Protein AF-A0A9W8BB14-F1 (afdb_monomer_lite)

InterPro domains:
  IPR001431 Peptidase M16, zinc-binding site [PS00143] (76-99)
  IPR007863 Peptidase M16, C-terminal [PF05193] (140-224)
  IPR011249 Metalloenzyme, LuxS/M16 peptidase-like [SSF63411] (39-185)
  IPR011249 Metalloenzyme, LuxS/M16 peptidase-like [SSF63411] (193-368)
  IPR011249 Metalloenzyme, LuxS/M16 peptidase-like [SSF63411] (390-463)
  IPR011765 Peptidase M16, N-terminal [PF00675] (59-122)
  IPR032632 Peptidase M16, middle/third domain [PF16187] (280-463)
  IPR050626 Peptidase M16 [PTHR43690] (226-463)

Organism: NCBI:txid2663907

Radius of gyration: 27.65 Å; chains: 1; bounding box: 74×58×70 Å

Foldseek 3Di:
DPLCPVQDFADPPPQWDWDAQDPPRFIKTWRNDAADAFPPDPKDWIWIAEPQRAIEIEIADQVDPDKAKDKDFLDAQLPDDPLQRCLRLVLVVVVQQADPVGNHGNVVVVVQVVVVHDDDGDDDPVVRVVSCVVVVHDSVVVSVVVCVQGQGSNRMYMYIYDNDDSSVSVNCCRVPPNPGHHPVDDNDARPDFVDDLVQFQKEKFWADPDAWKKKKKKFWDPDPQGDTDIDMDIDGDDLVCLVVVLVVLLQVVLLLVQCLVVFDDVVVVVLVQLVLSLCRNQPDDDDNHCQRNVLRVQVSRRSDYPSHSPPPVRGDDDDDRSSVSVRSVSPALRGIYMYIYGNDHPSRPFDDADDPPGITMDMDGHDPCSNDNCSNPDPPPDDSDDDDDDPPRDPDWDQDDDPDPVRQWDPAWDFPDDDPQDTDTDTRDPDRSGSDDDDDDDDDDPQCVVDPVNVVVNVVVVVD

Sequence (464 aa):
MDFFTNCKPADWKTGFEPRLSVESAMPHEEYAGPIEMSGNDKRQYRLIRLPNNLVALCVQDSESEEASVSLSVGVGSNANSAQLQGLAHFLEHMLFLGTEKYPKEGGYNEYISNNSGRTNASGNIQTLRDAANALGLNLRDEMIKFYEKYYSADIMRLVVVGNHSLDVLTEWTVSKFSAVKSKGNTTPNIDCRLLSSAEIGKVVRYKTVGEQYQLELQFSIPEINNGFGHFRIGVTATPKGLEEYQAIVSLIFAYVQMLKEQGPQEWYFQELALVKKAKYDYKAREDVCDYACDITSRSHNKYVPPNHILSHSELLGNYDAELISACLHFINPQNYRLFIGAQEHKSVDCHLKEKHYDILHHIADLPVCLTSDECAGSASGESIHLPARNVFLPDNFTVAKLATAADKPTSEPTLLRKNDKYEVWFKQDDQFFTPHGCISLIISSETTDNSPINQVLSQLFIHV

Structure (mmCIF, N/CA/C/O backbone):
data_AF-A0A9W8BB14-F1
#
_entry.id   AF-A0A9W8BB14-F1
#
loop_
_atom_site.group_PDB
_atom_site.id
_atom_site.type_symbol
_atom_site.label_atom_id
_atom_site.label_alt_id
_atom_site.label_comp_id
_atom_site.label_asym_id
_atom_site.label_entity_id
_atom_site.label_seq_id
_atom_site.pdbx_PDB_ins_code
_atom_site.Cartn_x
_atom_site.Cartn_y
_atom_site.Cartn_z
_atom_site.occupancy
_atom_site.B_iso_or_equiv
_atom_site.auth_seq_id
_atom_site.auth_comp_id
_atom_site.auth_asym_id
_atom_site.auth_atom_id
_atom_site.pdbx_PDB_model_num
ATOM 1 N N . MET A 1 1 ? 18.402 -10.253 20.382 1.00 41.06 1 MET A N 1
ATOM 2 C CA . MET A 1 1 ? 18.545 -11.245 19.297 1.00 41.06 1 MET A CA 1
ATOM 3 C C . MET A 1 1 ? 18.262 -10.520 17.997 1.00 41.06 1 MET A C 1
ATOM 5 O O . MET A 1 1 ? 17.312 -9.750 17.977 1.00 41.06 1 MET A O 1
ATOM 9 N N . ASP A 1 2 ? 19.079 -10.699 16.960 1.00 53.69 2 ASP A N 1
ATOM 10 C CA . ASP A 1 2 ? 18.733 -10.218 15.617 1.00 53.69 2 ASP A CA 1
ATOM 11 C C . ASP A 1 2 ? 17.618 -11.121 15.077 1.00 53.69 2 ASP A C 1
ATOM 13 O O . ASP A 1 2 ? 17.881 -12.185 14.523 1.00 53.69 2 ASP A O 1
ATOM 17 N N . PHE A 1 3 ? 16.363 -10.744 15.323 1.00 56.44 3 PHE A N 1
ATOM 18 C CA . PHE A 1 3 ? 15.180 -11.560 15.015 1.00 56.44 3 PHE A CA 1
ATOM 19 C C . PHE A 1 3 ? 15.023 -11.870 13.518 1.00 56.44 3 PHE A C 1
ATOM 21 O O . PHE A 1 3 ? 14.419 -12.873 13.158 1.00 56.44 3 PHE A O 1
ATOM 28 N N . PHE A 1 4 ? 15.622 -11.051 12.653 1.00 63.12 4 PHE A N 1
ATOM 29 C CA . PHE A 1 4 ? 15.597 -11.205 11.199 1.00 63.12 4 PHE A CA 1
ATOM 30 C C . PHE A 1 4 ? 16.916 -11.730 10.620 1.00 63.12 4 PHE A C 1
ATOM 32 O O . PHE A 1 4 ? 17.187 -11.530 9.440 1.00 63.12 4 PHE A O 1
ATOM 39 N N . THR A 1 5 ? 17.751 -12.412 11.412 1.00 55.22 5 THR A N 1
ATOM 40 C CA . THR A 1 5 ? 19.046 -12.963 10.948 1.00 55.22 5 THR A CA 1
ATOM 41 C C . THR A 1 5 ? 18.924 -13.860 9.710 1.00 55.22 5 THR A C 1
ATOM 43 O O . THR A 1 5 ? 19.870 -13.951 8.924 1.00 55.22 5 THR A O 1
ATOM 46 N N . ASN A 1 6 ? 17.755 -14.472 9.496 1.00 58.94 6 ASN A N 1
ATOM 47 C CA . ASN A 1 6 ? 17.461 -15.308 8.331 1.00 58.94 6 ASN A CA 1
ATOM 48 C C . ASN A 1 6 ? 16.845 -14.542 7.143 1.00 58.94 6 ASN A C 1
ATOM 50 O O . ASN A 1 6 ? 16.845 -15.057 6.024 1.00 58.94 6 ASN A O 1
ATOM 54 N N . CYS A 1 7 ? 16.368 -13.309 7.335 1.00 67.12 7 CYS A N 1
ATOM 55 C CA . CYS A 1 7 ? 15.830 -12.474 6.263 1.00 67.12 7 CYS A CA 1
ATOM 56 C C . CYS A 1 7 ? 16.983 -11.766 5.545 1.00 67.12 7 CYS A C 1
ATOM 58 O O . CYS A 1 7 ? 17.430 -10.690 5.943 1.00 67.12 7 CYS A O 1
ATOM 60 N N . LYS A 1 8 ? 17.494 -12.379 4.477 1.00 76.00 8 LYS A N 1
ATOM 61 C CA . LYS A 1 8 ? 18.517 -11.767 3.618 1.00 76.00 8 LYS A CA 1
ATOM 62 C C . LYS A 1 8 ? 17.849 -10.967 2.498 1.00 76.00 8 LYS A C 1
ATOM 64 O O . LYS A 1 8 ? 16.831 -11.425 1.982 1.00 76.00 8 LYS A O 1
ATOM 69 N N . PRO A 1 9 ? 18.406 -9.806 2.095 1.00 83.50 9 PRO A N 1
ATOM 70 C CA . PRO A 1 9 ? 17.956 -9.122 0.890 1.00 83.50 9 PRO A CA 1
ATOM 71 C C . PRO A 1 9 ? 17.948 -10.087 -0.294 1.00 83.50 9 PRO A C 1
ATOM 73 O O . PRO A 1 9 ? 18.860 -10.907 -0.436 1.00 83.50 9 PRO A O 1
ATOM 76 N N . ALA A 1 10 ? 16.920 -9.987 -1.125 1.00 87.19 10 ALA A N 1
ATOM 77 C CA . ALA A 1 10 ? 16.799 -10.808 -2.307 1.00 87.19 10 ALA A CA 1
ATOM 78 C C . ALA A 1 10 ? 17.914 -10.485 -3.304 1.00 87.19 10 ALA A C 1
ATOM 80 O O . ALA A 1 10 ? 18.380 -9.344 -3.413 1.00 87.19 10 ALA A O 1
ATOM 81 N N . ASP A 1 11 ? 18.335 -11.501 -4.050 1.00 87.56 11 ASP A N 1
ATOM 82 C CA . ASP A 1 11 ? 19.340 -11.322 -5.082 1.00 87.56 11 ASP A CA 1
ATOM 83 C C . ASP A 1 11 ? 18.711 -10.686 -6.321 1.00 87.56 11 ASP A C 1
ATOM 85 O O . ASP A 1 11 ? 18.021 -11.333 -7.106 1.00 87.56 11 ASP A O 1
ATOM 89 N N . TRP A 1 12 ? 18.961 -9.392 -6.484 1.00 88.62 12 TRP A N 1
ATOM 90 C CA . TRP A 1 12 ? 18.639 -8.680 -7.711 1.00 88.62 12 TRP A CA 1
ATOM 91 C C . TRP A 1 12 ? 19.799 -8.706 -8.706 1.00 88.62 12 TRP A C 1
ATOM 93 O O . TRP A 1 12 ? 19.602 -8.311 -9.841 1.00 88.62 12 TRP A O 1
ATOM 103 N N . LYS A 1 13 ? 21.007 -9.141 -8.341 1.00 83.75 13 LYS A N 1
ATOM 104 C CA . LYS A 1 13 ? 22.189 -9.041 -9.210 1.00 83.75 13 LYS A CA 1
ATOM 105 C C . LYS A 1 13 ? 22.264 -10.165 -10.236 1.00 83.75 13 LYS A C 1
ATOM 107 O O . LYS A 1 13 ? 22.787 -9.938 -11.322 1.00 83.75 13 LYS A O 1
ATOM 112 N N . THR A 1 14 ? 21.769 -11.353 -9.904 1.00 86.31 14 THR A N 1
ATOM 113 C CA . THR A 1 14 ? 21.795 -12.519 -10.798 1.00 86.31 14 THR A CA 1
ATOM 114 C C . THR A 1 14 ? 20.467 -12.716 -11.534 1.00 86.31 14 THR A C 1
ATOM 116 O O . THR A 1 14 ? 19.461 -12.078 -11.229 1.00 86.31 14 THR A O 1
ATOM 119 N N . GLY A 1 15 ? 20.469 -13.574 -12.560 1.00 90.56 15 GLY A N 1
ATOM 120 C CA . GLY A 1 15 ? 19.277 -13.885 -13.357 1.00 90.56 15 GLY A CA 1
ATOM 121 C C . GLY A 1 15 ? 18.922 -12.848 -14.425 1.00 90.56 15 GLY A C 1
ATOM 122 O O . GLY A 1 15 ? 17.916 -13.019 -15.102 1.00 90.56 15 GLY A O 1
ATOM 123 N N . PHE A 1 16 ? 19.735 -11.803 -14.590 1.00 95.19 16 PHE A N 1
ATOM 124 C CA . PHE A 1 16 ? 19.625 -10.832 -15.675 1.00 95.19 16 PHE A CA 1
ATOM 125 C C . PHE A 1 16 ? 20.635 -11.163 -16.780 1.00 95.19 16 PHE A C 1
ATOM 127 O O . PHE A 1 16 ? 21.819 -11.363 -16.505 1.00 95.19 16 PHE A O 1
ATOM 134 N N . GLU A 1 17 ? 20.170 -11.232 -18.024 1.00 96.56 17 GLU A N 1
ATOM 135 C CA . GLU A 1 17 ? 20.983 -11.519 -19.204 1.00 96.56 17 GLU A CA 1
ATOM 136 C C . GLU A 1 17 ? 21.147 -10.271 -20.077 1.00 96.56 17 GLU A C 1
ATOM 138 O O . GLU A 1 17 ? 20.168 -9.560 -20.308 1.00 96.56 17 GLU A O 1
ATOM 143 N N . PRO A 1 18 ? 22.344 -10.006 -20.627 1.00 96.69 18 PRO A N 1
ATOM 144 C CA . PRO A 1 18 ? 22.550 -8.871 -21.513 1.00 96.69 18 PRO A CA 1
ATOM 145 C C . PRO A 1 18 ? 21.752 -9.018 -22.818 1.00 96.69 18 PRO A C 1
ATOM 147 O O . PRO A 1 18 ? 21.714 -10.080 -23.452 1.00 96.69 18 PRO A O 1
ATOM 150 N N . ARG A 1 19 ? 21.144 -7.911 -23.238 1.00 96.50 19 ARG A N 1
ATOM 151 C CA . ARG A 1 19 ? 20.339 -7.750 -24.450 1.00 96.50 19 ARG A CA 1
ATOM 152 C C . ARG A 1 19 ? 20.629 -6.394 -25.096 1.00 96.50 19 ARG A C 1
ATOM 154 O O . ARG A 1 19 ? 21.188 -5.488 -24.477 1.00 96.50 19 ARG A O 1
ATOM 161 N N . LEU A 1 20 ? 20.238 -6.260 -26.358 1.00 94.56 20 LEU A N 1
ATOM 162 C CA . LEU A 1 20 ? 20.224 -4.989 -27.079 1.00 94.56 20 LEU A CA 1
ATOM 163 C C . LEU A 1 20 ? 18.781 -4.662 -27.440 1.00 94.56 20 LEU A C 1
ATOM 165 O O . LEU A 1 20 ? 18.019 -5.559 -27.803 1.00 94.56 20 LEU A O 1
ATOM 169 N N . SER A 1 21 ? 18.399 -3.396 -27.316 1.00 89.25 21 SER A N 1
ATOM 170 C CA . SER A 1 21 ? 17.100 -2.943 -27.798 1.00 89.25 21 SER A CA 1
ATOM 171 C C . SER A 1 21 ? 17.031 -3.056 -29.327 1.00 89.25 21 SER A C 1
ATOM 173 O O . SER A 1 21 ? 18.053 -2.974 -30.015 1.00 89.25 21 SER A O 1
ATOM 175 N N . VAL A 1 22 ? 15.834 -3.307 -29.858 1.00 86.06 22 VAL A N 1
ATOM 176 C CA . VAL A 1 22 ? 15.657 -3.731 -31.255 1.00 86.06 22 VAL A CA 1
ATOM 177 C C . VAL A 1 22 ? 16.025 -2.627 -32.248 1.00 86.06 22 VAL A C 1
ATOM 179 O O . VAL A 1 22 ? 16.627 -2.922 -33.278 1.00 86.06 22 VAL A O 1
ATOM 182 N N . GLU A 1 23 ? 15.692 -1.367 -31.953 1.00 86.12 23 GLU A N 1
ATOM 183 C CA . GLU A 1 23 ? 15.881 -0.264 -32.903 1.00 86.12 23 GLU A CA 1
ATOM 184 C C . GLU A 1 23 ? 17.154 0.534 -32.623 1.00 86.12 23 GLU A C 1
ATOM 186 O O . GLU A 1 23 ? 17.951 0.766 -33.533 1.00 86.12 23 GLU A O 1
ATOM 191 N N . SER A 1 24 ? 17.373 0.955 -31.374 1.00 84.69 24 SER A N 1
ATOM 192 C CA . SER A 1 24 ? 18.525 1.803 -31.029 1.00 84.69 24 SER A CA 1
ATOM 193 C C . SER A 1 24 ? 19.800 1.027 -30.699 1.00 84.69 24 SER A C 1
ATOM 195 O O . SER A 1 24 ? 20.843 1.650 -30.485 1.00 84.69 24 SER A O 1
ATOM 197 N N . ALA A 1 25 ? 19.742 -0.312 -30.667 1.00 91.44 25 ALA A N 1
ATOM 198 C CA . ALA A 1 25 ? 20.846 -1.186 -30.268 1.00 91.44 25 ALA A CA 1
ATOM 199 C C . ALA A 1 25 ? 21.466 -0.785 -28.916 1.00 91.44 25 ALA A C 1
ATOM 201 O O . ALA A 1 25 ? 22.666 -0.961 -28.685 1.00 91.44 25 ALA A O 1
ATOM 202 N N . MET A 1 26 ? 20.657 -0.223 -28.014 1.00 92.50 26 MET A N 1
ATOM 203 C CA . MET A 1 26 ? 21.120 0.198 -26.700 1.00 92.50 26 MET A CA 1
ATOM 204 C C . MET A 1 26 ? 21.185 -1.003 -25.748 1.00 92.50 26 MET A C 1
ATOM 206 O O . MET A 1 26 ? 20.250 -1.815 -25.709 1.00 92.50 26 MET A O 1
ATOM 210 N N . PRO A 1 27 ? 22.268 -1.134 -24.961 1.00 96.44 27 PRO A N 1
ATOM 211 C CA . PRO A 1 27 ? 22.412 -2.238 -24.030 1.00 96.44 27 PRO A CA 1
ATOM 212 C C . PRO A 1 27 ? 21.414 -2.124 -22.883 1.00 96.44 27 PRO A C 1
ATOM 214 O O . PRO A 1 27 ? 21.130 -1.035 -22.389 1.00 96.44 27 PRO A O 1
ATOM 217 N N . HIS A 1 28 ? 20.913 -3.268 -22.448 1.00 96.81 28 HIS A N 1
ATOM 218 C CA . HIS A 1 28 ? 20.166 -3.450 -21.210 1.00 96.81 28 HIS A CA 1
ATOM 219 C C . HIS A 1 28 ? 20.323 -4.904 -20.758 1.00 96.81 28 HIS A C 1
ATOM 221 O O . HIS A 1 28 ? 20.862 -5.734 -21.490 1.00 96.81 28 HIS A O 1
ATOM 227 N N . GLU A 1 29 ? 19.863 -5.220 -19.558 1.00 97.75 29 GLU A N 1
ATOM 228 C CA . GLU A 1 29 ? 19.758 -6.598 -19.092 1.00 97.75 29 GLU A CA 1
ATOM 229 C C . GLU A 1 29 ? 18.283 -6.970 -18.932 1.00 97.75 29 GLU A C 1
ATOM 231 O O . GLU A 1 29 ? 17.482 -6.144 -18.500 1.00 97.75 29 GLU A O 1
ATOM 236 N N . GLU A 1 30 ? 17.917 -8.203 -19.259 1.00 97.12 30 GLU A N 1
ATOM 237 C CA . GLU A 1 30 ? 16.558 -8.737 -19.141 1.00 97.12 30 GLU A CA 1
ATOM 238 C C . GLU A 1 30 ? 16.547 -9.886 -18.132 1.00 97.12 30 GLU A C 1
ATOM 240 O O . GLU A 1 30 ? 17.412 -10.760 -18.173 1.00 97.12 30 GLU A O 1
ATOM 245 N N . TYR A 1 31 ? 15.586 -9.892 -17.210 1.00 97.50 31 TYR A N 1
ATOM 246 C CA . TYR A 1 31 ? 15.427 -10.989 -16.262 1.00 97.50 31 TYR A CA 1
ATOM 247 C C . TYR A 1 31 ? 14.967 -12.258 -16.991 1.00 97.50 31 TYR A C 1
ATOM 249 O O . TYR A 1 31 ? 13.900 -12.275 -17.597 1.00 97.50 31 TYR A O 1
ATOM 257 N N . ALA A 1 32 ? 15.764 -13.323 -16.915 1.00 95.50 32 ALA A N 1
ATOM 258 C CA . ALA A 1 32 ? 15.512 -14.589 -17.605 1.00 95.50 32 ALA A CA 1
ATOM 259 C C . ALA A 1 32 ? 14.638 -15.568 -16.798 1.00 95.50 32 ALA A C 1
ATOM 261 O O . ALA A 1 32 ? 14.199 -16.591 -17.326 1.00 95.50 32 ALA A O 1
ATOM 262 N N . GLY A 1 33 ? 14.410 -15.295 -15.509 1.00 93.56 33 GLY A N 1
ATOM 263 C CA . GLY A 1 33 ? 13.569 -16.132 -14.655 1.00 93.56 33 GLY A CA 1
ATOM 264 C C . GLY A 1 33 ? 12.070 -15.917 -14.902 1.00 93.56 33 GLY A C 1
ATOM 265 O O . GLY A 1 33 ? 11.664 -14.873 -15.416 1.00 93.56 33 GLY A O 1
ATOM 266 N N . PRO A 1 34 ? 11.217 -16.880 -14.513 1.00 93.94 34 PRO A N 1
ATOM 267 C CA . PRO A 1 34 ? 9.774 -16.705 -14.603 1.00 93.94 34 PRO A CA 1
ATOM 268 C C . PRO A 1 34 ? 9.300 -15.639 -13.610 1.00 93.94 34 PRO A C 1
ATOM 270 O O . PRO A 1 34 ? 9.778 -15.585 -12.477 1.00 93.94 34 PRO A O 1
ATOM 273 N N . ILE A 1 35 ? 8.329 -14.824 -14.016 1.00 95.06 35 ILE A N 1
ATOM 274 C CA . ILE A 1 35 ? 7.593 -13.928 -13.117 1.00 95.06 35 ILE A CA 1
ATOM 275 C C . ILE A 1 35 ? 6.318 -14.656 -12.677 1.00 95.06 35 ILE A C 1
ATOM 277 O O . ILE A 1 35 ? 5.583 -15.181 -13.514 1.00 95.06 35 ILE A O 1
ATOM 281 N N . GLU A 1 36 ? 6.067 -14.721 -11.370 1.00 94.50 36 GLU A N 1
ATOM 282 C CA . GLU A 1 36 ? 4.858 -15.320 -10.806 1.00 94.50 36 GLU A CA 1
ATOM 283 C C . GLU A 1 36 ? 3.654 -14.411 -11.072 1.00 94.50 36 GLU A C 1
ATOM 285 O O . GLU A 1 36 ? 3.628 -13.249 -10.666 1.00 94.50 36 GLU A O 1
ATOM 290 N N . MET A 1 37 ? 2.665 -14.957 -11.779 1.00 91.94 37 MET A N 1
ATOM 291 C CA . MET A 1 37 ? 1.469 -14.254 -12.240 1.00 91.94 37 MET A CA 1
ATOM 292 C C . MET A 1 37 ? 0.218 -15.042 -11.860 1.00 91.94 37 MET A C 1
ATOM 294 O O . MET A 1 37 ? 0.262 -16.264 -11.698 1.00 91.94 37 MET A O 1
ATOM 298 N N . SER A 1 38 ? -0.916 -14.347 -11.780 1.00 89.75 38 SER A N 1
ATOM 299 C CA . SER A 1 38 ? -2.227 -14.996 -11.738 1.00 89.75 38 SER A CA 1
ATOM 300 C C . SER A 1 38 ? -2.468 -15.769 -13.036 1.00 89.75 38 SER A C 1
ATOM 302 O O . SER A 1 38 ? -2.144 -15.294 -14.124 1.00 89.75 38 SER A O 1
ATOM 304 N N . GLY A 1 39 ? -3.095 -16.944 -12.937 1.00 83.19 39 GLY A N 1
ATOM 305 C CA . GLY A 1 39 ? -3.464 -17.743 -14.111 1.00 83.19 39 GLY A CA 1
ATOM 306 C C . GLY A 1 39 ? -4.492 -17.071 -15.034 1.00 83.19 39 GLY A C 1
ATOM 307 O O . GLY A 1 39 ? -4.638 -17.492 -16.179 1.00 83.19 39 GLY A O 1
ATOM 308 N N . ASN A 1 40 ? -5.185 -16.033 -14.554 1.00 84.50 40 ASN A N 1
ATOM 309 C CA . ASN A 1 40 ? -6.142 -15.250 -15.339 1.00 84.50 40 ASN A CA 1
ATOM 310 C C . ASN A 1 40 ? -5.553 -13.932 -15.863 1.00 84.50 40 ASN A C 1
ATOM 312 O O . ASN A 1 40 ? -6.244 -13.189 -16.562 1.00 84.50 40 ASN A O 1
ATOM 316 N N . ASP A 1 41 ? -4.295 -13.624 -15.538 1.00 89.31 41 ASP A N 1
ATOM 317 C CA . ASP A 1 41 ? -3.632 -12.434 -16.049 1.00 89.31 41 ASP A CA 1
ATOM 318 C C . ASP A 1 41 ? -3.215 -12.640 -17.509 1.00 89.31 41 ASP A C 1
ATOM 320 O O . ASP A 1 41 ? -2.408 -13.510 -17.833 1.00 89.31 41 ASP A O 1
ATOM 324 N N . LYS A 1 42 ? -3.789 -11.836 -18.406 1.00 90.38 42 LYS A N 1
ATOM 325 C CA . LYS A 1 42 ? -3.501 -11.886 -19.846 1.00 90.38 42 LYS A CA 1
ATOM 326 C C . LYS A 1 42 ? -2.352 -10.966 -20.264 1.00 90.38 42 LYS A C 1
ATOM 328 O O . LYS A 1 42 ? -1.959 -10.988 -21.431 1.00 90.38 42 LYS A O 1
ATOM 333 N N . ARG A 1 43 ? -1.859 -10.117 -19.358 1.00 94.44 43 ARG A N 1
ATOM 334 C CA . ARG A 1 43 ? -0.785 -9.164 -19.653 1.00 94.44 43 ARG A CA 1
ATOM 335 C C . ARG A 1 43 ? 0.531 -9.906 -19.844 1.00 94.44 43 ARG A C 1
ATOM 337 O O . ARG A 1 43 ? 0.749 -10.979 -19.286 1.00 94.44 43 ARG A O 1
ATOM 344 N N . GLN A 1 44 ? 1.419 -9.320 -20.635 1.00 96.56 44 GLN A N 1
ATOM 345 C CA . GLN A 1 44 ? 2.784 -9.816 -20.792 1.00 96.56 44 GLN A CA 1
ATOM 346 C C . GLN A 1 44 ? 3.756 -8.879 -20.090 1.00 96.56 44 GLN A C 1
ATOM 348 O O . GLN A 1 44 ? 3.526 -7.673 -20.016 1.00 96.56 44 GLN A O 1
ATOM 353 N N . TYR A 1 45 ? 4.856 -9.436 -19.598 1.00 97.56 45 TYR A N 1
ATOM 354 C CA . TYR A 1 45 ? 5.782 -8.731 -18.724 1.00 97.56 45 TYR A CA 1
ATOM 355 C C . TYR A 1 45 ? 7.213 -8.918 -19.186 1.00 97.56 45 TYR A C 1
ATOM 357 O O . TYR A 1 45 ? 7.613 -10.016 -19.573 1.00 97.56 45 TYR A O 1
ATOM 365 N N . ARG A 1 46 ? 8.001 -7.853 -19.069 1.00 97.69 46 ARG A N 1
ATOM 366 C CA . ARG A 1 46 ? 9.451 -7.905 -19.214 1.00 97.69 46 ARG A CA 1
ATOM 367 C C . ARG A 1 46 ? 10.099 -7.047 -18.143 1.00 97.69 46 ARG A C 1
ATOM 369 O O . ARG A 1 46 ? 9.915 -5.832 -18.116 1.00 97.69 46 ARG A O 1
ATOM 376 N N . LEU A 1 47 ? 10.856 -7.683 -17.258 1.00 98.00 47 LEU A N 1
ATOM 377 C CA . LEU A 1 47 ? 11.629 -6.998 -16.230 1.00 98.00 47 LEU A CA 1
ATOM 378 C C . LEU A 1 47 ? 13.045 -6.756 -16.754 1.00 98.00 47 LEU A C 1
ATOM 380 O O . LEU A 1 47 ? 13.758 -7.704 -17.074 1.00 98.00 47 LEU A O 1
ATOM 384 N N . ILE A 1 48 ? 13.449 -5.492 -16.834 1.00 97.56 48 ILE A N 1
ATOM 385 C CA . ILE A 1 48 ? 14.741 -5.076 -17.380 1.00 97.56 48 ILE A CA 1
ATOM 386 C C . ILE A 1 48 ? 15.545 -4.247 -16.379 1.00 97.56 48 ILE A C 1
ATOM 388 O O . ILE A 1 48 ? 14.995 -3.574 -15.505 1.00 97.56 48 ILE A O 1
ATOM 392 N N . ARG A 1 49 ? 16.866 -4.254 -16.546 1.00 97.31 49 ARG A N 1
ATOM 393 C CA . ARG A 1 49 ? 17.798 -3.313 -15.926 1.00 97.31 49 ARG A CA 1
ATOM 394 C C . ARG A 1 49 ? 18.484 -2.490 -17.007 1.00 97.31 49 ARG A C 1
ATOM 396 O O . ARG A 1 49 ? 19.052 -3.030 -17.952 1.00 97.31 49 ARG A O 1
ATOM 403 N N . LEU A 1 50 ? 18.455 -1.175 -16.846 1.00 97.38 50 LEU A N 1
ATOM 404 C CA . LEU A 1 50 ? 19.146 -0.240 -17.726 1.00 97.38 50 LEU A CA 1
ATOM 405 C C . LEU A 1 50 ? 20.642 -0.125 -17.369 1.00 97.38 50 LEU A C 1
ATOM 407 O O . LEU A 1 50 ? 21.024 -0.412 -16.233 1.00 97.38 50 LEU A O 1
ATOM 411 N N . PRO A 1 51 ? 21.503 0.379 -18.278 1.00 95.62 51 PRO A N 1
ATOM 412 C CA . PRO A 1 51 ? 22.941 0.550 -18.022 1.00 95.62 51 PRO A CA 1
ATOM 413 C C . PRO A 1 51 ? 23.287 1.445 -16.824 1.00 95.62 51 PRO A C 1
ATOM 415 O O . PRO A 1 51 ? 24.401 1.399 -16.313 1.00 95.62 51 PRO A O 1
ATOM 418 N N . ASN A 1 52 ? 22.342 2.279 -16.386 1.00 95.94 52 ASN A N 1
ATOM 419 C CA . ASN A 1 52 ? 22.456 3.150 -15.219 1.00 95.94 52 ASN A CA 1
ATOM 420 C C . ASN A 1 52 ? 21.876 2.521 -13.933 1.00 95.94 52 ASN A C 1
ATOM 422 O O . ASN A 1 52 ? 21.608 3.246 -12.981 1.00 95.94 52 ASN A O 1
ATOM 426 N N . ASN A 1 53 ? 21.671 1.199 -13.905 1.00 94.44 53 ASN A N 1
ATOM 427 C CA . ASN A 1 53 ? 21.097 0.406 -12.808 1.00 94.44 53 ASN A CA 1
ATOM 428 C C . ASN A 1 53 ? 19.601 0.608 -12.522 1.00 94.44 53 ASN A C 1
ATOM 430 O O . ASN A 1 53 ? 19.065 -0.101 -11.668 1.00 94.44 53 ASN A O 1
ATOM 434 N N . LEU A 1 54 ? 18.909 1.500 -13.239 1.00 95.75 54 LEU A N 1
ATOM 435 C CA . LEU A 1 54 ? 17.462 1.655 -13.096 1.00 95.75 54 LEU A CA 1
ATOM 436 C C . LEU A 1 54 ? 16.768 0.352 -13.495 1.00 95.75 54 LEU A C 1
ATOM 438 O O . LEU A 1 54 ? 17.003 -0.181 -14.582 1.00 95.75 54 LEU A O 1
ATOM 442 N N . VAL A 1 55 ? 15.903 -0.154 -12.619 1.00 95.88 55 VAL A N 1
ATOM 443 C CA . VAL A 1 55 ? 15.111 -1.356 -12.891 1.00 95.88 55 VAL A CA 1
ATOM 444 C C . VAL A 1 55 ? 13.715 -0.956 -13.343 1.00 95.88 55 VAL A C 1
ATOM 446 O O . VAL A 1 55 ? 13.044 -0.174 -12.665 1.00 95.88 55 VAL A O 1
ATOM 449 N N . ALA A 1 56 ? 13.284 -1.509 -14.474 1.00 97.69 56 ALA A N 1
ATOM 450 C CA . ALA A 1 56 ? 11.997 -1.213 -15.076 1.00 97.69 56 ALA A CA 1
ATOM 451 C C . ALA A 1 56 ? 11.200 -2.484 -15.383 1.00 97.69 56 ALA A C 1
ATOM 453 O O . ALA A 1 56 ? 11.763 -3.475 -15.839 1.00 97.69 56 ALA A O 1
ATOM 454 N N . LEU A 1 57 ? 9.887 -2.444 -15.173 1.00 98.25 57 LEU A N 1
ATOM 455 C CA . LEU A 1 57 ? 8.955 -3.470 -15.631 1.00 98.25 57 LEU A CA 1
ATOM 456 C C . LEU A 1 57 ? 8.143 -2.918 -16.809 1.00 98.25 57 LEU A C 1
ATOM 458 O O . LEU A 1 57 ? 7.341 -1.999 -16.645 1.00 98.25 57 LEU A O 1
ATOM 462 N N . CYS A 1 58 ? 8.343 -3.487 -17.993 1.00 98.31 58 CYS A N 1
ATOM 463 C CA . CYS A 1 58 ? 7.500 -3.240 -19.155 1.00 98.31 58 CYS A CA 1
ATOM 464 C C . CYS A 1 58 ? 6.308 -4.201 -19.117 1.00 98.31 58 CYS A C 1
ATOM 466 O O . CYS A 1 58 ? 6.493 -5.411 -18.981 1.00 98.31 58 CYS A O 1
ATOM 468 N N . VAL A 1 59 ? 5.099 -3.662 -19.247 1.00 98.00 59 VAL A N 1
ATOM 469 C CA . VAL A 1 59 ? 3.842 -4.407 -19.183 1.00 98.00 59 VAL A CA 1
ATOM 470 C C . VAL A 1 59 ? 3.059 -4.163 -20.464 1.00 98.00 59 VAL A C 1
ATOM 472 O O . VAL A 1 59 ? 2.597 -3.052 -20.723 1.00 98.00 59 VAL A O 1
ATOM 475 N N . GLN A 1 60 ? 2.899 -5.212 -21.260 1.00 97.62 60 GLN A N 1
ATOM 476 C CA . GLN A 1 60 ? 2.025 -5.187 -22.419 1.00 97.62 60 GLN A CA 1
ATOM 477 C C . GLN A 1 60 ? 0.619 -5.611 -21.998 1.00 97.62 60 GLN A C 1
ATOM 479 O O . GLN A 1 60 ? 0.379 -6.768 -21.650 1.00 97.62 60 GLN A O 1
ATOM 484 N N . ASP A 1 61 ? -0.313 -4.673 -22.089 1.00 95.88 61 ASP A N 1
ATOM 485 C CA . ASP A 1 61 ? -1.740 -4.888 -21.894 1.00 95.88 61 ASP A CA 1
ATOM 486 C C . ASP A 1 61 ? -2.481 -4.571 -23.199 1.00 95.88 61 ASP A C 1
ATOM 488 O O . ASP A 1 61 ? -2.853 -3.430 -23.473 1.00 95.88 61 ASP A O 1
ATOM 492 N N . SER A 1 62 ? -2.666 -5.593 -24.040 1.00 93.69 62 SER A N 1
ATOM 493 C CA . SER A 1 62 ? -3.279 -5.448 -25.367 1.00 93.69 62 SER A CA 1
ATOM 494 C C . SER A 1 62 ? -4.756 -5.054 -25.329 1.00 93.69 62 SER A C 1
ATOM 496 O O . SER A 1 62 ? -5.282 -4.604 -26.341 1.00 93.69 62 SER A O 1
ATOM 498 N N . GLU A 1 63 ? -5.431 -5.250 -24.192 1.00 90.62 63 GLU A N 1
ATOM 499 C CA . GLU A 1 63 ? -6.830 -4.863 -23.989 1.00 90.62 63 GLU A CA 1
ATOM 500 C C . GLU A 1 63 ? -6.935 -3.450 -23.381 1.00 90.62 63 GLU A C 1
ATOM 502 O O . GLU A 1 63 ? -8.024 -3.027 -22.999 1.00 90.62 63 GLU A O 1
ATOM 507 N N . SER A 1 64 ? -5.819 -2.733 -23.190 1.00 90.06 64 SER A N 1
ATOM 508 C CA . SER A 1 64 ? -5.807 -1.376 -22.632 1.00 90.06 64 SER A CA 1
ATOM 509 C C . SER A 1 64 ? -6.011 -0.304 -23.695 1.00 90.06 64 SER A C 1
ATOM 511 O O . SER A 1 64 ? -5.336 -0.286 -24.727 1.00 90.06 64 SER A O 1
ATOM 513 N N . GLU A 1 65 ? -6.907 0.633 -23.396 1.00 90.12 65 GLU A N 1
ATOM 514 C CA . GLU A 1 65 ? -7.076 1.880 -24.150 1.00 90.12 65 GLU A CA 1
ATOM 515 C C . GLU A 1 65 ? -6.169 2.999 -23.615 1.00 90.12 65 GLU A C 1
ATOM 517 O O . GLU A 1 65 ? -5.932 3.993 -24.299 1.00 90.12 65 GLU A O 1
ATOM 522 N N . GLU A 1 66 ? -5.608 2.810 -22.419 1.00 89.25 66 GLU A N 1
ATOM 523 C CA . GLU A 1 66 ? -4.735 3.764 -21.743 1.00 89.25 66 GLU A CA 1
ATOM 524 C C . GLU A 1 66 ? -3.307 3.218 -21.605 1.00 89.25 66 GLU A C 1
ATOM 526 O O . GLU A 1 66 ? -3.061 2.008 -21.580 1.00 89.25 66 GLU A O 1
ATOM 531 N N . ALA A 1 67 ? -2.346 4.129 -21.496 1.00 92.06 67 ALA A N 1
ATOM 532 C CA . ALA A 1 67 ? -0.968 3.814 -21.149 1.00 92.06 67 ALA A CA 1
ATOM 533 C C . ALA A 1 67 ? -0.603 4.556 -19.864 1.00 92.06 67 ALA A C 1
ATOM 535 O O . ALA A 1 67 ? -1.027 5.692 -19.656 1.00 92.06 67 ALA A O 1
ATOM 536 N N . SER A 1 68 ? 0.214 3.930 -19.023 1.00 91.31 68 SER A N 1
ATOM 537 C CA . SER A 1 68 ? 0.691 4.538 -17.784 1.00 91.31 68 SER A CA 1
ATOM 538 C C . SER A 1 68 ? 2.189 4.356 -17.634 1.00 91.31 68 SER A C 1
ATOM 540 O O . SER A 1 68 ? 2.759 3.332 -18.011 1.00 91.31 68 SER A O 1
ATOM 542 N N . VAL A 1 69 ? 2.828 5.365 -17.054 1.00 92.44 69 VAL A N 1
ATOM 543 C CA . VAL A 1 69 ? 4.228 5.317 -16.655 1.00 92.44 69 VAL A CA 1
ATOM 544 C C . VAL A 1 69 ? 4.314 5.798 -15.220 1.00 92.44 69 VAL A C 1
ATOM 546 O O . VAL A 1 69 ? 3.879 6.905 -14.911 1.00 92.44 69 VAL A O 1
ATOM 549 N N . SER A 1 70 ? 4.909 4.987 -14.353 1.00 91.38 70 SER A N 1
ATOM 550 C CA . SER A 1 70 ? 5.162 5.361 -12.965 1.00 91.38 70 SER A CA 1
ATOM 551 C C . SER A 1 70 ? 6.640 5.197 -12.644 1.00 91.38 70 SER A C 1
ATOM 553 O O . SER A 1 70 ? 7.223 4.142 -12.879 1.00 91.38 70 SER A O 1
ATOM 555 N N . LEU A 1 71 ? 7.256 6.265 -12.139 1.00 91.06 71 LEU A N 1
ATOM 556 C CA . LEU A 1 71 ? 8.645 6.297 -11.693 1.00 91.06 71 LEU A CA 1
ATOM 557 C C . LEU A 1 71 ? 8.651 6.623 -10.203 1.00 91.06 71 LEU A C 1
ATOM 559 O O . LEU A 1 71 ? 8.140 7.662 -9.793 1.00 91.06 71 LEU A O 1
ATOM 563 N N . SER A 1 72 ? 9.274 5.768 -9.402 1.00 90.06 72 SER A N 1
ATOM 564 C CA . SER A 1 72 ? 9.426 5.980 -7.965 1.00 90.06 72 SER A CA 1
ATOM 565 C C . SER A 1 72 ? 10.900 6.033 -7.593 1.00 90.06 72 SER A C 1
ATOM 567 O O . SER A 1 72 ? 11.696 5.199 -8.031 1.00 90.06 72 SER A O 1
ATOM 569 N N . VAL A 1 73 ? 11.263 6.997 -6.750 1.00 89.69 73 VAL A N 1
ATOM 570 C CA . VAL A 1 73 ? 12.606 7.135 -6.178 1.00 89.69 73 VAL A CA 1
ATOM 571 C C . VAL A 1 73 ? 12.568 6.587 -4.754 1.00 89.69 73 VAL A C 1
ATOM 573 O O . VAL A 1 73 ? 11.682 6.947 -3.987 1.00 89.69 73 VAL A O 1
ATOM 576 N N . GLY A 1 74 ? 13.532 5.748 -4.374 1.00 87.88 74 GLY A N 1
ATOM 577 C CA . GLY A 1 74 ? 13.649 5.123 -3.049 1.00 87.88 74 GLY A CA 1
ATOM 578 C C . GLY A 1 74 ? 14.055 6.096 -1.934 1.00 87.88 74 GLY A C 1
ATOM 579 O O . GLY A 1 74 ? 14.926 5.796 -1.121 1.00 87.88 74 GLY A O 1
ATOM 580 N N . VAL A 1 75 ? 13.482 7.297 -1.922 1.00 86.31 75 VAL A N 1
ATOM 581 C CA . VAL A 1 75 ? 13.710 8.364 -0.948 1.00 86.31 75 VAL A CA 1
ATOM 582 C C . VAL A 1 75 ? 12.410 9.142 -0.752 1.00 86.31 75 VAL A C 1
ATOM 584 O O . VAL A 1 75 ? 11.627 9.298 -1.682 1.00 86.31 75 VAL A O 1
ATOM 587 N N . GLY A 1 76 ? 12.189 9.679 0.446 1.00 83.44 76 GLY A N 1
ATOM 588 C CA . GLY A 1 76 ? 10.998 10.473 0.736 1.00 83.44 76 GLY A CA 1
ATOM 589 C C . GLY A 1 76 ? 11.200 11.430 1.900 1.00 83.44 76 GLY A C 1
ATOM 590 O O . GLY A 1 76 ? 12.329 11.783 2.247 1.00 83.44 76 GLY A O 1
ATOM 591 N N . SER A 1 77 ? 10.096 11.830 2.529 1.00 83.12 77 SER A N 1
ATOM 592 C CA . SER A 1 77 ? 10.079 12.803 3.628 1.00 83.12 77 SER A CA 1
ATOM 593 C C . SER A 1 77 ? 10.945 12.405 4.825 1.00 83.12 77 SER A C 1
ATOM 595 O O . SER A 1 77 ? 11.504 13.277 5.484 1.00 83.12 77 SER A O 1
ATOM 597 N N . ASN A 1 78 ? 11.134 11.108 5.066 1.00 80.25 78 ASN A N 1
ATOM 598 C CA . ASN A 1 78 ? 12.009 10.612 6.127 1.00 80.25 78 ASN A CA 1
ATOM 599 C C . ASN A 1 78 ? 13.495 10.979 5.914 1.00 80.25 78 ASN A C 1
ATOM 601 O O . ASN A 1 78 ? 14.271 10.953 6.864 1.00 80.25 78 ASN A O 1
ATOM 605 N N . ALA A 1 79 ? 13.903 11.331 4.689 1.00 84.38 79 ALA A N 1
ATOM 606 C CA . ALA A 1 79 ? 15.247 11.828 4.386 1.00 84.38 79 ALA A CA 1
ATOM 607 C C . ALA A 1 79 ? 15.370 13.360 4.502 1.00 84.38 79 ALA A C 1
ATOM 609 O O . ALA A 1 79 ? 16.454 13.906 4.276 1.00 84.38 79 ALA A O 1
ATOM 610 N N . ASN A 1 80 ? 14.281 14.068 4.833 1.00 85.19 80 ASN A N 1
ATOM 611 C CA . ASN A 1 80 ? 14.333 15.497 5.129 1.00 85.19 80 ASN A CA 1
ATOM 612 C C . ASN A 1 80 ? 15.226 15.745 6.349 1.00 85.19 80 ASN A C 1
ATOM 614 O O . ASN A 1 80 ? 15.223 14.973 7.309 1.00 85.19 80 ASN A O 1
ATOM 618 N N . SER A 1 81 ? 15.938 16.871 6.368 1.00 83.44 81 SER A N 1
ATOM 619 C CA . SER A 1 81 ? 16.595 17.305 7.599 1.00 83.44 81 SER A CA 1
ATOM 620 C C . SER A 1 81 ? 15.540 17.675 8.649 1.00 83.44 81 SER A C 1
ATOM 622 O O . SER A 1 81 ? 14.458 18.164 8.315 1.00 83.44 81 SER A O 1
ATOM 624 N N . ALA A 1 82 ? 15.856 17.506 9.937 1.00 79.69 82 ALA A N 1
ATOM 625 C CA . ALA A 1 82 ? 14.973 17.915 11.040 1.00 79.69 82 ALA A CA 1
ATOM 626 C C . ALA A 1 82 ? 14.542 19.396 10.950 1.00 79.69 82 ALA A C 1
ATOM 628 O O . ALA A 1 82 ? 13.498 19.786 11.461 1.00 79.69 82 ALA A O 1
ATOM 629 N N . GLN A 1 83 ? 15.352 20.209 10.275 1.00 82.56 83 GLN A N 1
ATOM 630 C CA . GLN A 1 83 ? 15.172 21.643 10.102 1.00 82.56 83 GLN A CA 1
ATOM 631 C C . GLN A 1 83 ? 14.317 22.018 8.877 1.00 82.56 83 GLN A C 1
ATOM 633 O O . GLN A 1 83 ? 13.706 23.081 8.879 1.00 82.56 83 GLN A O 1
ATOM 638 N N . LEU A 1 84 ? 14.246 21.161 7.850 1.00 84.62 84 LEU A N 1
ATOM 639 C CA . LEU A 1 84 ? 13.525 21.410 6.592 1.00 84.62 84 LEU A CA 1
ATOM 640 C C . LEU A 1 84 ? 12.511 20.295 6.309 1.00 84.62 84 LEU A C 1
ATOM 642 O O . LEU A 1 84 ? 12.551 19.613 5.281 1.00 84.62 84 LEU A O 1
ATOM 646 N N . GLN A 1 85 ? 11.592 20.095 7.251 1.00 83.94 85 GLN A N 1
ATOM 647 C CA . GLN A 1 85 ? 10.481 19.164 7.077 1.00 83.94 85 GLN A CA 1
ATOM 648 C C . GLN A 1 85 ? 9.584 19.618 5.917 1.00 83.94 85 GLN A C 1
ATOM 650 O O . GLN A 1 85 ? 9.157 20.769 5.867 1.00 83.94 85 GLN A O 1
ATOM 655 N N . GLY A 1 86 ? 9.320 18.708 4.977 1.00 83.00 86 GLY A N 1
ATOM 656 C CA . GLY A 1 86 ? 8.549 18.975 3.759 1.00 83.00 86 GLY A CA 1
ATOM 657 C C . GLY A 1 86 ? 9.392 19.175 2.494 1.00 83.00 86 GLY A C 1
ATOM 658 O O . GLY A 1 86 ? 8.813 19.267 1.419 1.00 83.00 86 GLY A O 1
ATOM 659 N N . LEU A 1 87 ? 10.731 19.189 2.573 1.00 87.44 87 LEU A N 1
ATOM 660 C CA . LEU A 1 87 ? 11.603 19.453 1.417 1.00 87.44 87 LEU A CA 1
ATOM 661 C C . LEU A 1 87 ? 11.438 18.445 0.269 1.00 87.44 87 LEU A C 1
ATOM 663 O O . LEU A 1 87 ? 11.278 18.859 -0.875 1.00 87.44 87 LEU A O 1
ATOM 667 N N . ALA A 1 88 ? 11.452 17.140 0.559 1.00 85.75 88 ALA A N 1
ATOM 668 C CA . ALA A 1 88 ? 11.282 16.088 -0.450 1.00 85.75 88 ALA A CA 1
ATOM 669 C C . ALA A 1 88 ? 9.952 16.225 -1.205 1.00 85.75 88 ALA A C 1
ATOM 671 O O . ALA A 1 88 ? 9.899 16.095 -2.424 1.00 85.75 88 ALA A O 1
ATOM 672 N N . HIS A 1 89 ? 8.894 16.537 -0.460 1.00 82.12 89 HIS A N 1
ATOM 673 C CA . HIS A 1 89 ? 7.558 16.720 -0.999 1.00 82.12 89 HIS A CA 1
ATOM 674 C C . HIS A 1 89 ? 7.436 18.037 -1.791 1.00 82.12 89 HIS A C 1
ATOM 676 O O . HIS A 1 89 ? 6.843 18.082 -2.864 1.00 82.12 89 HIS A O 1
ATOM 682 N N . PHE A 1 90 ? 8.067 19.115 -1.330 1.00 84.25 90 PHE A N 1
ATOM 683 C CA . PHE A 1 90 ? 8.109 20.361 -2.090 1.00 84.25 90 PHE A CA 1
ATOM 684 C C . PHE A 1 90 ? 8.887 20.211 -3.405 1.00 84.25 90 PHE A C 1
ATOM 686 O O . PHE A 1 90 ? 8.444 20.716 -4.435 1.00 84.25 90 PHE A O 1
ATOM 693 N N . LEU A 1 91 ? 9.998 19.466 -3.396 1.00 87.44 91 LEU A N 1
ATOM 694 C CA . LEU A 1 91 ? 10.741 19.127 -4.609 1.00 87.44 91 LEU A CA 1
ATOM 695 C C . LEU A 1 91 ? 9.863 18.372 -5.618 1.00 87.44 91 LEU A C 1
ATOM 697 O O . LEU A 1 91 ? 9.907 18.711 -6.794 1.00 87.44 91 LEU A O 1
ATOM 701 N N . GLU A 1 92 ? 9.045 17.413 -5.170 1.00 82.81 92 GLU A N 1
ATOM 702 C CA . GLU A 1 92 ? 8.091 16.679 -6.020 1.00 82.81 92 GLU A CA 1
ATOM 703 C C . GLU A 1 92 ? 7.176 17.630 -6.808 1.00 82.81 92 GLU A C 1
ATOM 705 O O . GLU A 1 92 ? 7.057 17.497 -8.023 1.00 82.81 92 GLU A O 1
ATOM 710 N N . HIS A 1 93 ? 6.616 18.657 -6.155 1.00 82.06 93 HIS A N 1
ATOM 711 C CA . HIS A 1 93 ? 5.816 19.687 -6.835 1.00 82.06 93 HIS A CA 1
ATOM 712 C C . HIS A 1 93 ? 6.620 20.469 -7.872 1.00 82.06 93 HIS A C 1
ATOM 714 O O . HIS A 1 93 ? 6.133 20.725 -8.973 1.00 82.06 93 HIS A O 1
ATOM 720 N N . MET A 1 94 ? 7.855 20.851 -7.537 1.00 87.12 94 MET A N 1
ATOM 721 C CA . MET A 1 94 ? 8.690 21.655 -8.434 1.00 87.12 94 MET A CA 1
ATOM 722 C C . MET A 1 94 ? 9.065 20.910 -9.722 1.00 87.12 94 MET A C 1
ATOM 724 O O . MET A 1 94 ? 9.288 21.559 -10.743 1.00 87.12 94 MET A O 1
ATOM 728 N N . LEU A 1 95 ? 9.083 19.570 -9.721 1.00 85.62 95 LEU A N 1
ATOM 729 C CA . LEU A 1 95 ? 9.354 18.770 -10.925 1.00 85.62 95 LEU A CA 1
ATOM 730 C C . LEU A 1 95 ? 8.290 18.951 -12.022 1.00 85.62 95 LEU A C 1
ATOM 732 O O . LEU A 1 95 ? 8.584 18.722 -13.195 1.00 85.62 95 LEU A O 1
ATOM 736 N N . PHE A 1 96 ? 7.084 19.410 -11.671 1.00 82.75 96 PHE A N 1
ATOM 737 C CA . PHE A 1 96 ? 5.995 19.662 -12.621 1.00 82.75 96 PHE A CA 1
ATOM 738 C C . PHE A 1 96 ? 5.976 21.093 -13.184 1.00 82.75 96 PHE A C 1
ATOM 740 O O . PHE A 1 96 ? 5.184 21.393 -14.082 1.00 82.75 96 PHE A O 1
ATOM 747 N N . LEU A 1 97 ? 6.846 21.983 -12.694 1.00 85.12 97 LEU A N 1
ATOM 748 C CA . LEU A 1 97 ? 6.864 23.404 -13.069 1.00 85.12 97 LEU A CA 1
ATOM 749 C C . LEU A 1 97 ? 7.832 23.738 -14.215 1.00 85.12 97 LEU A C 1
ATOM 751 O O . LEU A 1 97 ? 8.050 24.906 -14.521 1.00 85.12 97 LEU A O 1
ATOM 755 N N . GLY A 1 98 ? 8.364 22.720 -14.891 1.00 85.94 98 GLY A N 1
ATOM 756 C CA . GLY A 1 98 ? 9.175 22.871 -16.096 1.00 85.94 98 GLY A CA 1
ATOM 757 C C . GLY A 1 98 ? 10.568 22.263 -15.967 1.00 85.94 98 GLY A C 1
ATOM 758 O O . GLY A 1 98 ? 11.133 22.119 -14.887 1.00 85.94 98 GLY A O 1
ATOM 759 N N . THR A 1 99 ? 11.132 21.896 -17.112 1.00 91.12 99 THR A N 1
ATOM 760 C CA . THR A 1 99 ? 12.479 21.325 -17.244 1.00 91.12 99 THR A CA 1
ATOM 761 C C . THR A 1 99 ? 13.264 22.088 -18.305 1.00 91.12 99 THR A C 1
ATOM 763 O O . THR A 1 99 ? 12.685 22.838 -19.083 1.00 91.12 99 THR A O 1
ATOM 766 N N . GLU A 1 100 ? 14.575 21.866 -18.404 1.00 91.44 100 GLU A N 1
ATOM 767 C CA . GLU A 1 100 ? 15.397 22.485 -19.456 1.00 91.44 100 GLU A CA 1
ATOM 768 C C . GLU A 1 100 ? 14.861 22.189 -20.870 1.00 91.44 100 GLU A C 1
ATOM 770 O O . GLU A 1 100 ? 14.799 23.078 -21.717 1.00 91.44 100 GLU A O 1
ATOM 775 N N . LYS A 1 101 ? 14.402 20.953 -21.112 1.00 92.12 101 LYS A N 1
ATOM 776 C CA . LYS A 1 101 ? 13.835 20.534 -22.402 1.00 92.12 101 LYS A CA 1
ATOM 777 C C . LYS A 1 101 ? 12.400 21.026 -22.618 1.00 92.12 101 LYS A C 1
ATOM 779 O O . LYS A 1 101 ? 12.013 21.292 -23.754 1.00 92.12 101 LYS A O 1
ATOM 784 N N . TYR A 1 102 ? 11.616 21.134 -21.547 1.00 91.25 102 TYR A N 1
ATOM 785 C CA . TYR A 1 102 ? 10.225 21.590 -21.577 1.00 91.25 102 TYR A CA 1
ATOM 786 C C . TYR A 1 102 ? 10.025 22.706 -20.540 1.00 91.25 102 TYR A C 1
ATOM 788 O O . TYR A 1 102 ? 9.520 22.441 -19.448 1.00 91.25 102 TYR A O 1
ATOM 796 N N . PRO A 1 103 ? 10.439 23.949 -20.849 1.00 90.94 103 PRO A N 1
ATOM 797 C CA . PRO A 1 103 ? 10.526 25.026 -19.859 1.00 90.94 103 PRO A CA 1
ATOM 798 C C . PRO A 1 103 ? 9.185 25.698 -19.539 1.00 90.94 103 PRO A C 1
ATOM 800 O O . PRO A 1 103 ? 9.130 26.552 -18.660 1.00 90.94 103 PRO A O 1
ATOM 803 N N . LYS A 1 104 ? 8.105 25.357 -20.255 1.00 89.44 104 LYS A N 1
ATOM 804 C CA . LYS A 1 104 ? 6.776 25.930 -20.014 1.00 89.44 104 LYS A CA 1
ATOM 805 C C . LYS A 1 104 ? 6.236 25.434 -18.671 1.00 89.44 104 LYS A C 1
ATOM 807 O O . LYS A 1 104 ? 5.908 24.254 -18.540 1.00 89.44 104 LYS A O 1
ATOM 812 N N . GLU A 1 105 ? 6.098 26.344 -17.713 1.00 86.62 105 GLU A N 1
ATOM 813 C CA . GLU A 1 105 ? 5.449 26.072 -16.430 1.00 86.62 105 GLU A CA 1
ATOM 814 C C . GLU A 1 105 ? 4.027 25.536 -16.646 1.00 86.62 105 GLU A C 1
ATOM 816 O O . GLU A 1 105 ? 3.277 26.047 -17.480 1.00 86.62 105 GLU A O 1
ATOM 821 N N . GLY A 1 106 ? 3.681 24.447 -15.954 1.00 79.06 106 GLY A N 1
ATOM 822 C CA . GLY A 1 106 ? 2.396 23.764 -16.120 1.00 79.06 106 GLY A CA 1
ATOM 823 C C . GLY A 1 106 ? 2.205 23.063 -17.472 1.00 79.06 106 GLY A C 1
ATOM 824 O O . GLY A 1 106 ? 1.201 22.378 -17.648 1.00 79.06 106 GLY A O 1
ATOM 825 N N . GLY A 1 107 ? 3.161 23.157 -18.407 1.00 83.44 107 GLY A N 1
ATOM 826 C CA . GLY A 1 107 ? 3.058 22.556 -19.740 1.00 83.44 107 GLY A CA 1
ATOM 827 C C . GLY A 1 107 ? 2.933 21.032 -19.706 1.00 83.44 107 GLY A C 1
ATOM 828 O O . GLY A 1 107 ? 2.252 20.455 -20.548 1.00 83.44 107 GLY A O 1
ATOM 829 N N . TYR A 1 108 ? 3.527 20.382 -18.701 1.00 82.62 108 TYR A N 1
ATOM 830 C CA . TYR A 1 108 ? 3.327 18.955 -18.457 1.00 82.62 108 TYR A CA 1
ATOM 831 C C . TYR A 1 108 ? 1.878 18.641 -18.057 1.00 82.62 108 TYR A C 1
ATOM 833 O O . TYR A 1 108 ? 1.242 17.800 -18.684 1.00 82.62 108 TYR A O 1
ATOM 841 N N . ASN A 1 109 ? 1.325 19.353 -17.070 1.00 80.06 109 ASN A N 1
ATOM 842 C CA . ASN A 1 109 ? -0.053 19.139 -16.614 1.00 80.06 109 ASN A CA 1
ATOM 843 C C . ASN A 1 109 ? -1.077 19.458 -17.712 1.00 80.06 109 ASN A C 1
ATOM 845 O O . ASN A 1 109 ? -2.067 18.743 -17.849 1.00 80.06 109 ASN A O 1
ATOM 849 N N . GLU A 1 110 ? -0.824 20.489 -18.521 1.00 81.62 110 GLU A N 1
ATOM 850 C CA . GLU A 1 110 ? -1.631 20.816 -19.699 1.00 81.62 110 GLU A CA 1
ATOM 851 C C . GLU A 1 110 ? -1.585 19.686 -20.734 1.00 81.62 110 GLU A C 1
ATOM 853 O O . GLU A 1 110 ? -2.632 19.244 -21.201 1.00 81.62 110 GLU A O 1
ATOM 858 N N . TYR A 1 111 ? -0.392 19.171 -21.056 1.00 82.12 111 TYR A N 1
ATOM 859 C CA . TYR A 1 111 ? -0.243 18.044 -21.977 1.00 82.12 111 TYR A CA 1
ATOM 860 C C . TYR A 1 111 ? -0.986 16.804 -21.471 1.00 82.12 111 TYR A C 1
ATOM 862 O O . TYR A 1 111 ? -1.736 16.195 -22.226 1.00 82.12 111 TYR A O 1
ATOM 870 N N . ILE A 1 112 ? -0.820 16.449 -20.196 1.00 80.94 112 ILE A N 1
ATOM 871 C CA . ILE A 1 112 ? -1.480 15.289 -19.590 1.00 80.94 112 ILE A CA 1
ATOM 872 C C . ILE A 1 112 ? -3.007 15.455 -19.597 1.00 80.94 112 ILE A C 1
ATOM 874 O O . ILE A 1 112 ? -3.709 14.558 -20.056 1.00 80.94 112 ILE A O 1
ATOM 878 N N . SER A 1 113 ? -3.518 16.619 -19.184 1.00 75.12 113 SER A N 1
ATOM 879 C CA . SER A 1 113 ? -4.964 16.895 -19.155 1.00 75.12 113 SER A CA 1
ATOM 880 C C . SER A 1 113 ? -5.586 16.862 -20.555 1.00 75.12 113 SER A C 1
ATOM 882 O O . SER A 1 113 ? -6.673 16.323 -20.736 1.00 75.12 113 SER A O 1
ATOM 884 N N . ASN A 1 114 ? -4.876 17.376 -21.565 1.00 81.75 114 ASN A N 1
ATOM 885 C CA . ASN A 1 114 ? -5.318 17.343 -22.962 1.00 81.75 114 ASN A CA 1
ATOM 886 C C . ASN A 1 114 ? -5.287 15.935 -23.583 1.00 81.75 114 ASN A C 1
ATOM 888 O O . ASN A 1 114 ? -5.850 15.739 -24.656 1.00 81.75 114 ASN A O 1
ATOM 892 N N . ASN A 1 115 ? -4.640 14.969 -22.924 1.00 78.38 115 ASN A N 1
ATOM 893 C CA . ASN A 1 115 ? -4.567 13.566 -23.336 1.00 78.38 115 ASN A CA 1
ATOM 894 C C . ASN A 1 115 ? -5.228 12.631 -22.303 1.00 78.38 115 ASN A C 1
ATOM 896 O O . ASN A 1 115 ? -4.864 11.463 -22.210 1.00 78.38 115 ASN A O 1
ATOM 900 N N . SER A 1 116 ? -6.185 13.149 -21.521 1.00 67.56 116 SER A N 1
ATOM 901 C CA . SER A 1 116 ? -6.999 12.393 -20.552 1.00 67.56 116 SER A CA 1
ATOM 902 C C . SER A 1 116 ? -6.231 11.719 -19.402 1.00 67.56 116 SER A C 1
ATOM 904 O O . SER A 1 116 ? -6.788 10.861 -18.724 1.00 67.56 116 SER A O 1
ATOM 906 N N . GLY A 1 117 ? -4.981 12.106 -19.132 1.00 61.19 117 GLY A N 1
ATOM 907 C CA . GLY A 1 117 ? -4.205 11.575 -18.006 1.00 61.19 117 GLY A CA 1
ATOM 908 C C . GLY A 1 117 ? -4.372 12.383 -16.708 1.00 61.19 117 GLY A C 1
ATOM 909 O O . GLY A 1 117 ? -5.029 13.426 -16.676 1.00 61.19 117 GLY A O 1
ATOM 910 N N . ARG A 1 118 ? -3.753 11.916 -15.613 1.00 56.97 118 ARG A N 1
ATOM 911 C CA . ARG A 1 118 ? -3.811 12.544 -14.276 1.00 56.97 118 ARG A CA 1
ATOM 912 C C . ARG A 1 118 ? -2.441 12.557 -13.588 1.00 56.97 118 ARG A C 1
ATOM 914 O O . ARG A 1 118 ? -1.610 11.695 -13.850 1.00 56.97 118 ARG A O 1
ATOM 921 N N . THR A 1 119 ? -2.217 13.527 -12.699 1.00 60.28 119 THR A N 1
ATOM 922 C CA . THR A 1 119 ? -1.012 13.672 -11.854 1.00 60.28 119 THR A CA 1
ATOM 923 C C . THR A 1 119 ? -1.430 14.084 -10.437 1.00 60.28 119 THR A C 1
ATOM 925 O O . THR A 1 119 ? -2.492 14.685 -10.265 1.00 60.28 119 THR A O 1
ATOM 928 N N . ASN A 1 120 ? -0.641 13.755 -9.407 1.00 50.69 120 ASN A N 1
ATOM 929 C CA . ASN A 1 120 ? -0.924 14.141 -8.018 1.00 50.69 120 ASN A CA 1
ATOM 930 C C . ASN A 1 120 ? 0.370 14.494 -7.263 1.00 50.69 120 ASN A C 1
ATOM 932 O O . ASN A 1 120 ? 1.403 13.894 -7.538 1.00 50.69 120 ASN A O 1
ATOM 936 N N . ALA A 1 121 ? 0.284 15.448 -6.329 1.00 46.72 121 ALA A N 1
ATOM 937 C CA . ALA A 1 121 ? 1.280 15.782 -5.303 1.00 46.72 121 ALA A CA 1
ATOM 938 C C . ALA A 1 121 ? 0.601 16.643 -4.203 1.00 46.72 121 ALA A C 1
ATOM 940 O O . ALA A 1 121 ? -0.212 17.511 -4.520 1.00 46.72 121 ALA A O 1
ATOM 941 N N . SER A 1 122 ? 0.927 16.489 -2.905 1.00 36.00 122 SER A N 1
ATOM 942 C CA . SER A 1 122 ? 0.184 17.171 -1.804 1.00 36.00 122 SER A CA 1
ATOM 943 C C . SER A 1 122 ? 1.019 17.617 -0.585 1.00 36.00 122 SER A C 1
ATOM 945 O O . SER A 1 122 ? 1.642 16.770 0.048 1.00 36.00 122 SER A O 1
ATOM 947 N N . GLY A 1 123 ? 1.008 18.912 -0.206 1.00 47.69 123 GLY A N 1
ATOM 948 C CA . GLY A 1 123 ? 1.674 19.435 1.016 1.00 47.69 123 GLY A CA 1
ATOM 949 C C . GLY A 1 123 ? 1.765 20.972 1.110 1.00 47.69 123 GLY A C 1
ATOM 950 O O . GLY A 1 123 ? 1.166 21.669 0.294 1.00 47.69 123 GLY A O 1
ATOM 951 N N . ASN A 1 124 ? 2.453 21.514 2.133 1.00 49.59 124 ASN A N 1
ATOM 952 C CA . ASN A 1 124 ? 2.351 22.930 2.549 1.00 49.59 124 ASN A CA 1
ATOM 953 C C . ASN A 1 124 ? 3.659 23.738 2.369 1.00 49.59 124 ASN A C 1
ATOM 955 O O . ASN A 1 124 ? 4.640 23.545 3.089 1.00 49.59 124 ASN A O 1
ATOM 959 N N . ILE A 1 125 ? 3.647 24.701 1.438 1.00 61.47 125 ILE A N 1
ATOM 960 C CA . ILE A 1 125 ? 4.789 25.580 1.118 1.00 61.47 125 ILE A CA 1
ATOM 961 C C . ILE A 1 125 ? 5.103 26.616 2.211 1.00 61.47 125 ILE A C 1
ATOM 963 O O . ILE A 1 125 ? 6.259 27.013 2.364 1.00 61.47 125 ILE A O 1
ATOM 967 N N . GLN A 1 126 ? 4.100 27.068 2.972 1.00 56.91 126 GLN A N 1
ATOM 968 C CA . GLN A 1 126 ? 4.261 28.177 3.920 1.00 56.91 126 GLN A CA 1
ATOM 969 C C . GLN A 1 126 ? 5.195 27.773 5.065 1.00 56.91 126 GLN A C 1
ATOM 971 O O . GLN A 1 126 ? 6.188 28.447 5.328 1.00 56.91 126 GLN A O 1
ATOM 976 N N . THR A 1 127 ? 4.955 26.600 5.655 1.00 58.69 127 THR A N 1
ATOM 977 C CA . THR A 1 127 ? 5.753 26.076 6.772 1.00 58.69 127 THR A CA 1
ATOM 978 C C . THR A 1 127 ? 7.204 25.787 6.390 1.00 58.69 127 THR A C 1
ATOM 980 O O . THR A 1 127 ? 8.109 26.027 7.187 1.00 58.69 127 THR A O 1
ATOM 983 N N . LEU A 1 128 ? 7.447 25.300 5.168 1.00 67.88 128 LEU A N 1
ATOM 984 C CA . LEU A 1 128 ? 8.797 24.982 4.692 1.00 67.88 128 LEU A CA 1
ATOM 985 C C . LEU A 1 128 ? 9.603 26.251 4.389 1.00 67.88 128 LEU A C 1
ATOM 987 O O . LEU A 1 128 ? 10.778 26.346 4.746 1.00 67.88 128 LEU A O 1
ATOM 991 N N . ARG A 1 129 ? 8.969 27.238 3.744 1.00 68.19 129 ARG A N 1
ATOM 992 C CA . ARG A 1 129 ? 9.615 28.508 3.404 1.00 68.19 129 ARG A CA 1
ATOM 993 C C . ARG A 1 129 ? 10.020 29.275 4.657 1.00 68.19 129 ARG A C 1
ATOM 995 O O . ARG A 1 129 ? 11.136 29.784 4.721 1.00 68.19 129 ARG A O 1
ATOM 1002 N N . ASP A 1 130 ? 9.140 29.337 5.649 1.00 72.75 130 ASP A N 1
ATOM 1003 C CA . ASP A 1 130 ? 9.410 30.076 6.881 1.00 72.75 130 ASP A CA 1
ATOM 1004 C C . ASP A 1 130 ? 10.540 29.416 7.691 1.00 72.75 130 ASP A C 1
ATOM 1006 O O . ASP A 1 130 ? 11.404 30.118 8.219 1.00 72.75 130 ASP A O 1
ATOM 1010 N N . ALA A 1 131 ? 10.619 28.078 7.695 1.00 69.31 131 ALA A N 1
ATOM 1011 C CA . ALA A 1 131 ? 11.736 27.340 8.288 1.00 69.31 131 ALA A CA 1
ATOM 1012 C C . ALA A 1 131 ? 13.074 27.614 7.575 1.00 69.31 131 ALA A C 1
ATOM 1014 O O . ALA A 1 131 ? 14.074 27.897 8.234 1.00 69.31 131 ALA A O 1
ATOM 1015 N N . ALA A 1 132 ? 13.098 27.590 6.237 1.00 64.38 132 ALA A N 1
ATOM 1016 C CA . ALA A 1 132 ? 14.301 27.907 5.463 1.00 64.38 132 ALA A CA 1
ATOM 1017 C C . ALA A 1 132 ? 14.771 29.354 5.695 1.00 64.38 132 ALA A C 1
ATOM 1019 O O . ALA A 1 132 ? 15.955 29.590 5.943 1.00 64.38 132 ALA A O 1
ATOM 1020 N N . ASN A 1 133 ? 13.835 30.308 5.703 1.00 76.81 133 ASN A N 1
ATOM 1021 C CA . ASN A 1 133 ? 14.118 31.720 5.957 1.00 76.81 133 ASN A CA 1
ATOM 1022 C C . ASN A 1 133 ? 14.678 31.953 7.366 1.00 76.81 133 ASN A C 1
ATOM 1024 O O . ASN A 1 133 ? 15.647 32.695 7.518 1.00 76.81 133 ASN A O 1
ATOM 1028 N N . ALA A 1 134 ? 14.116 31.299 8.388 1.00 77.81 134 ALA A N 1
ATOM 1029 C CA . ALA A 1 134 ? 14.598 31.399 9.768 1.00 77.81 134 ALA A CA 1
ATOM 1030 C C . ALA A 1 134 ? 16.044 30.894 9.941 1.00 77.81 134 ALA A C 1
ATOM 1032 O O . ALA A 1 134 ? 16.746 31.330 10.851 1.00 77.81 134 ALA A O 1
ATOM 1033 N N . LEU A 1 135 ? 16.499 30.003 9.057 1.00 80.81 135 LEU A N 1
ATOM 1034 C CA . LEU A 1 135 ? 17.857 29.454 9.043 1.00 80.81 135 LEU A CA 1
ATOM 1035 C C . LEU A 1 135 ? 18.810 30.222 8.112 1.00 80.81 135 LEU A C 1
ATOM 1037 O O . LEU A 1 135 ? 19.980 29.862 8.010 1.00 80.81 135 LEU A O 1
ATOM 1041 N N . GLY A 1 136 ? 18.324 31.255 7.413 1.00 83.62 136 GLY A N 1
ATOM 1042 C CA . GLY A 1 136 ? 19.097 31.977 6.400 1.00 83.62 136 GLY A CA 1
ATOM 1043 C C . GLY A 1 136 ? 19.453 31.126 5.174 1.00 83.62 136 GLY A C 1
ATOM 1044 O O . GLY A 1 136 ? 20.436 31.416 4.494 1.00 83.62 136 GLY A O 1
ATOM 1045 N N . LEU A 1 137 ? 18.689 30.063 4.902 1.00 85.81 137 LEU A N 1
ATOM 1046 C CA . LEU A 1 137 ? 18.933 29.134 3.799 1.00 85.81 137 LEU A CA 1
ATOM 1047 C C . LEU A 1 137 ? 18.143 29.532 2.551 1.00 85.81 137 LEU A C 1
ATOM 1049 O O . LEU A 1 137 ? 16.983 29.936 2.623 1.00 85.81 137 LEU A O 1
ATOM 1053 N N . ASN A 1 138 ? 18.753 29.344 1.380 1.00 87.81 138 ASN A N 1
ATOM 1054 C CA . ASN A 1 138 ? 18.050 29.453 0.110 1.00 87.81 138 ASN A CA 1
ATOM 1055 C C . ASN A 1 138 ? 17.352 28.123 -0.211 1.00 87.81 138 ASN A C 1
ATOM 1057 O O . ASN A 1 138 ? 18.006 27.115 -0.478 1.00 87.81 138 ASN A O 1
ATOM 1061 N N . LEU A 1 139 ? 16.017 28.128 -0.224 1.00 86.06 139 LEU A N 1
ATOM 1062 C CA . LEU A 1 139 ? 15.220 26.919 -0.447 1.00 86.06 139 LEU A CA 1
ATOM 1063 C C . LEU A 1 139 ? 15.499 26.252 -1.805 1.00 86.06 139 LEU A C 1
ATOM 1065 O O . LEU A 1 139 ? 15.491 25.027 -1.895 1.00 86.06 139 LEU A O 1
ATOM 1069 N N . ARG A 1 140 ? 15.790 27.032 -2.854 1.00 89.00 140 ARG A N 1
ATOM 1070 C CA . ARG A 1 140 ? 16.136 26.494 -4.179 1.00 89.00 140 ARG A CA 1
ATOM 1071 C C . ARG A 1 140 ? 17.430 25.695 -4.131 1.00 89.00 140 ARG A C 1
ATOM 1073 O O . ARG A 1 140 ? 17.495 24.610 -4.703 1.00 89.00 140 ARG A O 1
ATOM 1080 N N . ASP A 1 141 ? 18.437 26.214 -3.443 1.00 92.19 141 ASP A N 1
ATOM 1081 C CA . ASP A 1 141 ? 19.728 25.540 -3.339 1.00 92.19 141 ASP A CA 1
ATOM 1082 C C . ASP A 1 141 ? 19.607 24.254 -2.516 1.00 92.19 141 ASP A C 1
ATOM 1084 O O . ASP A 1 141 ? 20.184 23.236 -2.889 1.00 92.19 141 ASP A O 1
ATOM 1088 N N . GLU A 1 142 ? 18.799 24.253 -1.451 1.00 91.44 142 GLU A N 1
ATOM 1089 C CA . GLU A 1 142 ? 18.514 23.041 -0.669 1.00 91.44 142 GLU A CA 1
ATOM 1090 C C . GLU A 1 142 ? 17.740 21.989 -1.477 1.00 91.44 142 GLU A C 1
ATOM 1092 O O . GLU A 1 142 ? 18.057 20.801 -1.399 1.00 91.44 142 GLU A O 1
ATOM 1097 N N . MET A 1 143 ? 16.790 22.403 -2.323 1.00 90.31 143 MET A N 1
ATOM 1098 C CA . MET A 1 143 ? 16.116 21.492 -3.256 1.00 90.31 143 MET A CA 1
ATOM 1099 C C . MET A 1 143 ? 17.088 20.880 -4.264 1.00 90.31 143 MET A C 1
ATOM 1101 O O . MET A 1 143 ? 17.062 19.670 -4.481 1.00 90.31 143 MET A O 1
ATOM 1105 N N . ILE A 1 144 ? 17.974 21.689 -4.852 1.00 92.88 144 ILE A N 1
ATOM 1106 C CA . ILE A 1 144 ? 18.993 21.201 -5.789 1.00 92.88 144 ILE A CA 1
ATOM 1107 C C . ILE A 1 144 ? 19.946 20.243 -5.079 1.00 92.88 144 ILE A C 1
ATOM 1109 O O . ILE A 1 144 ? 20.241 19.184 -5.620 1.00 92.88 144 ILE A O 1
ATOM 1113 N N . LYS A 1 145 ? 20.383 20.550 -3.853 1.00 93.50 145 LYS A N 1
ATOM 1114 C CA . LYS A 1 145 ? 21.202 19.630 -3.050 1.00 93.50 145 LYS A CA 1
ATOM 1115 C C . LYS A 1 145 ? 20.476 18.313 -2.790 1.00 93.50 145 LYS A C 1
ATOM 1117 O O . LYS A 1 145 ? 21.093 17.258 -2.912 1.00 93.50 145 LYS A O 1
ATOM 1122 N N . PHE A 1 146 ? 19.185 18.349 -2.455 1.00 92.19 146 PHE A N 1
ATOM 1123 C CA . PHE A 1 146 ? 18.387 17.141 -2.237 1.00 92.19 146 PHE A CA 1
ATOM 1124 C C . PHE A 1 146 ? 18.256 16.310 -3.521 1.00 92.19 146 PHE A C 1
ATOM 1126 O O . PHE A 1 146 ? 18.496 15.103 -3.498 1.00 92.19 146 PHE A O 1
ATOM 1133 N N . TYR A 1 147 ? 17.945 16.952 -4.650 1.00 93.19 147 TYR A N 1
ATOM 1134 C CA . TYR A 1 147 ? 17.887 16.314 -5.966 1.00 93.19 147 TYR A CA 1
ATOM 1135 C C . TYR A 1 147 ? 19.242 15.708 -6.356 1.00 93.19 147 TYR A C 1
ATOM 1137 O O . TYR A 1 147 ? 19.343 14.523 -6.680 1.00 93.19 147 TYR A O 1
ATOM 1145 N N . GLU A 1 148 ? 20.321 16.485 -6.257 1.00 93.75 148 GLU A N 1
ATOM 1146 C CA . GLU A 1 148 ? 21.664 16.023 -6.595 1.00 93.75 148 GLU A CA 1
ATOM 1147 C C . GLU A 1 148 ? 22.127 14.885 -5.688 1.00 93.75 148 GLU A C 1
ATOM 1149 O O . GLU A 1 148 ? 22.769 13.951 -6.164 1.00 93.75 148 GLU A O 1
ATOM 1154 N N . LYS A 1 149 ? 21.720 14.886 -4.420 1.00 92.50 149 LYS A N 1
ATOM 1155 C CA . LYS A 1 149 ? 22.041 13.809 -3.491 1.00 92.50 149 LYS A CA 1
ATOM 1156 C C . LYS A 1 149 ? 21.239 12.540 -3.752 1.00 92.50 149 LYS A C 1
ATOM 1158 O O . LYS A 1 149 ? 21.833 11.469 -3.753 1.00 92.50 149 LYS A O 1
ATOM 1163 N N . TYR A 1 150 ? 19.923 12.625 -3.943 1.00 91.38 150 TYR A N 1
ATOM 1164 C CA . TYR A 1 150 ? 19.058 11.441 -3.884 1.00 91.38 150 TYR A CA 1
ATOM 1165 C C . TYR A 1 150 ? 18.449 11.009 -5.221 1.00 91.38 150 TYR A C 1
ATOM 1167 O O . TYR A 1 150 ? 18.245 9.814 -5.410 1.00 91.38 150 TYR A O 1
ATOM 1175 N N . TYR A 1 151 ? 18.198 11.915 -6.170 1.00 93.00 151 TYR A N 1
ATOM 1176 C CA . TYR A 1 151 ? 17.597 11.548 -7.458 1.00 93.00 151 TYR A CA 1
ATOM 1177 C C . TYR A 1 151 ? 18.651 10.888 -8.347 1.00 93.00 151 TYR A C 1
ATOM 1179 O O . TYR A 1 151 ? 19.408 11.553 -9.058 1.00 93.00 151 TYR A O 1
ATOM 1187 N N . SER A 1 152 ? 18.727 9.565 -8.241 1.00 95.62 152 SER A N 1
ATOM 1188 C CA . SER A 1 152 ? 19.691 8.712 -8.918 1.00 95.62 152 SER A CA 1
ATOM 1189 C C . SER A 1 152 ? 19.015 7.457 -9.447 1.00 95.62 152 SER A C 1
ATOM 1191 O O . SER A 1 152 ? 18.184 6.871 -8.754 1.00 95.62 152 SER A O 1
ATOM 1193 N N . ALA A 1 153 ? 19.427 7.024 -10.638 1.00 95.81 153 ALA A N 1
ATOM 1194 C CA . ALA A 1 153 ? 18.942 5.804 -11.274 1.00 95.81 153 ALA A CA 1
ATOM 1195 C C . ALA A 1 153 ? 19.099 4.549 -10.387 1.00 95.81 153 ALA A C 1
ATOM 1197 O O . ALA A 1 153 ? 18.238 3.677 -10.424 1.00 95.81 153 ALA A O 1
ATOM 1198 N N . ASP A 1 154 ? 20.129 4.497 -9.529 1.00 93.69 154 ASP A N 1
ATOM 1199 C CA . ASP A 1 154 ? 20.433 3.338 -8.670 1.00 93.69 154 ASP A CA 1
ATOM 1200 C C . ASP A 1 154 ? 19.336 3.016 -7.644 1.00 93.69 154 ASP A C 1
ATOM 1202 O O . ASP A 1 154 ? 19.228 1.883 -7.176 1.00 93.69 154 ASP A O 1
ATOM 1206 N N . ILE A 1 155 ? 18.532 4.018 -7.276 1.00 91.12 155 ILE A N 1
ATOM 1207 C CA . ILE A 1 155 ? 17.425 3.877 -6.324 1.00 91.12 155 ILE A CA 1
ATOM 1208 C C . ILE A 1 155 ? 16.074 4.171 -6.979 1.00 91.12 155 ILE A C 1
ATOM 1210 O O . ILE A 1 155 ? 15.113 4.491 -6.285 1.00 91.12 155 ILE A O 1
ATOM 1214 N N . MET A 1 156 ? 15.995 4.112 -8.310 1.00 93.31 156 MET A N 1
ATOM 1215 C CA . MET A 1 156 ? 14.754 4.307 -9.052 1.00 93.31 156 MET A CA 1
ATOM 1216 C C . MET A 1 156 ? 14.155 2.978 -9.498 1.00 93.31 156 MET A C 1
ATOM 1218 O O . MET A 1 156 ? 14.857 2.046 -9.897 1.00 93.31 156 MET A O 1
ATOM 1222 N N . ARG A 1 157 ? 12.827 2.927 -9.469 1.00 93.81 157 ARG A N 1
ATOM 1223 C CA . ARG A 1 157 ? 12.016 1.856 -10.041 1.00 93.81 157 ARG A CA 1
ATOM 1224 C C . ARG A 1 157 ? 11.022 2.459 -11.016 1.00 93.81 157 ARG A C 1
ATOM 1226 O O . ARG A 1 157 ? 10.506 3.545 -10.756 1.00 93.81 157 ARG A O 1
ATOM 1233 N N . LEU A 1 158 ? 10.778 1.766 -12.120 1.00 96.69 158 LEU A N 1
ATOM 1234 C CA . LEU A 1 158 ? 9.925 2.236 -13.206 1.00 96.69 158 LEU A CA 1
ATOM 1235 C C . LEU A 1 158 ? 8.957 1.134 -13.641 1.00 96.69 158 LEU A C 1
ATOM 1237 O O . LEU A 1 158 ? 9.356 -0.017 -13.795 1.00 96.69 158 LEU A O 1
ATOM 1241 N N . VAL A 1 159 ? 7.705 1.485 -13.899 1.00 97.75 159 VAL A N 1
ATOM 1242 C CA . VAL A 1 159 ? 6.749 0.616 -14.592 1.00 97.75 159 VAL A CA 1
ATOM 1243 C C . VAL A 1 159 ? 6.216 1.365 -15.805 1.00 97.75 159 VAL A C 1
ATOM 1245 O O . VAL A 1 159 ? 5.824 2.527 -15.695 1.00 97.75 159 VAL A O 1
ATOM 1248 N N . VAL A 1 160 ? 6.218 0.703 -16.961 1.00 98.00 160 VAL A N 1
ATOM 1249 C CA . VAL A 1 160 ? 5.677 1.222 -18.223 1.00 98.00 160 VAL A CA 1
ATOM 1250 C C . VAL A 1 160 ? 4.617 0.249 -18.712 1.00 98.00 160 VAL A C 1
ATOM 1252 O O . VAL A 1 160 ? 4.944 -0.879 -19.073 1.00 98.00 160 VAL A O 1
ATOM 1255 N N . VAL A 1 161 ? 3.361 0.686 -18.731 1.00 97.50 161 VAL A N 1
ATOM 1256 C CA . VAL A 1 161 ? 2.207 -0.104 -19.170 1.00 97.50 161 VAL A CA 1
ATOM 1257 C C . VAL A 1 161 ? 1.640 0.483 -20.452 1.00 97.50 161 VAL A C 1
ATOM 1259 O O . VAL A 1 161 ? 1.427 1.692 -20.543 1.00 97.50 161 VAL A O 1
ATOM 1262 N N . GLY A 1 162 ? 1.353 -0.364 -21.434 1.00 96.62 162 GLY A N 1
ATOM 1263 C CA . GLY A 1 162 ? 0.638 0.048 -22.637 1.00 96.62 162 GLY A CA 1
ATOM 1264 C C . GLY A 1 162 ? 0.247 -1.130 -23.517 1.00 96.62 162 GLY A C 1
ATOM 1265 O O . GLY A 1 162 ? 0.636 -2.267 -23.275 1.00 96.62 162 GLY A O 1
ATOM 1266 N N . ASN A 1 163 ? -0.495 -0.851 -24.582 1.00 96.56 163 ASN A N 1
ATOM 1267 C CA . ASN A 1 163 ? -0.961 -1.860 -25.540 1.00 96.56 163 ASN A CA 1
ATOM 1268 C C . ASN A 1 163 ? 0.053 -2.210 -26.647 1.00 96.56 163 ASN A C 1
ATOM 1270 O O . ASN A 1 163 ? -0.249 -3.001 -27.540 1.00 96.56 163 ASN A O 1
ATOM 1274 N N . HIS A 1 164 ? 1.253 -1.630 -26.598 1.00 96.81 164 HIS A N 1
ATOM 1275 C CA . HIS A 1 164 ? 2.327 -1.903 -27.551 1.00 96.81 164 HIS A CA 1
ATOM 1276 C C . HIS A 1 164 ? 3.094 -3.173 -27.166 1.00 96.81 164 HIS A C 1
ATOM 1278 O O . HIS A 1 164 ? 3.065 -3.605 -26.015 1.00 96.81 164 HIS A O 1
ATOM 1284 N N . SER A 1 165 ? 3.803 -3.764 -28.132 1.00 97.25 165 SER A N 1
ATOM 1285 C CA . SER A 1 165 ? 4.633 -4.946 -27.875 1.00 97.25 165 SER A CA 1
ATOM 1286 C C . SER A 1 165 ? 5.699 -4.672 -26.811 1.00 97.25 165 SER A C 1
ATOM 1288 O O . SER A 1 165 ? 6.211 -3.552 -26.703 1.00 97.25 165 SER A O 1
ATOM 1290 N N . LEU A 1 166 ? 6.088 -5.710 -26.065 1.00 97.50 166 LEU A N 1
ATOM 1291 C CA . LEU A 1 166 ? 7.176 -5.606 -25.089 1.00 97.50 166 LEU A CA 1
ATOM 1292 C C . LEU A 1 166 ? 8.468 -5.042 -25.698 1.00 97.50 166 LEU A C 1
ATOM 1294 O O . LEU A 1 166 ? 9.164 -4.291 -25.020 1.00 97.50 166 LEU A O 1
ATOM 1298 N N . ASP A 1 167 ? 8.770 -5.330 -26.966 1.00 97.19 167 ASP A N 1
ATOM 1299 C CA . ASP A 1 167 ? 9.955 -4.804 -27.658 1.00 97.19 167 ASP A CA 1
ATOM 1300 C C . ASP A 1 167 ? 9.895 -3.284 -27.832 1.00 97.19 167 ASP A C 1
ATOM 1302 O O . ASP A 1 167 ? 10.864 -2.593 -27.517 1.00 97.19 167 ASP A O 1
ATOM 1306 N N . VAL A 1 168 ? 8.739 -2.752 -28.238 1.00 97.19 168 VAL A N 1
ATOM 1307 C CA . VAL A 1 168 ? 8.521 -1.304 -28.369 1.00 97.19 168 VAL A CA 1
ATOM 1308 C C . VAL A 1 168 ? 8.572 -0.617 -27.003 1.00 97.19 168 VAL A C 1
ATOM 1310 O O . VAL A 1 168 ? 9.249 0.400 -26.846 1.00 97.19 168 VAL A O 1
ATOM 1313 N N . LEU A 1 169 ? 7.911 -1.187 -25.988 1.00 98.00 169 LEU A N 1
ATOM 1314 C CA . LEU A 1 169 ? 7.942 -0.636 -24.629 1.00 98.00 169 LEU A CA 1
ATOM 1315 C C . LEU A 1 169 ? 9.363 -0.646 -24.049 1.00 98.00 169 LEU A C 1
ATOM 1317 O O . LEU A 1 169 ? 9.777 0.321 -23.406 1.00 98.00 169 LEU A O 1
ATOM 1321 N N . THR A 1 170 ? 10.131 -1.706 -24.314 1.00 98.06 170 THR A N 1
ATOM 1322 C CA . THR A 1 170 ? 11.540 -1.822 -23.910 1.00 98.06 170 THR A CA 1
ATOM 1323 C C . THR A 1 170 ? 12.387 -0.759 -24.602 1.00 98.06 170 THR A C 1
ATOM 1325 O O . THR A 1 170 ? 13.131 -0.046 -23.935 1.00 98.06 170 THR A O 1
ATOM 1328 N N . GLU A 1 171 ? 12.240 -0.589 -25.917 1.00 97.31 171 GLU A N 1
ATOM 1329 C CA . GLU A 1 171 ? 12.959 0.418 -26.707 1.00 97.31 171 GLU A CA 1
ATOM 1330 C C . GLU A 1 171 ? 12.708 1.843 -26.183 1.00 97.31 171 GLU A C 1
ATOM 1332 O O . GLU A 1 171 ? 13.646 2.610 -25.935 1.00 97.31 171 GLU A O 1
ATOM 1337 N N . TRP A 1 172 ? 11.450 2.202 -25.916 1.00 97.62 172 TRP A N 1
ATOM 1338 C CA . TRP A 1 172 ? 11.122 3.495 -25.309 1.00 97.62 172 TRP A CA 1
ATOM 1339 C C . TRP A 1 172 ? 11.697 3.635 -23.902 1.00 97.62 172 TRP A C 1
ATOM 1341 O O . TRP A 1 172 ? 12.235 4.687 -23.558 1.00 97.62 172 TRP A O 1
ATOM 1351 N N . THR A 1 173 ? 11.638 2.578 -23.097 1.00 97.88 173 THR A N 1
ATOM 1352 C CA . THR A 1 173 ? 12.168 2.604 -21.732 1.00 97.88 173 THR A CA 1
ATOM 1353 C C . THR A 1 173 ? 13.680 2.834 -21.735 1.00 97.88 173 THR A C 1
ATOM 1355 O O . THR A 1 173 ? 14.175 3.755 -21.081 1.00 97.88 173 THR A O 1
ATOM 1358 N N . VAL A 1 174 ? 14.421 2.064 -22.533 1.00 97.50 174 VAL A N 1
ATOM 1359 C CA . VAL A 1 174 ? 15.879 2.175 -22.645 1.00 97.50 174 VAL A CA 1
ATOM 1360 C C . VAL A 1 174 ? 16.274 3.547 -23.198 1.00 97.50 174 VAL A C 1
ATOM 1362 O O . VAL A 1 174 ? 17.093 4.237 -22.584 1.00 97.50 174 VAL A O 1
ATOM 1365 N N . SER A 1 175 ? 15.662 3.996 -24.295 1.00 96.38 175 SER A N 1
ATOM 1366 C CA . SER A 1 175 ? 16.024 5.263 -24.946 1.00 96.38 175 SER A CA 1
ATOM 1367 C C . SER A 1 175 ? 15.709 6.505 -24.103 1.00 96.38 175 SER A C 1
ATOM 1369 O O . SER A 1 175 ? 16.455 7.486 -24.151 1.00 96.38 175 SER A O 1
ATOM 1371 N N . LYS A 1 176 ? 14.622 6.498 -23.318 1.00 95.56 176 LYS A N 1
ATOM 1372 C CA . LYS A 1 176 ? 14.204 7.666 -22.523 1.00 95.56 176 LYS A CA 1
ATOM 1373 C C . LYS A 1 176 ? 14.861 7.735 -21.148 1.00 95.56 176 LYS A C 1
ATOM 1375 O O . LYS A 1 176 ? 15.121 8.842 -20.680 1.00 95.56 176 LYS A O 1
ATOM 1380 N N . PHE A 1 177 ? 15.144 6.596 -20.511 1.00 97.06 177 PHE A N 1
ATOM 1381 C CA . PHE A 1 177 ? 15.555 6.566 -19.101 1.00 97.06 177 PHE A CA 1
ATOM 1382 C C . PHE A 1 177 ? 17.028 6.203 -18.869 1.00 97.06 177 PHE A C 1
ATOM 1384 O O . PHE A 1 177 ? 17.538 6.464 -17.779 1.00 97.06 177 PHE A O 1
ATOM 1391 N N . SER A 1 178 ? 17.765 5.711 -19.874 1.00 96.69 178 SER A N 1
ATOM 1392 C CA . SER A 1 178 ? 19.204 5.409 -19.711 1.00 96.69 178 SER A CA 1
ATOM 1393 C C . SER A 1 178 ? 20.068 6.654 -19.463 1.00 96.69 178 SER A C 1
ATOM 1395 O O . SER A 1 178 ? 21.166 6.546 -18.925 1.00 96.69 178 SER A O 1
ATOM 1397 N N . ALA A 1 179 ? 19.579 7.846 -19.825 1.00 95.75 179 ALA A N 1
ATOM 1398 C CA . ALA A 1 179 ? 20.276 9.113 -19.591 1.00 95.75 179 ALA A CA 1
ATOM 1399 C C . ALA A 1 179 ? 20.196 9.604 -18.130 1.00 95.75 179 ALA A C 1
ATOM 1401 O O . ALA A 1 179 ? 20.907 10.540 -17.757 1.00 95.75 179 ALA A O 1
ATOM 1402 N N . VAL A 1 180 ? 19.341 9.001 -17.292 1.00 95.81 180 VAL A N 1
ATOM 1403 C CA . VAL A 1 180 ? 19.268 9.345 -15.867 1.00 95.81 180 VAL A CA 1
ATOM 1404 C C . VAL A 1 180 ? 20.592 8.972 -15.200 1.00 95.81 180 VAL A C 1
ATOM 1406 O O . VAL A 1 180 ? 21.101 7.866 -15.373 1.00 95.81 180 VAL A O 1
ATOM 1409 N N . LYS A 1 181 ? 21.175 9.896 -14.434 1.00 96.12 181 LYS A N 1
ATOM 1410 C CA . LYS A 1 181 ? 22.486 9.680 -13.814 1.00 96.12 181 LYS A CA 1
ATOM 1411 C C . LYS A 1 181 ? 22.407 8.608 -12.719 1.00 96.12 181 LYS A C 1
ATOM 1413 O O . LYS A 1 181 ? 21.690 8.773 -11.729 1.00 96.12 181 LYS A O 1
ATOM 1418 N N . SER A 1 182 ? 23.209 7.556 -12.860 1.00 95.75 182 SER A N 1
ATOM 1419 C CA . SER A 1 182 ? 23.642 6.727 -11.730 1.00 95.75 182 SER A CA 1
ATOM 1420 C C . SER A 1 182 ? 24.669 7.517 -10.917 1.00 95.75 182 SER A C 1
ATOM 1422 O O . SER A 1 182 ? 25.544 8.177 -11.481 1.00 95.75 182 SER A O 1
ATOM 1424 N N . LYS A 1 183 ? 24.514 7.519 -9.594 1.00 94.19 183 LYS A N 1
ATOM 1425 C CA . LYS A 1 183 ? 25.366 8.253 -8.642 1.00 94.19 183 LYS A CA 1
ATOM 1426 C C . LYS A 1 183 ? 26.071 7.301 -7.670 1.00 94.19 183 LYS A C 1
ATOM 1428 O O . LYS A 1 183 ? 26.788 7.759 -6.786 1.00 94.19 183 LYS A O 1
ATOM 1433 N N . GLY A 1 184 ? 25.879 5.989 -7.832 1.00 90.69 184 GLY A N 1
ATOM 1434 C CA . GLY A 1 184 ? 26.321 4.971 -6.882 1.00 90.69 184 GLY A CA 1
ATOM 1435 C C . GLY A 1 184 ? 25.518 5.007 -5.582 1.00 90.69 184 GLY A C 1
ATOM 1436 O O . GLY A 1 184 ? 26.036 4.642 -4.526 1.00 90.69 184 GLY A O 1
ATOM 1437 N N . ASN A 1 185 ? 24.277 5.496 -5.639 1.00 86.94 185 ASN A N 1
ATOM 1438 C CA . ASN A 1 185 ? 23.448 5.660 -4.453 1.00 86.94 185 ASN A CA 1
ATOM 1439 C C . ASN A 1 185 ? 22.964 4.308 -3.924 1.00 86.94 185 ASN A C 1
ATOM 1441 O O . ASN A 1 185 ? 22.679 3.381 -4.676 1.00 86.94 185 ASN A O 1
ATOM 1445 N N . THR A 1 186 ? 22.790 4.234 -2.609 1.00 84.94 186 THR A N 1
ATOM 1446 C CA . THR A 1 186 ? 22.003 3.182 -1.961 1.00 84.94 186 THR A CA 1
ATOM 1447 C C . THR A 1 186 ? 20.827 3.825 -1.244 1.00 84.94 186 THR A C 1
ATOM 1449 O O . THR A 1 186 ? 20.905 4.985 -0.828 1.00 84.94 186 THR A O 1
ATOM 1452 N N . THR A 1 187 ? 19.719 3.091 -1.131 1.00 79.06 187 THR A N 1
ATOM 1453 C CA . THR A 1 187 ? 18.531 3.550 -0.404 1.00 79.06 187 THR A CA 1
ATOM 1454 C C . THR A 1 187 ? 18.941 3.980 1.009 1.00 79.06 187 THR A C 1
ATOM 1456 O O . THR A 1 187 ? 19.569 3.180 1.710 1.00 79.06 187 THR A O 1
ATOM 1459 N N . PRO A 1 188 ? 18.631 5.218 1.444 1.00 77.69 188 PRO A N 1
ATOM 1460 C CA . PRO A 1 188 ? 19.080 5.720 2.739 1.00 77.69 188 PRO A CA 1
ATOM 1461 C C . PRO A 1 188 ? 18.565 4.828 3.863 1.00 77.69 188 PRO A C 1
ATOM 1463 O O . PRO A 1 188 ? 17.358 4.627 3.949 1.00 77.69 188 PRO A O 1
ATOM 1466 N N . ASN A 1 189 ? 19.445 4.307 4.722 1.00 72.69 189 ASN A N 1
ATOM 1467 C CA . ASN A 1 189 ? 19.004 3.596 5.920 1.00 72.69 189 ASN A CA 1
ATOM 1468 C C . ASN A 1 189 ? 18.476 4.615 6.933 1.00 72.69 189 ASN A C 1
ATOM 1470 O O . ASN A 1 189 ? 19.225 5.498 7.354 1.00 72.69 189 ASN A O 1
ATOM 1474 N N . ILE A 1 190 ? 17.198 4.520 7.283 1.00 67.62 190 ILE A N 1
ATOM 1475 C CA . ILE A 1 190 ? 16.568 5.455 8.213 1.00 67.62 190 ILE A CA 1
ATOM 1476 C C . ILE A 1 190 ? 16.350 4.701 9.516 1.00 67.62 190 ILE A C 1
ATOM 1478 O O . ILE A 1 190 ? 15.339 4.031 9.697 1.00 67.62 190 ILE A O 1
ATOM 1482 N N . ASP A 1 191 ? 17.327 4.799 10.418 1.00 61.25 191 ASP A N 1
ATOM 1483 C CA . ASP A 1 191 ? 17.196 4.314 11.793 1.00 61.25 191 ASP A CA 1
ATOM 1484 C C . ASP A 1 191 ? 16.333 5.299 12.586 1.00 61.25 191 ASP A C 1
ATOM 1486 O O . ASP A 1 191 ? 16.811 6.137 13.352 1.00 61.25 191 ASP A O 1
ATOM 1490 N N . CYS A 1 192 ? 15.033 5.267 12.325 1.00 59.25 192 CYS A N 1
ATOM 1491 C CA . CYS A 1 192 ? 14.050 5.925 13.158 1.00 59.25 192 CYS A CA 1
ATOM 1492 C C . CYS A 1 192 ? 13.285 4.830 13.887 1.00 59.25 192 CYS A C 1
ATOM 1494 O O . CYS A 1 192 ? 12.528 4.094 13.275 1.00 59.25 192 CYS A O 1
ATOM 1496 N N . ARG A 1 193 ? 13.467 4.703 15.204 1.00 64.81 193 ARG A N 1
ATOM 1497 C CA . ARG A 1 193 ? 12.498 3.979 16.035 1.00 64.81 193 ARG A CA 1
ATOM 1498 C C . ARG A 1 193 ? 11.256 4.853 16.137 1.00 64.81 193 ARG A C 1
ATOM 1500 O O . ARG A 1 193 ? 11.381 6.008 16.532 1.00 64.81 193 ARG A O 1
ATOM 1507 N N . LEU A 1 194 ? 10.081 4.316 15.798 1.00 71.88 194 LEU A N 1
ATOM 1508 C CA . LEU A 1 194 ? 8.831 5.083 15.883 1.00 71.88 194 LEU A CA 1
ATOM 1509 C C . LEU A 1 194 ? 8.563 5.570 17.306 1.00 71.88 194 LEU A C 1
ATOM 1511 O O . LEU A 1 194 ? 8.075 6.677 17.495 1.00 71.88 194 LEU A O 1
ATOM 1515 N N . LEU A 1 195 ? 8.859 4.711 18.284 1.00 80.06 195 LEU A N 1
ATOM 1516 C CA . LEU A 1 195 ? 8.708 5.000 19.701 1.00 80.06 195 LEU A CA 1
ATOM 1517 C C . LEU A 1 195 ? 10.077 4.934 20.372 1.00 80.06 195 LEU A C 1
ATOM 1519 O O . LEU A 1 195 ? 10.745 3.894 20.375 1.00 80.06 195 LEU A O 1
ATOM 1523 N N . SER A 1 196 ? 10.484 6.049 20.962 1.00 82.25 196 SER A N 1
ATOM 1524 C CA . SER A 1 196 ? 11.587 6.090 21.915 1.00 82.25 196 SER A CA 1
ATOM 1525 C C . SER A 1 196 ? 11.190 5.424 23.240 1.00 82.25 196 SER A C 1
ATOM 1527 O O . SER A 1 196 ? 10.010 5.256 23.551 1.00 82.25 196 SER A O 1
ATOM 1529 N N . SER A 1 197 ? 12.176 5.094 24.080 1.00 80.75 197 SER A N 1
ATOM 1530 C CA . SER A 1 197 ? 11.914 4.596 25.440 1.00 80.75 197 SER A CA 1
ATOM 1531 C C . SER A 1 197 ? 11.130 5.590 26.305 1.00 80.75 197 SER A C 1
ATOM 1533 O O . SER A 1 197 ? 10.499 5.179 27.270 1.00 80.75 197 SER A O 1
ATOM 1535 N N . ALA A 1 198 ? 11.149 6.881 25.960 1.00 87.00 198 ALA A N 1
ATOM 1536 C CA . ALA A 1 198 ? 10.368 7.913 26.632 1.00 87.00 198 ALA A CA 1
ATOM 1537 C C . ALA A 1 198 ? 8.890 7.940 26.196 1.00 87.00 198 ALA A C 1
ATOM 1539 O O . ALA A 1 198 ? 8.067 8.528 26.894 1.00 87.00 198 ALA A O 1
ATOM 1540 N N . GLU A 1 199 ? 8.551 7.337 25.054 1.00 90.25 199 GLU A N 1
ATOM 1541 C CA . GLU A 1 199 ? 7.188 7.307 24.504 1.00 90.25 199 GLU A CA 1
ATOM 1542 C C . GLU A 1 199 ? 6.457 5.992 24.775 1.00 90.25 199 GLU A C 1
ATOM 1544 O O . GLU A 1 199 ? 5.225 5.969 24.809 1.00 90.25 199 GLU A O 1
ATOM 1549 N N . ILE A 1 200 ? 7.203 4.905 24.972 1.00 92.62 200 ILE A N 1
ATOM 1550 C CA . ILE A 1 200 ? 6.661 3.636 25.459 1.00 92.62 200 ILE A CA 1
ATOM 1551 C C . ILE A 1 200 ? 6.151 3.830 26.891 1.00 92.62 200 ILE A C 1
ATOM 1553 O O . ILE A 1 200 ? 6.741 4.564 27.683 1.00 92.62 200 ILE A O 1
ATOM 1557 N N . GLY A 1 201 ? 5.035 3.185 27.231 1.00 94.88 201 GLY A N 1
ATOM 1558 C CA . GLY A 1 201 ? 4.444 3.309 28.561 1.00 94.88 201 GLY A CA 1
ATOM 1559 C C . GLY A 1 201 ? 3.610 4.581 28.743 1.00 94.88 201 GLY A C 1
ATOM 1560 O O . GLY A 1 201 ? 3.251 4.912 29.870 1.00 94.88 201 GLY A O 1
ATOM 1561 N N . LYS A 1 202 ? 3.309 5.318 27.664 1.00 95.69 202 LYS A N 1
ATOM 1562 C CA . LYS A 1 202 ? 2.519 6.557 27.709 1.00 95.69 202 LYS A CA 1
ATOM 1563 C C . LYS A 1 202 ? 1.088 6.349 27.227 1.00 95.69 202 LYS A C 1
ATOM 1565 O O . LYS A 1 202 ? 0.809 5.498 26.384 1.00 95.69 202 LYS A O 1
ATOM 1570 N N . VAL A 1 203 ? 0.190 7.192 27.724 1.00 96.25 203 VAL A N 1
ATOM 1571 C CA . VAL A 1 203 ? -1.162 7.382 27.198 1.00 96.25 203 VAL A CA 1
ATOM 1572 C C . VAL A 1 203 ? -1.303 8.798 26.645 1.00 96.25 203 VAL A C 1
ATOM 1574 O O . VAL A 1 203 ? -1.053 9.782 27.342 1.00 96.25 203 VAL A O 1
ATOM 1577 N N . VAL A 1 204 ? -1.705 8.892 25.382 1.00 95.62 204 VAL A N 1
ATOM 1578 C CA . VAL A 1 204 ? -1.953 10.129 24.644 1.00 95.62 204 VAL A CA 1
ATOM 1579 C C . VAL A 1 204 ? -3.458 10.310 24.513 1.00 95.62 204 VAL A C 1
ATOM 1581 O O . VAL A 1 204 ? -4.138 9.548 23.828 1.00 95.62 204 VAL A O 1
ATOM 1584 N N . ARG A 1 205 ? -3.987 11.329 25.180 1.00 96.50 205 ARG A N 1
ATOM 1585 C CA . ARG A 1 205 ? -5.383 11.756 25.053 1.00 96.50 205 ARG A CA 1
ATOM 1586 C C . ARG A 1 205 ? -5.462 12.887 24.046 1.00 96.50 205 ARG A C 1
ATOM 1588 O O . ARG A 1 205 ? -4.592 13.754 24.081 1.00 96.50 205 ARG A O 1
ATOM 1595 N N . TYR A 1 206 ? -6.468 12.893 23.178 1.00 96.12 206 TYR A N 1
ATOM 1596 C CA . TYR A 1 206 ? -6.655 13.965 22.200 1.00 96.12 206 TYR A CA 1
ATOM 1597 C C . TYR A 1 206 ? -8.128 14.233 21.888 1.00 96.12 206 TYR A C 1
ATOM 1599 O O . TYR A 1 206 ? -8.968 13.331 21.950 1.00 96.12 206 TYR A O 1
ATOM 1607 N N . LYS A 1 207 ? -8.434 15.485 21.528 1.00 95.38 207 LYS A N 1
ATOM 1608 C CA . LYS A 1 207 ? -9.761 15.870 21.044 1.00 95.38 207 LYS A CA 1
ATOM 1609 C C . LYS A 1 207 ? -9.920 15.571 19.556 1.00 95.38 207 LYS A C 1
ATOM 1611 O O . LYS A 1 207 ? -9.101 16.002 18.744 1.00 95.38 207 LYS A O 1
ATOM 1616 N N . THR A 1 208 ? -10.976 14.847 19.192 1.00 93.75 208 THR A N 1
ATOM 1617 C CA . THR A 1 208 ? -11.334 14.578 17.790 1.00 93.75 208 THR A CA 1
ATOM 1618 C C . THR A 1 208 ? -12.205 15.694 17.218 1.00 93.75 208 THR A C 1
ATOM 1620 O O . THR A 1 208 ? -12.908 16.387 17.948 1.00 93.75 208 THR A O 1
ATOM 1623 N N . VAL A 1 209 ? -12.189 15.856 15.891 1.00 91.69 209 VAL A N 1
ATOM 1624 C CA . VAL A 1 209 ? -13.086 16.802 15.200 1.00 91.69 209 VAL A CA 1
ATOM 1625 C C . VAL A 1 209 ? -14.512 16.251 15.111 1.00 91.69 209 VAL A C 1
ATOM 1627 O O . VAL A 1 209 ? -15.463 16.979 15.375 1.00 91.69 209 VAL A O 1
ATOM 1630 N N . GLY A 1 210 ? -14.658 14.972 14.747 1.00 90.06 210 GLY A N 1
ATOM 1631 C CA . GLY A 1 210 ? -15.948 14.277 14.692 1.00 90.06 210 GLY A CA 1
ATOM 1632 C C . GLY A 1 210 ? -16.308 13.579 16.004 1.00 90.06 210 GLY A C 1
ATOM 1633 O O . GLY A 1 210 ? -15.424 13.279 16.812 1.00 90.06 210 GLY A O 1
ATOM 1634 N N . GLU A 1 211 ? -17.597 13.290 16.182 1.00 90.94 211 GLU A N 1
ATOM 1635 C CA . GLU A 1 211 ? -18.146 12.572 17.336 1.00 90.94 211 GLU A CA 1
ATOM 1636 C C . GLU A 1 211 ? -17.851 11.067 17.225 1.00 90.94 211 GLU A C 1
ATOM 1638 O O . GLU A 1 211 ? -18.559 10.304 16.575 1.00 90.94 211 GLU A O 1
ATOM 1643 N N . GLN A 1 212 ? -16.742 10.646 17.826 1.00 92.06 212 GLN A N 1
ATOM 1644 C CA . GLN A 1 212 ? -16.299 9.254 17.869 1.00 92.06 212 GLN A CA 1
ATOM 1645 C C . GLN A 1 212 ? -15.513 9.006 19.151 1.00 92.06 212 GLN A C 1
ATOM 1647 O O . GLN A 1 212 ? -14.889 9.927 19.670 1.00 92.06 212 GLN A O 1
ATOM 1652 N N . TYR A 1 213 ? -15.501 7.765 19.633 1.00 95.56 213 TYR A N 1
ATOM 1653 C CA . TYR A 1 213 ? -14.699 7.355 20.785 1.00 95.56 213 TYR A CA 1
ATOM 1654 C C . TYR A 1 213 ? -13.702 6.301 20.315 1.00 95.56 213 TYR A C 1
ATOM 1656 O O . TYR A 1 213 ? -14.089 5.224 19.864 1.00 95.56 213 TYR A O 1
ATOM 1664 N N . GLN A 1 214 ? -12.417 6.627 20.366 1.00 95.62 214 GLN A N 1
ATOM 1665 C CA . GLN A 1 214 ? -11.344 5.800 19.824 1.00 95.62 214 GLN A CA 1
ATOM 1666 C C . GLN A 1 214 ? -10.371 5.395 20.926 1.00 95.62 214 GLN A C 1
ATOM 1668 O O . GLN A 1 214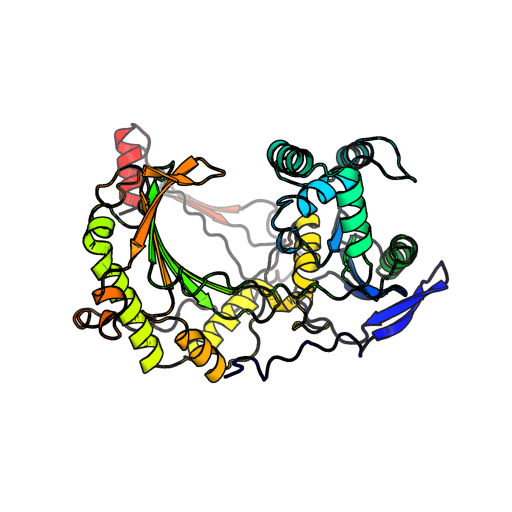 ? -9.947 6.224 21.733 1.00 95.62 214 GLN A O 1
ATOM 1673 N N . LEU A 1 215 ? -9.993 4.123 20.916 1.00 96.69 215 LEU A N 1
ATOM 1674 C CA . LEU A 1 215 ? -8.906 3.561 21.703 1.00 96.69 215 LEU A CA 1
ATOM 1675 C C . LEU A 1 215 ? -7.937 2.880 20.734 1.00 96.69 215 LEU A C 1
ATOM 1677 O O . LEU A 1 215 ? -8.356 2.016 19.972 1.00 96.69 215 LEU A O 1
ATOM 1681 N N . GLU A 1 216 ? -6.658 3.238 20.739 1.00 97.50 216 GLU A N 1
ATOM 1682 C CA . GLU A 1 216 ? -5.665 2.605 19.861 1.00 97.50 216 GLU A CA 1
ATOM 1683 C C . GLU A 1 216 ? -4.394 2.262 20.642 1.00 97.50 216 GLU A C 1
ATOM 1685 O O . GLU A 1 216 ? -3.766 3.127 21.248 1.00 97.50 216 GLU A O 1
ATOM 1690 N N . LEU A 1 217 ? -4.003 0.989 20.636 1.00 96.75 217 LEU A N 1
ATOM 1691 C CA . LEU A 1 217 ? -2.713 0.541 21.156 1.00 96.75 217 LEU A CA 1
ATOM 1692 C C . LEU A 1 217 ? -1.724 0.511 19.997 1.00 96.75 217 LEU A C 1
ATOM 1694 O O . LEU A 1 217 ? -1.974 -0.160 18.997 1.00 96.75 217 LEU A O 1
ATOM 1698 N N . GLN A 1 218 ? -0.596 1.196 20.145 1.00 95.69 218 GLN A N 1
ATOM 1699 C CA . GLN A 1 218 ? 0.484 1.225 19.166 1.00 95.69 218 GLN A CA 1
ATOM 1700 C C . GLN A 1 218 ? 1.732 0.561 19.754 1.00 95.69 218 GLN A C 1
ATOM 1702 O O . GLN A 1 218 ? 2.324 1.074 20.703 1.00 95.69 218 GLN A O 1
ATOM 1707 N N . PHE A 1 219 ? 2.140 -0.563 19.170 1.00 93.12 219 PHE A N 1
ATOM 1708 C CA . PHE A 1 219 ? 3.322 -1.334 19.551 1.00 93.12 219 PHE A CA 1
ATOM 1709 C C . PHE A 1 219 ? 4.478 -1.030 18.601 1.00 93.12 219 PHE A C 1
ATOM 1711 O O . PHE A 1 219 ? 4.281 -0.962 17.386 1.00 93.12 219 PHE A O 1
ATOM 1718 N N . SER A 1 220 ? 5.689 -0.892 19.140 1.00 88.94 220 SER A N 1
ATOM 1719 C CA . SER A 1 220 ? 6.905 -0.768 18.330 1.00 88.94 220 SER A CA 1
ATOM 1720 C C . SER A 1 220 ? 7.378 -2.159 17.914 1.00 88.94 220 SER A C 1
ATOM 1722 O O . SER A 1 220 ? 7.631 -3.001 18.778 1.00 88.94 220 SER A O 1
ATOM 1724 N N . ILE A 1 221 ? 7.496 -2.413 16.611 1.00 86.12 221 ILE A N 1
ATOM 1725 C CA . ILE A 1 221 ? 8.014 -3.683 16.083 1.00 86.12 221 ILE A CA 1
ATOM 1726 C C . ILE A 1 221 ? 9.178 -3.391 15.132 1.00 86.12 221 ILE A C 1
ATOM 1728 O O . ILE A 1 221 ? 9.200 -2.338 14.491 1.00 86.12 221 ILE A O 1
ATOM 1732 N N . PRO A 1 222 ? 10.179 -4.274 15.034 1.00 79.25 222 PRO A N 1
ATOM 1733 C CA . PRO A 1 222 ? 11.260 -4.046 14.092 1.00 79.25 222 PRO A CA 1
ATOM 1734 C C . PRO A 1 222 ? 10.750 -4.200 12.647 1.00 79.25 222 PRO A C 1
ATOM 1736 O O . PRO A 1 222 ? 9.938 -5.076 12.358 1.00 79.25 222 PRO A O 1
ATOM 1739 N N . GLU A 1 223 ? 11.217 -3.326 11.752 1.00 74.00 223 GLU A N 1
ATOM 1740 C CA . GLU A 1 223 ? 10.876 -3.337 10.324 1.00 74.00 223 GLU A CA 1
ATOM 1741 C C . GLU A 1 223 ? 11.993 -3.996 9.526 1.00 74.00 223 GLU A C 1
ATOM 1743 O O . GLU A 1 223 ? 13.173 -3.671 9.677 1.00 74.00 223 GLU A O 1
ATOM 1748 N N . ILE A 1 224 ? 11.610 -4.920 8.651 1.00 65.56 224 ILE A N 1
ATOM 1749 C CA . ILE A 1 224 ? 12.553 -5.652 7.813 1.00 65.56 224 ILE A CA 1
ATOM 1750 C C . ILE A 1 224 ? 13.016 -4.723 6.684 1.00 65.56 224 ILE A C 1
ATOM 1752 O O . ILE A 1 224 ? 14.216 -4.629 6.397 1.00 65.56 224 ILE A O 1
ATOM 1756 N N . ASN A 1 225 ? 12.090 -3.969 6.082 1.00 65.31 225 ASN A N 1
ATOM 1757 C CA . ASN A 1 225 ? 12.315 -3.156 4.889 1.00 65.31 225 ASN A CA 1
ATOM 1758 C C . ASN A 1 225 ? 12.611 -1.674 5.162 1.00 65.31 225 ASN A C 1
ATOM 1760 O O . ASN A 1 225 ? 12.045 -0.817 4.494 1.00 65.31 225 ASN A O 1
ATOM 1764 N N . ASN A 1 226 ? 13.585 -1.404 6.045 1.00 63.47 226 ASN A N 1
ATOM 1765 C CA . ASN A 1 226 ? 14.163 -0.076 6.312 1.00 63.47 226 ASN A CA 1
ATOM 1766 C C . ASN A 1 226 ? 13.167 0.946 6.918 1.00 63.47 226 ASN A C 1
ATOM 1768 O O . ASN A 1 226 ? 12.113 1.209 6.353 1.00 63.47 226 ASN A O 1
ATOM 1772 N N . GLY A 1 227 ? 13.509 1.571 8.049 1.00 69.62 227 GLY A N 1
ATOM 1773 C CA . GLY A 1 227 ? 12.599 2.456 8.795 1.00 69.62 227 GLY A CA 1
ATOM 1774 C C . GLY A 1 227 ? 12.113 1.850 10.116 1.00 69.62 227 GLY A C 1
ATOM 1775 O O . GLY A 1 227 ? 12.816 1.052 10.736 1.00 69.62 227 GLY A O 1
ATOM 1776 N N . PHE A 1 228 ? 10.901 2.225 10.540 1.00 74.06 228 PHE A N 1
ATOM 1777 C CA . PHE A 1 228 ? 10.216 1.660 11.708 1.00 74.06 228 PHE A CA 1
ATOM 1778 C C . PHE A 1 228 ? 9.015 0.815 11.316 1.00 74.06 228 PHE A C 1
ATOM 1780 O O . PHE A 1 228 ? 8.262 1.160 10.407 1.00 74.06 228 PHE A O 1
ATOM 1787 N N . GLY A 1 229 ? 8.771 -0.217 12.116 1.00 79.56 229 GLY A N 1
ATOM 1788 C CA . GLY A 1 229 ? 7.558 -1.007 12.071 1.00 79.56 229 GLY A CA 1
ATOM 1789 C C . GLY A 1 229 ? 6.691 -0.645 13.265 1.00 79.56 229 GLY A C 1
ATOM 1790 O O . GLY A 1 229 ? 7.177 -0.285 14.342 1.00 79.56 229 GLY A O 1
ATOM 1791 N N . HIS A 1 230 ? 5.381 -0.733 13.093 1.00 86.94 230 HIS A N 1
ATOM 1792 C CA . HIS A 1 230 ? 4.470 -0.657 14.222 1.00 86.94 230 HIS A CA 1
ATOM 1793 C C . HIS A 1 230 ? 3.271 -1.561 14.000 1.00 86.94 230 HIS A C 1
ATOM 1795 O O . HIS A 1 230 ? 2.816 -1.751 12.874 1.00 86.94 230 HIS A O 1
ATOM 1801 N N . PHE A 1 231 ? 2.761 -2.110 15.094 1.00 92.12 231 PHE A N 1
ATOM 1802 C CA . PHE A 1 231 ? 1.525 -2.876 15.103 1.00 92.12 231 PHE A CA 1
ATOM 1803 C C . PHE A 1 231 ? 0.466 -2.075 15.850 1.00 92.12 231 PHE A C 1
ATOM 1805 O O . PHE A 1 231 ? 0.771 -1.467 16.878 1.00 92.12 231 PHE A O 1
ATOM 1812 N N . ARG A 1 232 ? -0.766 -2.038 15.336 1.00 95.00 232 ARG A N 1
ATOM 1813 C CA . ARG A 1 232 ? -1.854 -1.271 15.950 1.00 95.00 232 ARG A CA 1
ATOM 1814 C C . ARG A 1 232 ? -3.074 -2.127 16.206 1.00 95.00 232 ARG A C 1
ATOM 1816 O O . ARG A 1 232 ? -3.479 -2.898 15.343 1.00 95.00 232 ARG A O 1
ATOM 1823 N N . ILE A 1 233 ? -3.670 -1.935 17.376 1.00 97.00 233 ILE A N 1
ATOM 1824 C CA . ILE A 1 233 ? -4.971 -2.496 17.736 1.00 97.00 233 ILE A CA 1
ATOM 1825 C C . ILE A 1 233 ? -5.893 -1.317 18.019 1.00 97.00 233 ILE A C 1
ATOM 1827 O O . ILE A 1 233 ? -5.756 -0.661 19.050 1.00 97.00 233 ILE A O 1
ATOM 1831 N N . GLY A 1 234 ? -6.787 -1.028 17.074 1.00 97.06 234 GLY A N 1
ATOM 1832 C CA . GLY A 1 234 ? -7.791 0.026 17.187 1.00 97.06 234 GLY A CA 1
ATOM 1833 C C . GLY A 1 234 ? -9.142 -0.538 17.621 1.00 97.06 234 GLY A C 1
ATOM 1834 O O . GLY A 1 234 ? -9.586 -1.561 17.104 1.00 97.06 234 GLY A O 1
ATOM 1835 N N . VAL A 1 235 ? -9.800 0.145 18.552 1.00 96.50 235 VAL A N 1
ATOM 1836 C CA . VAL A 1 235 ? -11.144 -0.160 19.042 1.00 96.50 235 VAL A CA 1
ATOM 1837 C C . VAL A 1 235 ? -11.979 1.114 18.970 1.00 96.50 235 VAL A C 1
ATOM 1839 O O . VAL A 1 235 ? -11.664 2.121 19.609 1.00 96.50 235 VAL A O 1
ATOM 1842 N N . THR A 1 236 ? -13.070 1.063 18.211 1.00 95.94 236 THR A N 1
ATOM 1843 C CA . THR A 1 236 ? -14.134 2.065 18.303 1.00 95.94 236 THR A CA 1
ATOM 1844 C C . THR A 1 236 ? -14.968 1.743 19.535 1.00 95.94 236 THR A C 1
ATOM 1846 O O . THR A 1 236 ? -15.622 0.704 19.601 1.00 95.94 236 THR A O 1
ATOM 1849 N N . ALA A 1 237 ? -14.896 2.609 20.538 1.00 94.44 237 ALA A N 1
ATOM 1850 C CA . ALA A 1 237 ? -15.548 2.414 21.820 1.00 94.44 237 ALA A CA 1
ATOM 1851 C C . ALA A 1 237 ? -16.936 3.070 21.855 1.00 94.44 237 ALA A C 1
ATOM 1853 O O . ALA A 1 237 ? -17.271 3.953 21.067 1.00 94.44 237 ALA A O 1
ATOM 1854 N N . THR A 1 238 ? -17.743 2.658 22.826 1.00 94.75 238 THR A N 1
ATOM 1855 C CA . THR A 1 238 ? -18.889 3.446 23.294 1.00 94.75 238 THR A CA 1
ATOM 1856 C C . THR A 1 238 ? -18.407 4.485 24.318 1.00 94.75 238 THR A C 1
ATOM 1858 O O . THR A 1 238 ? -17.291 4.344 24.833 1.00 94.75 238 THR A O 1
ATOM 1861 N N . PRO A 1 239 ? -19.231 5.483 24.701 1.00 94.38 239 PRO A N 1
ATOM 1862 C CA . PRO A 1 239 ? -18.890 6.382 25.806 1.00 94.38 239 PRO A CA 1
ATOM 1863 C C . PRO A 1 239 ? -18.488 5.607 27.070 1.00 94.38 239 PRO A C 1
ATOM 1865 O O . PRO A 1 239 ? -17.417 5.835 27.624 1.00 94.38 239 PRO A O 1
ATOM 1868 N N . LYS A 1 240 ? -19.282 4.592 27.448 1.00 94.12 240 LYS A N 1
ATOM 1869 C CA . LYS A 1 240 ? -18.983 3.696 28.577 1.00 94.12 240 LYS A CA 1
ATOM 1870 C C . LYS A 1 240 ? -17.660 2.948 28.385 1.00 94.12 240 LYS A C 1
ATOM 1872 O O . LYS A 1 240 ? -16.865 2.872 29.316 1.00 94.12 240 LYS A O 1
ATOM 1877 N N . GLY A 1 241 ? -17.397 2.435 27.182 1.00 93.62 241 GLY A N 1
ATOM 1878 C CA . GLY A 1 241 ? -16.136 1.758 26.872 1.00 93.62 241 GLY A CA 1
ATOM 1879 C C . GLY A 1 241 ? -14.911 2.652 27.089 1.00 93.62 241 GLY A C 1
ATOM 1880 O O . GLY A 1 241 ? -13.870 2.170 27.524 1.00 93.62 241 GLY A O 1
ATOM 1881 N N . LEU A 1 242 ? -15.039 3.964 26.869 1.00 93.75 242 LEU A N 1
ATOM 1882 C CA . LEU A 1 242 ? -13.968 4.925 27.137 1.00 93.75 242 LEU A CA 1
ATOM 1883 C C . LEU A 1 242 ? -13.778 5.226 28.634 1.00 93.75 242 LEU A C 1
ATOM 1885 O O . LEU A 1 242 ? -12.693 5.641 29.048 1.00 93.75 242 LEU A O 1
ATOM 1889 N N . GLU A 1 243 ? -14.812 5.036 29.456 1.00 92.69 243 GLU A N 1
ATOM 1890 C CA . GLU A 1 243 ? -14.702 5.081 30.920 1.00 92.69 243 GLU A CA 1
ATOM 1891 C C . GLU A 1 243 ? -14.007 3.827 31.467 1.00 92.69 243 GLU A C 1
ATOM 1893 O O . GLU A 1 243 ? -13.186 3.919 32.377 1.00 92.69 243 GLU A O 1
ATOM 1898 N N . GLU A 1 244 ? -14.283 2.672 30.859 1.00 93.12 244 GLU A N 1
ATOM 1899 C CA . GLU A 1 244 ? -13.775 1.352 31.253 1.00 93.12 244 GLU A CA 1
ATOM 1900 C C . GLU A 1 244 ? -12.587 0.883 30.388 1.00 93.12 244 GLU A C 1
ATOM 1902 O O . GLU A 1 244 ? -12.292 -0.310 30.311 1.00 93.12 244 GLU A O 1
ATOM 1907 N N . TYR A 1 245 ? -11.857 1.809 29.751 1.00 93.69 245 TYR A N 1
ATOM 1908 C CA . TYR A 1 245 ? -10.800 1.477 28.781 1.00 93.69 245 TYR A CA 1
ATOM 1909 C C . TYR A 1 245 ? -9.720 0.538 29.343 1.00 93.69 245 TYR A C 1
ATOM 1911 O O . TYR A 1 245 ? -9.144 -0.245 28.594 1.00 93.69 245 TYR A O 1
ATOM 1919 N N . GLN A 1 246 ? -9.447 0.592 30.652 1.00 93.75 246 GLN A N 1
ATOM 1920 C CA . GLN A 1 246 ? -8.475 -0.294 31.301 1.00 93.75 246 GLN A CA 1
ATOM 1921 C C . GLN A 1 246 ? -8.897 -1.763 31.187 1.00 93.75 246 GLN A C 1
ATOM 1923 O O . GLN A 1 246 ? -8.064 -2.605 30.870 1.00 93.75 246 GLN A O 1
ATOM 1928 N N . ALA A 1 247 ? -10.190 -2.060 31.351 1.00 91.94 247 ALA A N 1
ATOM 1929 C CA . ALA A 1 247 ? -10.721 -3.411 31.191 1.00 91.94 247 ALA A CA 1
ATOM 1930 C C . ALA A 1 247 ? -10.618 -3.890 29.734 1.00 91.94 247 ALA A C 1
ATOM 1932 O O . ALA A 1 247 ? -10.272 -5.043 29.491 1.00 91.94 247 ALA A O 1
ATOM 1933 N N . ILE A 1 248 ? -10.841 -2.994 28.762 1.00 93.31 248 ILE A N 1
ATOM 1934 C CA . ILE A 1 248 ? -10.668 -3.297 27.331 1.00 93.31 248 ILE A CA 1
ATOM 1935 C C . ILE A 1 248 ? -9.201 -3.632 27.026 1.00 93.31 248 ILE A C 1
ATOM 1937 O O . ILE A 1 248 ? -8.922 -4.627 26.361 1.00 93.31 248 ILE A O 1
ATOM 1941 N N . VAL A 1 249 ? -8.256 -2.836 27.536 1.00 94.56 249 VAL A N 1
ATOM 1942 C CA . VAL A 1 249 ? -6.814 -3.086 27.365 1.00 94.56 249 VAL A CA 1
ATOM 1943 C C . VAL A 1 249 ? -6.411 -4.423 27.996 1.00 94.56 249 VAL A C 1
ATOM 1945 O O . VAL A 1 249 ? -5.737 -5.221 27.344 1.00 94.56 249 VAL A O 1
ATOM 1948 N N . SER A 1 250 ? -6.866 -4.710 29.218 1.00 92.62 250 SER A N 1
ATOM 1949 C CA . SER A 1 250 ? -6.630 -5.997 29.883 1.00 92.62 250 SER A CA 1
ATOM 1950 C C . SER A 1 250 ? -7.198 -7.178 29.094 1.00 92.62 250 SER A C 1
ATOM 1952 O O . SER A 1 250 ? -6.527 -8.200 28.959 1.00 92.62 250 SER A O 1
ATOM 1954 N N . LEU A 1 251 ? -8.390 -7.035 28.506 1.00 92.12 251 LEU A N 1
ATOM 1955 C CA . LEU A 1 251 ? -8.996 -8.060 27.654 1.00 92.12 251 LEU A CA 1
ATOM 1956 C C . LEU A 1 251 ? -8.172 -8.315 26.381 1.00 92.12 251 LEU A C 1
ATOM 1958 O O . LEU A 1 251 ? -7.967 -9.467 26.001 1.00 92.12 251 LEU A O 1
ATOM 1962 N N . ILE A 1 252 ? -7.648 -7.260 25.745 1.00 94.12 252 ILE A N 1
ATOM 1963 C CA . ILE A 1 252 ? -6.751 -7.385 24.585 1.00 94.12 252 ILE A CA 1
ATOM 1964 C C . ILE A 1 252 ? -5.494 -8.173 24.968 1.00 94.12 252 ILE A C 1
ATOM 1966 O O . ILE A 1 252 ? -5.100 -9.091 24.247 1.00 94.12 252 ILE A O 1
ATOM 1970 N N . PHE A 1 253 ? -4.873 -7.865 26.111 1.00 93.88 253 PHE A N 1
ATOM 1971 C CA . PHE A 1 253 ? -3.694 -8.605 26.562 1.00 93.88 253 PHE A CA 1
ATOM 1972 C C . PHE A 1 253 ? -4.010 -10.040 26.991 1.00 93.88 253 PHE A C 1
ATOM 1974 O O . PHE A 1 253 ? -3.191 -10.922 26.740 1.00 93.88 253 PHE A O 1
ATOM 1981 N N . ALA A 1 254 ? -5.197 -10.310 27.539 1.00 91.88 254 ALA A N 1
ATOM 1982 C CA . ALA A 1 254 ? -5.662 -11.674 27.782 1.00 91.88 254 ALA A CA 1
ATOM 1983 C C . ALA A 1 254 ? -5.813 -12.468 26.470 1.00 91.88 254 ALA A C 1
ATOM 1985 O O . ALA A 1 254 ? -5.393 -13.622 26.395 1.00 91.88 254 ALA A O 1
ATOM 1986 N N . TYR A 1 255 ? -6.315 -11.838 25.402 1.00 93.19 255 TYR A N 1
ATOM 1987 C CA . TYR A 1 255 ? -6.368 -12.456 24.073 1.00 93.19 255 TYR A CA 1
ATOM 1988 C C . TYR A 1 255 ? -4.970 -12.738 23.508 1.00 93.19 255 TYR A C 1
ATOM 1990 O O . TYR A 1 255 ? -4.703 -13.833 23.018 1.00 93.19 255 TYR A O 1
ATOM 1998 N N . VAL A 1 256 ? -4.043 -11.781 23.619 1.00 93.25 256 VAL A N 1
ATOM 1999 C CA . VAL A 1 256 ? -2.643 -11.964 23.196 1.00 93.25 256 VAL A CA 1
ATOM 2000 C C . VAL A 1 256 ? -1.962 -13.082 23.988 1.00 93.25 256 VAL A C 1
ATOM 2002 O O . VAL A 1 256 ? -1.204 -13.860 23.410 1.00 93.25 256 VAL A O 1
ATOM 2005 N N . GLN A 1 257 ? -2.237 -13.190 25.288 1.00 91.75 257 GLN A N 1
ATOM 2006 C CA . GLN A 1 257 ? -1.721 -14.267 26.129 1.00 91.75 257 GLN A CA 1
ATOM 2007 C C . GLN A 1 257 ? -2.246 -15.633 25.668 1.00 91.75 257 GLN A C 1
ATOM 2009 O O . GLN A 1 257 ? -1.450 -16.551 25.480 1.00 91.75 257 GLN A O 1
ATOM 2014 N N . MET A 1 258 ? -3.544 -15.743 25.368 1.00 92.50 258 MET A N 1
ATOM 2015 C CA . MET A 1 258 ? -4.123 -16.954 24.776 1.00 92.50 258 MET A CA 1
ATOM 2016 C C . MET A 1 258 ? -3.433 -17.329 23.453 1.00 92.50 258 MET A C 1
ATOM 2018 O O . MET A 1 258 ? -3.083 -18.492 23.256 1.00 92.50 258 MET A O 1
ATOM 2022 N N . LEU A 1 259 ? -3.158 -16.359 22.570 1.00 94.31 259 LEU A N 1
ATOM 2023 C CA . LEU A 1 259 ? -2.427 -16.620 21.322 1.00 94.31 259 LEU A CA 1
ATOM 2024 C C . LEU A 1 259 ? -1.003 -17.146 21.570 1.00 94.31 259 LEU A C 1
ATOM 2026 O O . LEU A 1 259 ? -0.541 -18.022 20.840 1.00 94.31 259 LEU A O 1
ATOM 2030 N N . LYS A 1 260 ? -0.306 -16.626 22.590 1.00 92.75 260 LYS A N 1
ATOM 2031 C CA . LYS A 1 260 ? 1.040 -17.091 22.969 1.00 92.75 260 LYS A CA 1
ATOM 2032 C C . LYS A 1 260 ? 1.014 -18.518 23.516 1.00 92.75 260 LYS A C 1
ATOM 2034 O O . LYS A 1 260 ? 1.907 -19.295 23.199 1.00 92.75 260 LYS A O 1
ATOM 2039 N N . GLU A 1 261 ? -0.004 -18.862 24.302 1.00 92.44 261 GLU A N 1
ATOM 2040 C CA . GLU A 1 261 ? -0.173 -20.195 24.895 1.00 92.44 261 GLU A CA 1
ATOM 2041 C C . GLU A 1 261 ? -0.542 -21.261 23.861 1.00 92.44 261 GLU A C 1
ATOM 2043 O O . GLU A 1 261 ? -0.011 -22.369 23.903 1.00 92.44 261 GLU A O 1
ATOM 2048 N N . GLN A 1 262 ? -1.432 -20.937 22.920 1.00 93.12 262 GLN A N 1
ATOM 2049 C CA . GLN A 1 262 ? -1.850 -21.879 21.876 1.00 93.12 262 GLN A CA 1
ATOM 2050 C C . GLN A 1 262 ? -0.835 -21.992 20.734 1.00 93.12 262 GLN A C 1
ATOM 2052 O O . GLN A 1 262 ? -0.790 -23.010 20.042 1.00 93.12 262 GLN A O 1
ATOM 2057 N N . GLY A 1 263 ? -0.015 -20.957 20.545 1.00 95.00 263 GLY A N 1
ATOM 2058 C CA . GLY A 1 263 ? 0.993 -20.884 19.500 1.00 95.00 263 GLY A CA 1
ATOM 2059 C C . GLY A 1 263 ? 0.412 -20.689 18.090 1.00 95.00 263 GLY A C 1
ATOM 2060 O O . GLY A 1 263 ? -0.807 -20.748 17.878 1.00 95.00 263 GLY A O 1
ATOM 2061 N N . PRO A 1 264 ? 1.280 -20.437 17.094 1.00 96.38 264 PRO A N 1
ATOM 2062 C CA . PRO A 1 264 ? 0.861 -20.239 15.712 1.00 96.38 264 PRO A CA 1
ATOM 2063 C C . PRO A 1 264 ? 0.153 -21.465 15.130 1.00 96.38 264 PRO A C 1
ATOM 2065 O O . PRO A 1 264 ? 0.564 -22.607 15.330 1.00 96.38 264 PRO A O 1
ATOM 2068 N N . GLN A 1 265 ? -0.920 -21.208 14.386 1.00 96.44 265 GLN A N 1
ATOM 2069 C CA . GLN A 1 265 ? -1.779 -22.236 13.814 1.00 96.44 265 GLN A CA 1
ATOM 2070 C C . GLN A 1 265 ? -1.555 -22.335 12.305 1.00 96.44 265 GLN A C 1
ATOM 2072 O O . GLN A 1 265 ? -2.049 -21.499 11.544 1.00 96.44 265 GLN A O 1
ATOM 2077 N N . GLU A 1 266 ? -0.852 -23.377 11.858 1.00 96.31 266 GLU A N 1
ATOM 2078 C CA . GLU A 1 266 ? -0.570 -23.596 10.430 1.00 96.31 266 GLU A CA 1
ATOM 2079 C C . GLU A 1 266 ? -1.854 -23.658 9.606 1.00 96.31 266 GLU A C 1
ATOM 2081 O O . GLU A 1 266 ? -1.952 -23.126 8.503 1.00 96.31 266 GLU A O 1
ATOM 2086 N N . TRP A 1 267 ? -2.886 -24.263 10.174 1.00 94.81 267 TRP A N 1
ATOM 2087 C CA . TRP A 1 267 ? -4.145 -24.388 9.486 1.00 94.81 267 TRP A CA 1
ATOM 2088 C C . TRP A 1 267 ? -4.831 -23.051 9.196 1.00 94.81 267 TRP A C 1
ATOM 2090 O O . TRP A 1 267 ? -5.453 -22.898 8.149 1.00 94.81 267 TRP A O 1
ATOM 2100 N N . TYR A 1 268 ? -4.703 -22.084 10.105 1.00 95.00 268 TYR A N 1
ATOM 2101 C CA . TYR A 1 268 ? -5.265 -20.750 9.929 1.00 95.00 268 TYR A CA 1
ATOM 2102 C C . TYR A 1 268 ? -4.473 -19.987 8.864 1.00 95.00 268 TYR A C 1
ATOM 2104 O O . TYR A 1 268 ? -5.042 -19.284 8.032 1.00 95.00 268 TYR A O 1
ATOM 2112 N N . PHE A 1 269 ? -3.153 -20.194 8.826 1.00 95.75 269 PHE A N 1
ATOM 2113 C CA . PHE A 1 269 ? -2.302 -19.693 7.752 1.00 95.75 269 PHE A CA 1
ATOM 2114 C C . PHE A 1 269 ? -2.716 -20.251 6.382 1.00 95.75 269 PHE A C 1
ATOM 2116 O O . PHE A 1 269 ? -2.843 -19.484 5.431 1.00 95.75 269 PHE A O 1
ATOM 2123 N N . GLN A 1 270 ? -2.980 -21.557 6.280 1.00 93.75 270 GLN A N 1
ATOM 2124 C CA . GLN A 1 270 ? -3.435 -22.192 5.038 1.00 93.75 270 GLN A CA 1
ATOM 2125 C C . GLN A 1 270 ? -4.785 -21.627 4.565 1.00 93.75 270 GLN A C 1
ATOM 2127 O O . GLN A 1 270 ? -4.956 -21.371 3.374 1.00 93.75 270 GLN A O 1
ATOM 2132 N N . GLU A 1 271 ? -5.720 -21.365 5.484 1.00 93.94 271 GLU A N 1
ATOM 2133 C CA . GLU A 1 271 ? -6.996 -20.710 5.164 1.00 93.94 271 GLU A CA 1
ATOM 2134 C C . GLU A 1 271 ? -6.789 -19.289 4.620 1.00 93.94 271 GLU A C 1
ATOM 2136 O O . GLU A 1 271 ? -7.346 -18.933 3.579 1.00 93.94 271 GLU A O 1
ATOM 2141 N N . LEU A 1 272 ? -5.936 -18.486 5.263 1.00 93.62 272 LEU A N 1
ATOM 2142 C CA . LEU A 1 272 ? -5.591 -17.150 4.770 1.00 93.62 272 LEU A CA 1
ATOM 2143 C C . LEU A 1 272 ? -4.890 -17.198 3.407 1.00 93.62 272 LEU A C 1
ATOM 2145 O O . LEU A 1 272 ? -5.194 -16.378 2.539 1.00 93.62 272 LEU A O 1
ATOM 2149 N N . ALA A 1 273 ? -3.982 -18.156 3.206 1.00 93.25 273 ALA A N 1
ATOM 2150 C CA . ALA A 1 273 ? -3.269 -18.350 1.948 1.00 93.25 273 ALA A CA 1
ATOM 2151 C C . ALA A 1 273 ? -4.233 -18.720 0.815 1.00 93.25 273 ALA A C 1
ATOM 2153 O O . ALA A 1 273 ? -4.133 -18.154 -0.272 1.00 93.25 273 ALA A O 1
ATOM 2154 N N . LEU A 1 274 ? -5.217 -19.587 1.082 1.00 90.62 274 LEU A N 1
ATOM 2155 C CA . LEU A 1 274 ? -6.275 -19.933 0.132 1.00 90.62 274 LEU A CA 1
ATOM 2156 C C . LEU A 1 274 ? -7.104 -18.700 -0.254 1.00 90.62 274 LEU A C 1
ATOM 2158 O O . LEU A 1 274 ? -7.304 -18.443 -1.439 1.00 90.62 274 LEU A O 1
ATOM 2162 N N . VAL A 1 275 ? -7.545 -17.904 0.729 1.00 90.81 275 VAL A N 1
ATOM 2163 C CA . VAL A 1 275 ? -8.328 -16.678 0.479 1.00 90.81 275 VAL A CA 1
ATOM 2164 C C . VAL A 1 275 ? -7.526 -15.668 -0.339 1.00 90.81 275 VAL A C 1
ATOM 2166 O O . VAL A 1 275 ? -8.052 -15.079 -1.283 1.00 90.81 275 VAL A O 1
ATOM 2169 N N . LYS A 1 276 ? -6.254 -15.455 0.010 1.00 92.31 276 LYS A N 1
ATOM 2170 C CA . LYS A 1 276 ? -5.350 -14.552 -0.710 1.00 92.31 276 LYS A CA 1
ATOM 2171 C C . LYS A 1 276 ? -5.106 -15.023 -2.141 1.00 92.31 276 LYS A C 1
ATOM 2173 O O . LYS A 1 276 ? -5.266 -14.233 -3.067 1.00 92.31 276 LYS A O 1
ATOM 2178 N N . LYS A 1 277 ? -4.832 -16.316 -2.329 1.00 90.31 277 LYS A N 1
ATOM 2179 C CA . LYS A 1 277 ? -4.657 -16.921 -3.650 1.00 90.31 277 LYS A CA 1
ATOM 2180 C C . LYS A 1 277 ? -5.908 -16.791 -4.512 1.00 90.31 277 LYS A C 1
ATOM 2182 O O . LYS A 1 277 ? -5.800 -16.346 -5.645 1.00 90.31 277 LYS A O 1
ATOM 2187 N N . ALA A 1 278 ? -7.088 -17.095 -3.974 1.00 87.62 278 ALA A N 1
ATOM 2188 C CA . ALA A 1 278 ? -8.344 -16.925 -4.700 1.00 87.62 278 ALA A CA 1
ATOM 2189 C C . ALA A 1 278 ? -8.571 -15.460 -5.110 1.00 87.62 278 ALA A C 1
ATOM 2191 O O . ALA A 1 278 ? -8.923 -15.185 -6.255 1.00 87.62 278 ALA A O 1
ATOM 2192 N N . LYS A 1 279 ? -8.315 -14.504 -4.207 1.00 88.94 279 LYS A N 1
ATOM 2193 C CA . LYS A 1 279 ? -8.410 -13.070 -4.525 1.00 88.94 279 LYS A CA 1
ATOM 2194 C C . LYS A 1 279 ? -7.427 -12.640 -5.611 1.00 88.94 279 LYS A C 1
ATOM 2196 O O . LYS A 1 279 ? -7.803 -11.832 -6.448 1.00 88.94 279 LYS A O 1
ATOM 2201 N N . TYR A 1 280 ? -6.204 -13.166 -5.600 1.00 90.56 280 TYR A N 1
ATOM 2202 C CA . TYR A 1 280 ? -5.194 -12.872 -6.615 1.00 90.56 280 TYR A CA 1
ATOM 2203 C C . TYR A 1 280 ? -5.546 -13.490 -7.972 1.00 90.56 280 TYR A C 1
ATOM 2205 O O . TYR A 1 280 ? -5.516 -12.809 -8.996 1.00 90.56 280 TYR A O 1
ATOM 2213 N N . ASP A 1 281 ? -5.943 -14.764 -7.972 1.00 88.06 281 ASP A N 1
ATOM 2214 C CA . ASP A 1 281 ? -6.281 -15.498 -9.186 1.00 88.06 281 ASP A CA 1
ATOM 2215 C C . ASP A 1 281 ? -7.507 -14.873 -9.881 1.00 88.06 281 ASP A C 1
ATOM 2217 O O . ASP A 1 281 ? -7.533 -14.786 -11.104 1.00 88.06 281 ASP A O 1
ATOM 2221 N N . TYR A 1 282 ? -8.486 -14.353 -9.131 1.00 84.62 282 TYR A N 1
ATOM 2222 C CA . TYR A 1 282 ? -9.726 -13.767 -9.668 1.00 84.62 282 TYR A CA 1
ATOM 2223 C C . TYR A 1 282 ? -9.853 -12.253 -9.455 1.00 84.62 282 TYR A C 1
ATOM 2225 O O . TYR A 1 282 ? -10.966 -11.723 -9.396 1.00 84.62 282 TYR A O 1
ATOM 2233 N N . LYS A 1 283 ? -8.722 -11.555 -9.317 1.00 84.56 283 LYS A N 1
ATOM 2234 C CA . LYS A 1 283 ? -8.686 -10.101 -9.146 1.00 84.56 283 LYS A CA 1
ATOM 2235 C C . LYS A 1 283 ? -9.307 -9.416 -10.366 1.00 84.56 283 LYS A C 1
ATOM 2237 O O . LYS A 1 283 ? -8.981 -9.748 -11.505 1.00 84.56 283 LYS A O 1
ATOM 2242 N N . ALA A 1 284 ? -10.190 -8.448 -10.128 1.00 83.56 284 ALA A N 1
ATOM 2243 C CA . ALA A 1 284 ? -10.700 -7.600 -11.199 1.00 83.56 284 ALA A CA 1
ATOM 2244 C C . ALA A 1 284 ? -9.560 -6.774 -11.810 1.00 83.56 284 ALA A C 1
ATOM 2246 O O . ALA A 1 284 ? -8.593 -6.430 -11.126 1.00 83.56 284 ALA A O 1
ATOM 2247 N N . ARG A 1 285 ? -9.689 -6.441 -13.096 1.00 84.25 285 ARG A N 1
ATOM 2248 C CA . ARG A 1 285 ? -8.740 -5.558 -13.772 1.00 84.25 285 ARG A CA 1
ATOM 2249 C C . ARG A 1 285 ? -8.757 -4.184 -13.101 1.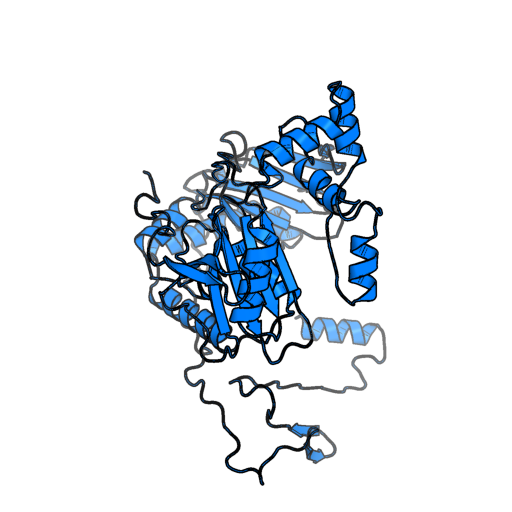00 84.25 285 ARG A C 1
ATOM 2251 O O . ARG A 1 285 ? -9.816 -3.582 -12.947 1.00 84.25 285 ARG A O 1
ATOM 2258 N N . GLU A 1 286 ? -7.584 -3.735 -12.679 1.00 84.38 286 GLU A N 1
ATOM 2259 C CA . GLU A 1 286 ? -7.383 -2.446 -12.019 1.00 84.38 286 GLU A CA 1
ATOM 2260 C C . GLU A 1 286 ? -7.240 -1.321 -13.045 1.00 84.38 286 GLU A C 1
ATOM 2262 O O . GLU A 1 286 ? -6.931 -1.564 -14.215 1.00 84.38 286 GLU A O 1
ATOM 2267 N N . ASP A 1 287 ? -7.431 -0.087 -12.583 1.00 89.12 287 ASP A N 1
ATOM 2268 C CA . ASP A 1 287 ? -7.022 1.103 -13.322 1.00 89.12 287 ASP A CA 1
ATOM 2269 C C . ASP A 1 287 ? -5.517 1.035 -13.645 1.00 89.12 287 ASP A C 1
ATOM 2271 O O . ASP A 1 287 ? -4.698 0.632 -12.814 1.00 89.12 287 ASP A O 1
ATOM 2275 N N . VAL A 1 288 ? -5.147 1.398 -14.874 1.00 90.50 288 VAL A N 1
ATOM 2276 C CA . VAL A 1 288 ? -3.782 1.223 -15.397 1.00 90.50 288 VAL A CA 1
ATOM 2277 C C . VAL A 1 288 ? -2.784 2.135 -14.673 1.00 90.50 288 VAL A C 1
ATOM 2279 O O . VAL A 1 288 ? -1.618 1.767 -14.494 1.00 90.50 288 VAL A O 1
ATOM 2282 N N . CYS A 1 289 ? -3.228 3.315 -14.232 1.00 86.69 289 CYS A N 1
ATOM 2283 C CA . CYS A 1 289 ? -2.413 4.249 -13.468 1.00 86.69 289 CYS A CA 1
ATOM 2284 C C . CYS A 1 289 ? -2.144 3.722 -12.060 1.00 86.69 289 CYS A C 1
ATOM 2286 O O . CYS A 1 289 ? -0.978 3.640 -11.655 1.00 86.69 289 CYS A O 1
ATOM 2288 N N . ASP A 1 290 ? -3.197 3.298 -11.359 1.00 86.19 290 ASP A N 1
ATOM 2289 C CA . ASP A 1 290 ? -3.086 2.733 -10.012 1.00 86.19 290 ASP A CA 1
ATOM 2290 C C . ASP A 1 290 ? -2.225 1.465 -10.024 1.00 86.19 290 ASP A C 1
ATOM 2292 O O . ASP A 1 290 ? -1.313 1.327 -9.208 1.00 86.19 290 ASP A O 1
ATOM 2296 N N . TYR A 1 291 ? -2.429 0.592 -11.014 1.00 90.94 291 TYR A N 1
ATOM 2297 C CA . TYR A 1 291 ? -1.642 -0.622 -11.214 1.00 90.94 291 TYR A CA 1
ATOM 2298 C C . TYR A 1 291 ? -0.141 -0.329 -11.386 1.00 90.94 291 TYR A C 1
ATOM 2300 O O . TYR A 1 291 ? 0.703 -0.935 -10.718 1.00 90.94 291 TYR A O 1
ATOM 2308 N N . ALA A 1 292 ? 0.211 0.631 -12.251 1.00 90.81 292 ALA A N 1
ATOM 2309 C CA . ALA A 1 292 ? 1.603 1.020 -12.459 1.00 90.81 292 ALA A CA 1
ATOM 2310 C C . ALA A 1 292 ? 2.220 1.622 -11.186 1.00 90.81 292 ALA A C 1
ATOM 2312 O O . ALA A 1 292 ? 3.340 1.263 -10.815 1.00 90.81 292 ALA A O 1
ATOM 2313 N N . CYS A 1 293 ? 1.502 2.514 -10.498 1.00 85.75 293 CYS A N 1
ATOM 2314 C CA . CYS A 1 293 ? 1.973 3.158 -9.269 1.00 85.75 293 CYS A CA 1
ATOM 2315 C C . CYS A 1 293 ? 2.186 2.166 -8.126 1.00 85.75 293 CYS A C 1
ATOM 2317 O O . CYS A 1 293 ? 3.190 2.247 -7.408 1.00 85.75 293 CYS A O 1
ATOM 2319 N N . ASP A 1 294 ? 1.270 1.215 -7.981 1.00 86.69 294 ASP A N 1
ATOM 2320 C CA . ASP A 1 294 ? 1.309 0.204 -6.941 1.00 86.69 294 ASP A CA 1
ATOM 2321 C C . ASP A 1 294 ? 2.523 -0.724 -7.098 1.00 86.69 294 ASP A C 1
ATOM 2323 O O . ASP A 1 294 ? 3.338 -0.836 -6.176 1.00 86.69 294 ASP A O 1
ATOM 2327 N N . ILE A 1 295 ? 2.735 -1.295 -8.291 1.00 91.56 295 ILE A N 1
ATOM 2328 C CA . ILE A 1 295 ? 3.903 -2.152 -8.561 1.00 91.56 295 ILE A CA 1
ATOM 2329 C C . ILE A 1 295 ? 5.205 -1.368 -8.426 1.00 91.56 295 ILE A C 1
ATOM 2331 O O . ILE A 1 295 ? 6.153 -1.846 -7.798 1.00 91.56 295 ILE A O 1
ATOM 2335 N N . THR A 1 296 ? 5.261 -0.151 -8.972 1.00 89.81 296 THR A N 1
ATOM 2336 C CA . THR A 1 296 ? 6.469 0.681 -8.894 1.00 89.81 296 THR A CA 1
ATOM 2337 C C . THR A 1 296 ? 6.858 0.923 -7.437 1.00 89.81 296 THR A C 1
ATOM 2339 O O . THR A 1 296 ? 8.018 0.733 -7.069 1.00 89.81 296 THR A O 1
ATOM 2342 N N . SER A 1 297 ? 5.890 1.265 -6.585 1.00 85.50 297 SER A N 1
ATOM 2343 C CA . SER A 1 297 ? 6.117 1.510 -5.158 1.00 85.50 297 SER A CA 1
ATOM 2344 C C . SER A 1 297 ? 6.560 0.245 -4.420 1.00 85.50 297 SER A C 1
ATOM 2346 O O . SER A 1 297 ? 7.529 0.268 -3.659 1.00 85.50 297 SER A O 1
ATOM 2348 N N . ARG A 1 298 ? 5.889 -0.882 -4.678 1.00 85.25 298 ARG A N 1
ATOM 2349 C CA . ARG A 1 298 ? 6.165 -2.173 -4.031 1.00 85.25 298 ARG A CA 1
ATOM 2350 C C . ARG A 1 298 ? 7.511 -2.780 -4.451 1.00 85.25 298 ARG A C 1
ATOM 2352 O O . ARG A 1 298 ? 8.176 -3.414 -3.631 1.00 85.25 298 ARG A O 1
ATOM 2359 N N . SER A 1 299 ? 7.979 -2.498 -5.669 1.00 88.75 299 SER A N 1
ATOM 2360 C CA . SER A 1 299 ? 9.258 -2.995 -6.208 1.00 88.75 299 SER A CA 1
ATOM 2361 C C . SER A 1 299 ? 10.517 -2.464 -5.498 1.00 88.75 299 SER A C 1
ATOM 2363 O O . SER A 1 299 ? 11.622 -2.965 -5.724 1.00 88.75 299 SER A O 1
ATOM 2365 N N . HIS A 1 300 ? 10.376 -1.479 -4.602 1.00 86.50 300 HIS A N 1
ATOM 2366 C CA . HIS A 1 300 ? 11.459 -1.030 -3.717 1.00 86.50 300 HIS A CA 1
ATOM 2367 C C . HIS A 1 300 ? 11.754 -1.995 -2.565 1.00 86.50 300 HIS A C 1
ATOM 2369 O O . HIS A 1 300 ? 12.755 -1.817 -1.869 1.00 86.50 300 HIS A O 1
ATOM 2375 N N . ASN A 1 301 ? 10.922 -3.017 -2.341 1.00 86.19 301 ASN A N 1
ATOM 2376 C CA . ASN A 1 301 ? 11.162 -3.989 -1.282 1.00 86.19 301 ASN A CA 1
ATOM 2377 C C . ASN A 1 301 ? 12.400 -4.848 -1.578 1.00 86.19 301 ASN A C 1
ATOM 2379 O O . ASN A 1 301 ? 12.390 -5.725 -2.441 1.00 86.19 301 ASN A O 1
ATOM 2383 N N . LYS A 1 302 ? 13.474 -4.629 -0.810 1.00 83.19 302 LYS A N 1
ATOM 2384 C CA . LYS A 1 302 ? 14.770 -5.291 -1.029 1.00 83.19 302 LYS A CA 1
ATOM 2385 C C . LYS A 1 302 ? 14.775 -6.790 -0.710 1.00 83.19 302 LYS A C 1
ATOM 2387 O O . LYS A 1 302 ? 15.757 -7.451 -1.025 1.00 83.19 302 LYS A O 1
ATOM 2392 N N . TYR A 1 303 ? 13.731 -7.323 -0.075 1.00 86.62 303 TYR A N 1
ATOM 2393 C CA . TYR A 1 303 ? 13.605 -8.747 0.273 1.00 86.62 303 TYR A CA 1
ATOM 2394 C C . TYR A 1 303 ? 12.716 -9.518 -0.695 1.00 86.62 303 TYR A C 1
ATOM 2396 O O . TYR A 1 303 ? 12.639 -10.740 -0.610 1.00 86.62 303 TYR A O 1
ATOM 2404 N N . VAL A 1 304 ? 12.063 -8.820 -1.622 1.00 89.31 304 VAL A N 1
ATOM 2405 C CA . VAL A 1 304 ? 11.276 -9.448 -2.676 1.00 89.31 304 VAL A CA 1
ATOM 2406 C C . VAL A 1 304 ? 12.210 -9.765 -3.840 1.00 89.31 304 VAL A C 1
ATOM 2408 O O . VAL A 1 304 ? 12.849 -8.848 -4.364 1.00 89.31 304 VAL A O 1
ATOM 2411 N N . PRO A 1 305 ? 12.335 -11.035 -4.251 1.00 92.19 305 PRO A N 1
ATOM 2412 C CA . PRO A 1 305 ? 13.109 -11.392 -5.431 1.00 92.19 305 PRO A CA 1
ATOM 2413 C C . PRO A 1 305 ? 12.382 -11.001 -6.729 1.00 92.19 305 PRO A C 1
ATOM 2415 O O . PRO A 1 305 ? 11.154 -10.882 -6.735 1.00 92.19 305 PRO A O 1
ATOM 2418 N N . PRO A 1 306 ? 13.119 -10.832 -7.843 1.00 94.25 306 PRO A N 1
ATOM 2419 C CA . PRO A 1 306 ? 12.555 -10.384 -9.119 1.00 94.25 306 PRO A CA 1
ATOM 2420 C C . PRO A 1 306 ? 11.345 -11.197 -9.612 1.00 94.25 306 PRO A C 1
ATOM 2422 O O . PRO A 1 306 ? 10.404 -10.626 -10.157 1.00 94.25 306 PRO A O 1
ATOM 2425 N N . ASN A 1 307 ? 11.332 -12.514 -9.380 1.00 94.56 307 ASN A N 1
ATOM 2426 C CA . ASN A 1 307 ? 10.245 -13.405 -9.793 1.00 94.56 307 ASN A CA 1
ATOM 2427 C C . ASN A 1 307 ? 8.919 -13.145 -9.062 1.00 94.56 307 ASN A C 1
ATOM 2429 O O . ASN A 1 307 ? 7.868 -13.460 -9.607 1.00 94.56 307 ASN A O 1
ATOM 2433 N N . HIS A 1 308 ? 8.943 -12.562 -7.861 1.00 94.81 308 HIS A N 1
ATOM 2434 C CA . HIS A 1 308 ? 7.737 -12.273 -7.078 1.00 94.81 308 HIS A CA 1
ATOM 2435 C C . HIS A 1 308 ? 7.314 -10.800 -7.155 1.00 94.81 308 HIS A C 1
ATOM 2437 O O . HIS A 1 308 ? 6.463 -10.381 -6.376 1.00 94.81 308 HIS A O 1
ATOM 2443 N N . ILE A 1 309 ? 7.866 -10.007 -8.088 1.00 94.00 309 ILE A N 1
ATOM 2444 C CA . ILE A 1 309 ? 7.583 -8.563 -8.216 1.00 94.00 309 ILE A CA 1
ATOM 2445 C C . ILE A 1 309 ? 6.082 -8.235 -8.333 1.00 94.00 309 ILE A C 1
ATOM 2447 O O . ILE A 1 309 ? 5.663 -7.169 -7.895 1.00 94.00 309 ILE A O 1
ATOM 2451 N N . LEU A 1 310 ? 5.272 -9.150 -8.880 1.00 94.31 310 LEU A N 1
ATOM 2452 C CA . LEU A 1 310 ? 3.821 -8.983 -9.033 1.00 94.31 310 LEU A CA 1
ATOM 2453 C C . LEU A 1 310 ? 2.998 -9.620 -7.909 1.00 94.31 310 LEU A C 1
ATOM 2455 O O . LEU A 1 310 ? 1.872 -9.197 -7.660 1.00 94.31 310 LEU A O 1
ATOM 2459 N N . SER A 1 311 ? 3.511 -10.670 -7.273 1.00 94.06 311 SER A N 1
ATOM 2460 C CA . SER A 1 311 ? 2.719 -11.549 -6.412 1.00 94.06 311 SER A CA 1
ATOM 2461 C C . SER A 1 311 ? 2.980 -11.351 -4.921 1.00 94.06 311 SER A C 1
ATOM 2463 O O . SER A 1 311 ? 2.127 -11.692 -4.107 1.00 94.06 311 SER A O 1
ATOM 2465 N N . HIS A 1 312 ? 4.122 -10.774 -4.532 1.00 90.56 312 HIS A N 1
ATOM 2466 C CA . HIS A 1 312 ? 4.570 -10.735 -3.135 1.00 90.56 312 HIS A CA 1
ATOM 2467 C C . HIS A 1 312 ? 3.635 -9.981 -2.171 1.00 90.56 312 HIS A C 1
ATOM 2469 O O . HIS A 1 312 ? 3.690 -10.190 -0.961 1.00 90.56 312 HIS A O 1
ATOM 2475 N N . SER A 1 313 ? 2.836 -9.039 -2.671 1.00 87.81 313 SER A N 1
ATOM 2476 C CA . SER A 1 313 ? 1.851 -8.279 -1.890 1.00 87.81 313 SER A CA 1
ATOM 2477 C C . SER A 1 313 ? 0.474 -8.945 -1.873 1.00 87.81 313 SER A C 1
ATOM 2479 O O . SER A 1 313 ? -0.373 -8.620 -1.035 1.00 87.81 313 SER A O 1
ATOM 2481 N N . GLU A 1 314 ? 0.255 -9.881 -2.790 1.00 91.12 314 GLU A N 1
ATOM 2482 C CA . GLU A 1 314 ? -1.028 -10.522 -3.042 1.00 91.12 314 GLU A CA 1
ATOM 2483 C C . GLU A 1 314 ? -1.075 -11.938 -2.453 1.00 91.12 314 GLU A C 1
ATOM 2485 O O . GLU A 1 314 ? -2.117 -12.361 -1.955 1.00 91.12 314 GLU A O 1
ATOM 2490 N N . LEU A 1 315 ? 0.054 -12.650 -2.439 1.00 93.56 315 LEU A N 1
ATOM 2491 C CA . LEU A 1 315 ? 0.189 -14.020 -1.950 1.00 93.56 315 LEU A CA 1
ATOM 2492 C C . LEU A 1 315 ? 0.934 -14.081 -0.611 1.00 93.56 315 LEU A C 1
ATOM 2494 O O . LEU A 1 315 ? 1.793 -13.255 -0.308 1.00 93.56 315 LEU A O 1
ATOM 2498 N N . LEU A 1 316 ? 0.604 -15.090 0.200 1.00 92.44 316 LEU A N 1
ATOM 2499 C CA . LEU A 1 316 ? 1.396 -15.436 1.380 1.00 92.44 316 LEU A CA 1
ATOM 2500 C C . LEU A 1 316 ? 2.533 -16.377 0.975 1.00 92.44 316 LEU A C 1
ATOM 2502 O O . LEU A 1 316 ? 2.339 -17.254 0.137 1.00 92.44 316 LEU A O 1
ATOM 2506 N N . GLY A 1 317 ? 3.706 -16.180 1.582 1.00 87.88 317 GLY A N 1
ATOM 2507 C CA . GLY A 1 317 ? 4.878 -17.032 1.384 1.00 87.88 317 GLY A CA 1
ATOM 2508 C C . GLY A 1 317 ? 4.785 -18.348 2.159 1.00 87.88 317 GLY A C 1
ATOM 2509 O O . GLY A 1 317 ? 3.747 -19.002 2.195 1.00 87.88 317 GLY A O 1
ATOM 2510 N N . ASN A 1 318 ? 5.880 -18.736 2.811 1.00 90.12 318 ASN A N 1
ATOM 2511 C CA . ASN A 1 318 ? 5.922 -19.957 3.613 1.00 90.12 318 ASN A CA 1
ATOM 2512 C C . ASN A 1 318 ? 5.435 -19.707 5.044 1.00 90.12 318 ASN A C 1
ATOM 2514 O O . ASN A 1 318 ? 5.672 -18.640 5.614 1.00 90.12 318 ASN A O 1
ATOM 2518 N N . TYR A 1 319 ? 4.794 -20.716 5.633 1.00 93.94 319 TYR A N 1
ATOM 2519 C CA . TYR A 1 319 ? 4.464 -20.710 7.052 1.00 93.94 319 TYR A CA 1
ATOM 2520 C C . TYR A 1 319 ? 5.744 -20.798 7.893 1.00 93.94 319 TYR A C 1
ATOM 2522 O O . TYR A 1 319 ? 6.543 -21.716 7.715 1.00 93.94 319 TYR A O 1
ATOM 2530 N N . ASP A 1 320 ? 5.916 -19.856 8.819 1.00 92.00 320 ASP A N 1
ATOM 2531 C CA . ASP A 1 320 ? 7.046 -19.808 9.747 1.00 92.00 320 ASP A CA 1
ATOM 2532 C C . ASP A 1 320 ? 6.531 -19.547 11.169 1.00 92.00 320 ASP A C 1
ATOM 2534 O O . ASP A 1 320 ? 6.258 -18.412 11.572 1.00 92.00 320 ASP A O 1
ATOM 2538 N N . ALA A 1 321 ? 6.352 -20.627 11.932 1.00 93.94 321 ALA A N 1
ATOM 2539 C CA . ALA A 1 321 ? 5.850 -20.556 13.300 1.00 93.94 321 ALA A CA 1
ATOM 2540 C C . ALA A 1 321 ? 6.814 -19.818 14.245 1.00 93.94 321 ALA A C 1
ATOM 2542 O O . ALA A 1 321 ? 6.366 -19.144 15.176 1.00 93.94 321 ALA A O 1
ATOM 2543 N N . GLU A 1 322 ? 8.126 -19.915 14.022 1.00 91.88 322 GLU A N 1
ATOM 2544 C CA . GLU A 1 322 ? 9.119 -19.248 14.867 1.00 91.88 322 GLU A CA 1
ATOM 2545 C C . GLU A 1 322 ? 9.054 -17.736 14.661 1.00 91.88 322 GLU A C 1
ATOM 2547 O O . GLU A 1 322 ? 8.993 -16.986 15.636 1.00 91.88 322 GLU A O 1
ATOM 2552 N N . LEU A 1 323 ? 8.964 -17.290 13.405 1.00 88.19 323 LEU A N 1
ATOM 2553 C CA . LEU A 1 323 ? 8.828 -15.878 13.063 1.00 88.19 323 LEU A CA 1
ATOM 2554 C C . LEU A 1 323 ? 7.512 -15.285 13.576 1.00 88.19 323 LEU A C 1
ATOM 2556 O O . LEU A 1 323 ? 7.518 -14.205 14.166 1.00 88.19 323 LEU A O 1
ATOM 2560 N N . ILE A 1 324 ? 6.385 -15.989 13.406 1.00 91.88 324 ILE A N 1
ATOM 2561 C CA . ILE A 1 324 ? 5.086 -15.532 13.929 1.00 91.88 324 ILE A CA 1
ATOM 2562 C C . ILE A 1 324 ? 5.150 -15.401 15.454 1.00 91.88 324 ILE A C 1
ATOM 2564 O O . ILE A 1 324 ? 4.737 -14.378 16.007 1.00 91.88 324 ILE A O 1
ATOM 2568 N N . SER A 1 325 ? 5.715 -16.404 16.133 1.00 92.62 325 SER A N 1
ATOM 2569 C CA . SER A 1 325 ? 5.904 -16.366 17.584 1.00 92.62 325 SER A CA 1
ATOM 2570 C C . SER A 1 325 ? 6.794 -15.193 17.984 1.00 92.62 325 SER A C 1
ATOM 2572 O O . SER A 1 325 ? 6.439 -14.439 18.885 1.00 92.62 325 SER A O 1
ATOM 2574 N N . ALA A 1 326 ? 7.920 -14.982 17.300 1.00 89.00 326 ALA A N 1
ATOM 2575 C CA . ALA A 1 326 ? 8.835 -13.874 17.555 1.00 89.00 326 ALA A CA 1
ATOM 2576 C C . ALA A 1 326 ? 8.152 -12.505 17.409 1.00 89.00 326 ALA A C 1
ATOM 2578 O O . ALA A 1 326 ? 8.291 -11.656 18.289 1.00 89.00 326 ALA A O 1
ATOM 2579 N N . CYS A 1 327 ? 7.351 -12.304 16.361 1.00 89.06 327 CYS A N 1
ATOM 2580 C CA . CYS A 1 327 ? 6.554 -11.090 16.182 1.00 89.06 327 CYS A CA 1
ATOM 2581 C C . CYS A 1 327 ? 5.557 -10.884 17.336 1.00 89.06 327 CYS A C 1
ATOM 2583 O O . CYS A 1 327 ? 5.445 -9.779 17.869 1.00 89.06 327 CYS A O 1
ATOM 2585 N N . LEU A 1 328 ? 4.884 -11.951 17.780 1.00 92.25 328 LEU A N 1
ATOM 2586 C CA . LEU A 1 328 ? 3.922 -11.902 18.885 1.00 92.25 328 LEU A CA 1
ATOM 2587 C C . LEU A 1 328 ? 4.568 -11.520 20.232 1.00 92.25 328 LEU A C 1
ATOM 2589 O O . LEU A 1 328 ? 3.900 -10.941 21.090 1.00 92.25 328 LEU A O 1
ATOM 2593 N N . HIS A 1 329 ? 5.870 -11.770 20.424 1.00 90.88 329 HIS A N 1
ATOM 2594 C CA . HIS A 1 329 ? 6.586 -11.350 21.636 1.00 90.88 329 HIS A CA 1
ATOM 2595 C C . HIS A 1 329 ? 6.672 -9.825 21.786 1.00 90.88 329 HIS A C 1
ATOM 2597 O O . HIS A 1 329 ? 6.694 -9.342 22.919 1.00 90.88 329 HIS A O 1
ATOM 2603 N N . PHE A 1 330 ? 6.668 -9.056 20.691 1.00 91.06 330 PHE A N 1
ATOM 2604 C CA . PHE A 1 330 ? 6.673 -7.588 20.755 1.00 91.06 330 PHE A CA 1
ATOM 2605 C C . PHE A 1 330 ? 5.336 -7.003 21.221 1.00 91.06 330 PHE A C 1
ATOM 2607 O O . PHE A 1 330 ? 5.288 -5.848 21.644 1.00 91.06 330 PHE A O 1
ATOM 2614 N N . ILE A 1 331 ? 4.260 -7.788 21.178 1.00 93.31 331 ILE A N 1
ATOM 2615 C CA . ILE A 1 331 ? 2.939 -7.384 21.648 1.00 93.31 331 ILE A CA 1
ATOM 2616 C C . ILE A 1 331 ? 2.847 -7.752 23.134 1.00 93.31 331 ILE A C 1
ATOM 2618 O O . ILE A 1 331 ? 2.529 -8.886 23.509 1.00 93.31 331 ILE A O 1
ATOM 2622 N N . ASN A 1 332 ? 3.228 -6.812 24.000 1.00 92.56 332 ASN A N 1
ATOM 2623 C CA . ASN A 1 332 ? 3.259 -6.995 25.453 1.00 92.56 332 ASN A CA 1
ATOM 2624 C C . ASN A 1 332 ? 3.026 -5.666 26.210 1.00 92.56 332 ASN A C 1
ATOM 2626 O O . ASN A 1 332 ? 3.167 -4.595 25.608 1.00 92.56 332 ASN A O 1
ATOM 2630 N N . PRO A 1 333 ? 2.682 -5.720 27.513 1.00 93.50 333 PRO A N 1
ATOM 2631 C CA . PRO A 1 333 ? 2.402 -4.532 28.328 1.00 93.50 333 PRO A CA 1
ATOM 2632 C C . PRO A 1 333 ? 3.577 -3.551 28.489 1.00 93.50 333 PRO A C 1
ATOM 2634 O O . PRO A 1 333 ? 3.371 -2.397 28.858 1.00 93.50 333 PRO A O 1
ATOM 2637 N N . GLN A 1 334 ? 4.810 -3.963 28.193 1.00 92.12 334 GLN A N 1
ATOM 2638 C CA . GLN A 1 334 ? 6.006 -3.126 28.316 1.00 92.12 334 GLN A CA 1
ATOM 2639 C C . GLN A 1 334 ? 6.439 -2.480 26.993 1.00 92.12 334 GLN A C 1
ATOM 2641 O O . GLN A 1 334 ? 7.418 -1.737 26.984 1.00 92.12 334 GLN A O 1
ATOM 2646 N N . ASN A 1 335 ? 5.742 -2.736 25.880 1.00 92.50 335 ASN A N 1
ATOM 2647 C CA . ASN A 1 335 ? 6.149 -2.283 24.546 1.00 92.50 335 ASN A CA 1
ATOM 2648 C C . ASN A 1 335 ? 5.009 -1.625 23.749 1.00 92.50 335 ASN A C 1
ATOM 2650 O O . ASN A 1 335 ? 4.780 -1.950 22.582 1.00 92.50 335 ASN A O 1
ATOM 2654 N N . TYR A 1 336 ? 4.277 -0.690 24.359 1.00 95.00 336 TYR A N 1
ATOM 2655 C CA . TYR A 1 336 ? 3.237 0.053 23.646 1.00 95.00 336 TYR A CA 1
ATOM 2656 C C . TYR A 1 336 ? 3.012 1.473 24.169 1.00 95.00 336 TYR A C 1
ATOM 2658 O O . TYR A 1 336 ? 3.439 1.841 25.266 1.00 95.00 336 TYR A O 1
ATOM 2666 N N . ARG A 1 337 ? 2.317 2.263 23.351 1.00 96.12 337 ARG A N 1
ATOM 2667 C CA . ARG A 1 337 ? 1.711 3.551 23.691 1.00 96.12 337 ARG A CA 1
ATOM 2668 C C . ARG A 1 337 ? 0.209 3.464 23.432 1.00 96.12 337 ARG A C 1
ATOM 2670 O O . ARG A 1 337 ? -0.209 2.866 22.443 1.00 96.12 337 ARG A O 1
ATOM 2677 N N . LEU A 1 338 ? -0.593 4.052 24.312 1.00 96.81 338 LEU A N 1
ATOM 2678 C CA . LEU A 1 338 ? -2.050 4.068 24.200 1.00 96.81 338 LEU A CA 1
ATOM 2679 C C . LEU A 1 338 ? -2.540 5.419 23.680 1.00 96.81 338 LEU A C 1
ATOM 2681 O O . LEU A 1 338 ? -2.092 6.457 24.154 1.00 96.81 338 LEU A O 1
ATO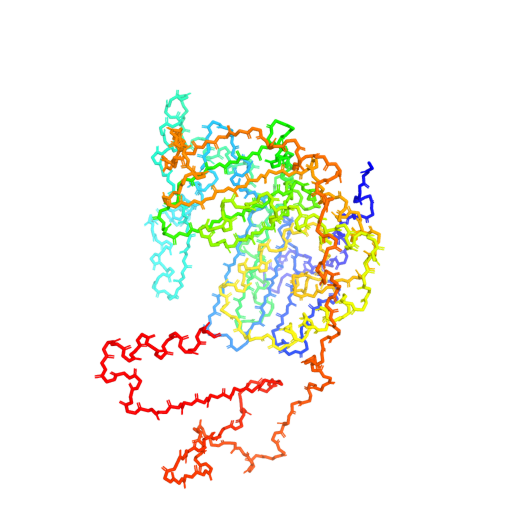M 2685 N N . PHE A 1 339 ? -3.507 5.410 22.777 1.00 96.75 339 PHE A N 1
ATOM 2686 C CA . PHE A 1 339 ? -4.213 6.586 22.290 1.00 96.75 339 PHE A CA 1
ATOM 2687 C C . PHE A 1 339 ? -5.679 6.527 22.709 1.00 96.75 339 PHE A C 1
ATOM 2689 O O . PHE A 1 339 ? -6.319 5.486 22.583 1.00 96.75 339 PHE A O 1
ATOM 2696 N N . ILE A 1 340 ? -6.199 7.646 23.212 1.00 96.94 340 ILE A N 1
ATOM 2697 C CA . ILE A 1 340 ? -7.594 7.819 23.629 1.00 96.94 340 ILE A CA 1
ATOM 2698 C C . ILE A 1 340 ? -8.121 9.094 22.967 1.00 96.94 340 ILE A C 1
ATOM 2700 O O . ILE A 1 340 ? -7.680 10.194 23.302 1.00 96.94 340 ILE A O 1
ATOM 2704 N N . GLY A 1 341 ? -9.058 8.945 22.036 1.00 96.50 341 GLY A N 1
ATOM 2705 C CA . GLY A 1 341 ? -9.636 10.046 21.269 1.00 96.50 341 GLY A CA 1
ATOM 2706 C C . GLY A 1 341 ? -11.135 10.184 21.500 1.00 96.50 341 GLY A C 1
ATOM 2707 O O . GLY A 1 341 ? -11.854 9.189 21.431 1.00 96.50 341 GLY A O 1
ATOM 2708 N N . ALA A 1 342 ? -11.611 11.403 21.749 1.00 96.06 342 ALA A N 1
ATOM 2709 C CA . ALA A 1 342 ? -13.036 11.738 21.708 1.00 96.06 342 ALA A CA 1
ATOM 2710 C C . ALA A 1 342 ? -13.255 13.235 21.475 1.00 96.06 342 ALA A C 1
ATOM 2712 O O . ALA A 1 342 ? -12.358 14.029 21.741 1.00 96.06 342 ALA A O 1
ATOM 2713 N N . GLN A 1 343 ? -14.435 13.639 21.000 1.00 93.56 343 GLN A N 1
ATOM 2714 C CA . GLN A 1 343 ? -14.738 15.060 20.795 1.00 93.56 343 GLN A CA 1
ATOM 2715 C C . GLN A 1 343 ? -14.953 15.756 22.147 1.00 93.56 343 GLN A C 1
ATOM 2717 O O . GLN A 1 343 ? -14.216 16.671 22.510 1.00 93.56 343 GLN A O 1
ATOM 2722 N N . GLU A 1 344 ? -15.915 15.255 22.927 1.00 88.88 344 GLU A N 1
ATOM 2723 C CA . GLU A 1 344 ? -16.187 15.676 24.302 1.00 88.88 344 GLU A CA 1
ATOM 2724 C C . GLU A 1 344 ? -16.390 14.443 25.191 1.00 88.88 344 GLU A C 1
ATOM 2726 O O . GLU A 1 344 ? -17.320 13.659 25.001 1.00 88.88 344 GLU A O 1
ATOM 2731 N N . HIS A 1 345 ? -15.495 14.248 26.161 1.00 90.88 345 HIS A N 1
ATOM 2732 C CA . HIS A 1 345 ? -15.611 13.201 27.175 1.00 90.88 345 HIS A CA 1
ATOM 2733 C C . HIS A 1 345 ? -14.681 13.497 28.358 1.00 90.88 345 HIS A C 1
ATOM 2735 O O . HIS A 1 345 ? -13.584 14.023 28.175 1.00 90.88 345 HIS A O 1
ATOM 2741 N N . LYS A 1 346 ? -15.060 13.080 29.573 1.00 88.31 346 LYS A N 1
ATOM 2742 C CA . LYS A 1 346 ? -14.243 13.279 30.789 1.00 88.31 346 LYS A CA 1
ATOM 2743 C C . LYS A 1 346 ? -12.841 12.656 30.697 1.00 88.31 346 LYS A C 1
ATOM 2745 O O . LYS A 1 346 ? -11.911 13.114 31.348 1.00 88.31 346 LYS A O 1
ATOM 2750 N N . SER A 1 347 ? -12.683 11.619 29.871 1.00 84.50 347 SER A N 1
ATOM 275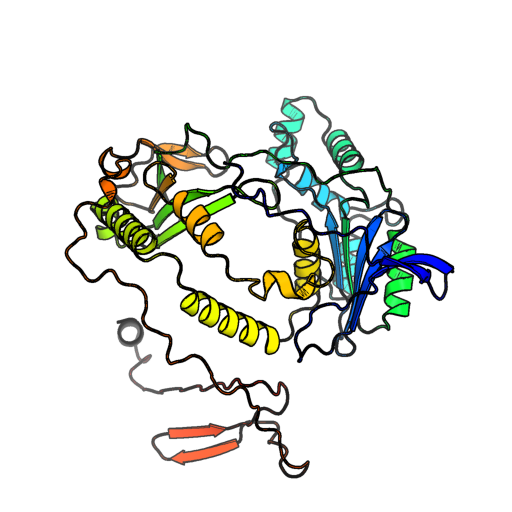1 C CA . SER A 1 347 ? -11.400 10.934 29.647 1.00 84.50 347 SER A CA 1
ATOM 2752 C C . SER A 1 347 ? -10.423 11.703 28.748 1.00 84.50 347 SER A C 1
ATOM 2754 O O . SER A 1 347 ? -9.283 11.260 28.634 1.00 84.50 347 SER A O 1
ATOM 2756 N N . VAL A 1 348 ? -10.833 12.810 28.110 1.00 88.31 348 VAL A N 1
ATOM 2757 C CA . VAL A 1 348 ? -10.010 13.635 27.197 1.00 88.31 348 VAL A CA 1
ATOM 2758 C C . VAL A 1 348 ? -9.995 15.104 27.628 1.00 88.31 348 VAL A C 1
ATOM 2760 O O . VAL A 1 348 ? -10.237 16.016 26.838 1.00 88.31 348 VAL A O 1
ATOM 2763 N N . ASP A 1 349 ? -9.656 15.342 28.893 1.00 87.44 349 ASP A N 1
ATOM 2764 C CA . ASP A 1 349 ? -9.347 16.688 29.375 1.00 87.44 349 ASP A CA 1
ATOM 2765 C C . ASP A 1 349 ? -7.951 17.106 28.887 1.00 87.44 349 ASP A C 1
ATOM 2767 O O . ASP A 1 349 ? -6.922 16.605 29.351 1.00 87.44 349 ASP A O 1
ATOM 2771 N N . CYS A 1 350 ? -7.929 17.922 27.834 1.00 90.62 350 CYS A N 1
ATOM 2772 C CA . CYS A 1 350 ? -6.741 18.225 27.044 1.00 90.62 350 CYS A CA 1
ATOM 2773 C C . CYS A 1 350 ? -6.573 19.737 26.886 1.00 90.62 350 CYS A C 1
ATOM 2775 O O . CYS A 1 350 ? -7.501 20.435 26.473 1.00 90.62 350 CYS A O 1
ATOM 2777 N N . HIS A 1 351 ? -5.367 20.238 27.162 1.00 87.06 351 HIS A N 1
ATOM 2778 C CA . HIS A 1 351 ? -5.064 21.676 27.119 1.00 87.06 351 HIS A CA 1
ATOM 2779 C C . HIS A 1 351 ? -3.826 22.019 26.285 1.00 87.06 351 HIS A C 1
ATOM 2781 O O . HIS A 1 351 ? -3.650 23.176 25.904 1.00 87.06 351 HIS A O 1
ATOM 2787 N N . LEU A 1 352 ? -2.959 21.041 26.004 1.00 91.81 352 LEU A N 1
ATOM 2788 C CA . LEU A 1 352 ? -1.769 21.264 25.188 1.00 91.81 352 LEU A CA 1
ATOM 2789 C C . LEU A 1 352 ? -2.162 21.239 23.719 1.00 91.81 352 LEU A C 1
ATOM 2791 O O . LEU A 1 352 ? -2.948 20.394 23.308 1.00 91.81 352 LEU A O 1
ATOM 2795 N N . LYS A 1 353 ? -1.603 22.146 22.922 1.00 92.81 353 LYS A N 1
ATOM 2796 C CA . LYS A 1 353 ? -1.821 22.173 21.474 1.00 92.81 353 LYS A CA 1
ATOM 2797 C C . LYS A 1 353 ? -0.643 21.542 20.757 1.00 92.81 353 LYS A C 1
ATOM 2799 O O . LYS A 1 353 ? 0.507 21.873 21.039 1.00 92.81 353 LYS A O 1
ATOM 2804 N N . GLU A 1 354 ? -0.938 20.620 19.849 1.00 92.75 354 GLU A N 1
ATOM 2805 C CA . GLU A 1 354 ? 0.048 20.135 18.888 1.00 92.75 354 GLU A CA 1
ATOM 2806 C C . GLU A 1 354 ? 0.437 21.290 17.954 1.00 92.75 354 GLU A C 1
ATOM 2808 O O . GLU A 1 354 ? -0.387 22.137 17.616 1.00 92.75 354 GLU A O 1
ATOM 2813 N N . LYS A 1 355 ? 1.712 21.352 17.579 1.00 88.00 355 LYS A N 1
ATOM 2814 C CA . LYS A 1 355 ? 2.330 22.489 16.897 1.00 88.00 355 LYS A CA 1
ATOM 2815 C C . LYS A 1 355 ? 1.747 22.774 15.511 1.00 88.00 355 LYS A C 1
ATOM 2817 O O . LYS A 1 355 ? 1.742 23.928 15.094 1.00 88.00 355 LYS A O 1
ATOM 2822 N N . HIS A 1 356 ? 1.369 21.743 14.764 1.00 85.56 356 HIS A N 1
ATOM 2823 C CA . HIS A 1 356 ? 1.050 21.855 13.343 1.00 85.56 356 HIS A CA 1
ATOM 2824 C C . HIS A 1 356 ? -0.449 21.931 13.063 1.00 85.56 356 HIS A C 1
ATOM 2826 O O . HIS A 1 356 ? -0.853 22.643 12.147 1.00 85.56 356 HIS A O 1
ATOM 2832 N N . TYR A 1 357 ? -1.258 21.219 13.842 1.00 88.38 357 TYR A N 1
ATOM 2833 C CA . TYR A 1 357 ? -2.700 21.101 13.627 1.00 88.38 357 TYR A CA 1
ATOM 2834 C C . TYR A 1 357 ? -3.535 21.654 14.785 1.00 88.38 357 TYR A C 1
ATOM 2836 O O . TYR A 1 357 ? -4.757 21.522 14.765 1.00 88.38 357 TYR A O 1
ATOM 2844 N N . ASP A 1 358 ? -2.896 22.240 15.807 1.00 90.88 358 ASP A N 1
ATOM 2845 C CA . ASP A 1 358 ? -3.552 22.782 17.004 1.00 90.88 358 ASP A CA 1
ATOM 2846 C C . ASP A 1 358 ? -4.440 21.761 17.743 1.00 90.88 358 ASP A C 1
ATOM 2848 O O . ASP A 1 358 ? -5.358 22.125 18.484 1.00 90.88 358 ASP A O 1
ATOM 2852 N N . ILE A 1 359 ? -4.153 20.464 17.575 1.00 92.56 359 ILE A N 1
ATOM 2853 C CA . ILE A 1 359 ? -4.913 19.385 18.209 1.00 92.56 359 ILE A CA 1
ATOM 2854 C C . ILE A 1 359 ? -4.689 19.457 19.717 1.00 92.56 359 ILE A C 1
ATOM 2856 O O . ILE A 1 359 ? -3.555 19.356 20.203 1.00 92.56 359 ILE A O 1
ATOM 2860 N N . LEU A 1 360 ? -5.789 19.611 20.455 1.00 95.50 360 LEU A N 1
ATOM 2861 C CA . LEU A 1 360 ? -5.767 19.563 21.908 1.00 95.50 360 LEU A CA 1
ATOM 2862 C C . LEU A 1 360 ? -5.452 18.144 22.362 1.00 95.50 360 LEU A C 1
ATOM 2864 O O . LEU A 1 360 ? -6.184 17.210 22.037 1.00 95.50 360 LEU A O 1
ATOM 2868 N N . HIS A 1 361 ? -4.379 17.997 23.126 1.00 95.31 361 HIS A N 1
ATOM 2869 C CA . HIS A 1 361 ? -3.919 16.720 23.637 1.00 95.31 361 HIS A CA 1
ATOM 2870 C C . HIS A 1 361 ? -3.364 16.827 25.063 1.00 95.31 361 HIS A C 1
ATOM 2872 O O . HIS A 1 361 ? -3.169 17.914 25.619 1.00 95.31 361 HIS A O 1
ATOM 2878 N N . HIS A 1 362 ? -3.127 15.668 25.667 1.00 95.38 362 HIS A N 1
ATOM 2879 C CA . HIS A 1 362 ? -2.448 15.514 26.945 1.00 95.38 362 HIS A CA 1
ATOM 2880 C C . HIS A 1 362 ? -1.736 14.157 26.983 1.00 95.38 362 HIS A C 1
ATOM 2882 O O . HIS A 1 362 ? -2.321 13.131 26.630 1.00 95.38 362 HIS A O 1
ATOM 2888 N N . ILE A 1 363 ? -0.471 14.149 27.408 1.00 94.62 363 ILE A N 1
ATOM 2889 C CA . ILE A 1 363 ? 0.356 12.941 27.506 1.00 94.62 363 ILE A CA 1
ATOM 2890 C C . ILE A 1 363 ? 0.630 12.662 28.980 1.00 94.62 363 ILE A C 1
ATOM 2892 O O . ILE A 1 363 ? 1.104 13.542 29.694 1.00 94.62 363 ILE A O 1
ATOM 2896 N N . ALA A 1 364 ? 0.368 11.433 29.417 1.00 94.94 364 ALA A N 1
ATOM 2897 C CA . ALA A 1 364 ? 0.650 10.974 30.774 1.00 94.94 364 ALA A CA 1
ATOM 2898 C C . ALA A 1 364 ? 1.266 9.568 30.763 1.00 94.94 364 ALA A C 1
ATOM 2900 O O . ALA A 1 364 ? 1.240 8.878 29.742 1.00 94.94 364 ALA A O 1
ATOM 2901 N N . ASP A 1 365 ? 1.805 9.137 31.901 1.00 95.94 365 ASP A N 1
ATOM 2902 C CA . ASP A 1 365 ? 2.199 7.743 32.108 1.00 95.94 365 ASP A CA 1
ATOM 2903 C C . ASP A 1 365 ? 0.977 6.820 32.132 1.00 95.94 365 ASP A C 1
ATOM 2905 O O . ASP A 1 365 ? -0.106 7.196 32.597 1.00 95.94 365 ASP A O 1
ATOM 2909 N N . LEU A 1 366 ? 1.148 5.603 31.615 1.00 95.00 366 LEU A N 1
ATOM 2910 C CA . LEU A 1 366 ? 0.143 4.560 31.743 1.00 95.00 366 LEU A CA 1
ATOM 2911 C C . LEU A 1 366 ? -0.032 4.167 33.218 1.00 95.00 366 LEU A C 1
ATOM 2913 O O . LEU A 1 366 ? 0.946 4.112 33.969 1.00 95.00 366 LEU A O 1
ATOM 2917 N N . PRO A 1 367 ? -1.268 3.849 33.642 1.00 92.88 367 PRO A N 1
ATOM 2918 C CA . PRO A 1 367 ? -1.506 3.220 34.932 1.00 92.88 367 PRO A CA 1
ATOM 2919 C C . PRO A 1 367 ? -0.641 1.966 35.105 1.00 92.88 367 PRO A C 1
ATOM 2921 O O . PRO A 1 367 ? -0.492 1.183 34.170 1.00 92.88 367 PRO A O 1
ATOM 2924 N N . VAL A 1 368 ? -0.128 1.740 36.317 1.00 89.75 368 VAL A N 1
ATOM 2925 C CA . VAL A 1 368 ? 0.758 0.600 36.631 1.00 89.75 368 VAL A CA 1
ATOM 2926 C C . VAL A 1 368 ? 0.110 -0.751 36.301 1.00 89.75 368 VAL A C 1
ATOM 2928 O O . VAL A 1 368 ? 0.786 -1.663 35.838 1.00 89.75 368 VAL A O 1
ATOM 2931 N N . CYS A 1 369 ? -1.211 -0.873 36.469 1.00 88.81 369 CYS A N 1
ATOM 2932 C CA . CYS A 1 369 ? -1.953 -2.084 36.106 1.00 88.81 369 CYS A CA 1
ATOM 2933 C C . CYS A 1 369 ? -1.894 -2.418 34.607 1.00 88.81 369 CYS A C 1
ATOM 2935 O O . CYS A 1 369 ? -2.104 -3.566 34.241 1.00 88.81 369 CYS A O 1
ATOM 2937 N N . LEU A 1 370 ? -1.606 -1.436 33.748 1.00 91.94 370 LEU A N 1
ATOM 2938 C CA . LEU A 1 370 ? -1.550 -1.603 32.298 1.00 91.94 370 LEU A CA 1
ATOM 2939 C C . LEU A 1 370 ? -0.129 -1.807 31.754 1.00 91.94 370 LEU A C 1
ATOM 2941 O O . LEU A 1 370 ? 0.034 -1.989 30.546 1.00 91.94 370 LEU A O 1
ATOM 2945 N N . THR A 1 371 ? 0.885 -1.760 32.621 1.00 90.31 371 THR A N 1
ATOM 2946 C CA . THR A 1 371 ? 2.302 -1.959 32.274 1.00 90.31 371 THR A CA 1
ATOM 2947 C C . THR A 1 371 ? 2.925 -3.175 32.965 1.00 90.31 371 THR A C 1
ATOM 2949 O O . THR A 1 371 ? 4.054 -3.553 32.645 1.00 90.31 371 THR A O 1
ATOM 2952 N N . SER A 1 372 ? 2.204 -3.812 33.893 1.00 86.69 372 SER A N 1
ATOM 2953 C CA . SER A 1 372 ? 2.626 -5.053 34.543 1.00 86.69 372 SER A CA 1
ATOM 2954 C C . SER A 1 372 ? 2.342 -6.284 33.676 1.00 86.69 372 SER A C 1
ATOM 2956 O O . SER A 1 372 ? 1.425 -6.291 32.853 1.00 86.69 372 SER A O 1
ATOM 2958 N N . ASP A 1 373 ? 3.088 -7.368 33.907 1.00 79.19 373 ASP A N 1
ATOM 2959 C CA . ASP A 1 373 ? 2.805 -8.679 33.295 1.00 79.19 373 ASP A CA 1
ATOM 2960 C C . ASP A 1 373 ? 1.444 -9.246 33.736 1.00 79.19 373 ASP A C 1
ATOM 2962 O O . ASP A 1 373 ? 0.829 -10.052 33.043 1.00 79.19 373 ASP A O 1
ATOM 2966 N N . GLU A 1 374 ? 0.928 -8.760 34.865 1.00 79.44 374 GLU A N 1
ATOM 2967 C CA . GLU A 1 374 ? -0.394 -9.086 35.396 1.00 79.44 374 GLU A CA 1
ATOM 2968 C C . GLU A 1 374 ? -1.529 -8.304 34.710 1.00 79.44 374 GLU A C 1
ATOM 2970 O O . GLU A 1 374 ? -2.684 -8.470 35.088 1.00 79.44 374 GLU A O 1
ATOM 2975 N N . CYS A 1 375 ? -1.250 -7.479 33.692 1.00 80.88 375 CYS A N 1
ATOM 2976 C CA . CYS A 1 375 ? -2.263 -6.700 32.964 1.00 80.88 375 CYS A CA 1
ATOM 2977 C C . CYS A 1 375 ? -3.373 -7.580 32.353 1.00 80.88 375 CYS A C 1
ATOM 2979 O O . CYS A 1 375 ? -4.530 -7.167 32.285 1.00 80.88 375 CYS A O 1
ATOM 2981 N N . ALA A 1 376 ? -3.047 -8.818 31.968 1.00 74.75 376 ALA A N 1
ATOM 2982 C CA . ALA A 1 376 ? -4.021 -9.813 31.505 1.00 74.75 376 ALA A CA 1
ATOM 2983 C C . ALA A 1 376 ? -4.874 -10.423 32.649 1.00 74.75 376 ALA A C 1
ATOM 2985 O O . ALA A 1 376 ? -5.893 -11.075 32.405 1.00 74.75 376 ALA A O 1
ATOM 2986 N N . GLY A 1 377 ? -4.451 -10.242 33.904 1.00 60.88 377 GLY A N 1
ATOM 2987 C CA . GLY A 1 377 ? -4.930 -10.927 35.101 1.00 60.88 377 GLY A CA 1
ATOM 2988 C C . GLY A 1 377 ? -6.257 -10.394 35.630 1.00 60.88 377 GLY A C 1
ATOM 2989 O O . GLY A 1 377 ? -6.283 -9.610 36.573 1.00 60.88 377 GLY A O 1
ATOM 2990 N N . SER A 1 378 ? -7.359 -10.835 35.016 1.00 51.53 378 SER A N 1
ATOM 2991 C CA . SER A 1 378 ? -8.714 -10.995 35.605 1.00 51.53 378 SER A CA 1
ATOM 2992 C C . SER A 1 378 ? -9.789 -11.333 34.558 1.00 51.53 378 SER A C 1
ATOM 2994 O O . SER A 1 378 ? -10.901 -11.698 34.931 1.00 51.53 378 SER A O 1
ATOM 2996 N N . ALA A 1 379 ? -9.475 -11.303 33.256 1.00 54.41 379 ALA A N 1
ATOM 2997 C CA . ALA A 1 379 ? -10.410 -11.641 32.172 1.00 54.41 379 ALA A CA 1
ATOM 2998 C C . ALA A 1 379 ? -10.615 -13.164 31.967 1.00 54.41 379 ALA A C 1
ATOM 3000 O O . ALA A 1 379 ? -10.897 -13.623 30.864 1.00 54.41 379 ALA A O 1
ATOM 3001 N N . SER A 1 380 ? -10.475 -13.969 33.023 1.00 50.72 380 SER A N 1
ATOM 3002 C CA . SER A 1 380 ? -10.564 -15.437 32.993 1.00 50.72 380 SER A CA 1
ATOM 3003 C C . SER A 1 380 ? -12.002 -15.988 33.004 1.00 50.72 380 SER A C 1
ATOM 3005 O O . SER A 1 380 ? -12.199 -17.185 33.200 1.00 50.72 380 SER A O 1
ATOM 3007 N N . GLY A 1 381 ? -13.013 -15.135 32.806 1.00 51.53 381 GLY A N 1
ATOM 3008 C CA . GLY A 1 381 ? -14.426 -15.493 32.975 1.00 51.53 381 GLY A CA 1
ATOM 3009 C C . GLY A 1 381 ? -15.219 -15.801 31.702 1.00 51.53 381 GLY A C 1
ATOM 3010 O O . GLY A 1 381 ? -16.188 -16.549 31.787 1.00 51.53 381 GLY A O 1
ATOM 3011 N N . GLU A 1 382 ? -14.847 -15.273 30.530 1.00 56.97 382 GLU A N 1
ATOM 3012 C CA . GLU A 1 382 ? -15.707 -15.354 29.336 1.00 56.97 382 GLU A CA 1
ATOM 3013 C C . GLU A 1 382 ? -14.913 -15.681 28.057 1.00 56.97 382 GLU A C 1
ATOM 3015 O O . GLU A 1 382 ? -14.136 -14.877 27.556 1.00 56.97 382 GLU A O 1
ATOM 3020 N N . SER A 1 383 ? -15.102 -16.914 27.570 1.00 70.06 383 SER A N 1
ATOM 3021 C CA . SER A 1 383 ? -14.950 -17.419 26.189 1.00 70.06 383 SER A CA 1
ATOM 3022 C C . SER A 1 383 ? -13.921 -16.775 25.236 1.00 70.06 383 SER A C 1
ATOM 3024 O O . SER A 1 383 ? -14.228 -16.575 24.061 1.00 70.06 383 SER A O 1
ATOM 3026 N N . ILE A 1 384 ? -12.688 -16.499 25.666 1.00 85.69 384 ILE A N 1
ATOM 3027 C CA . ILE A 1 384 ? -11.600 -16.194 24.725 1.00 85.69 384 ILE A CA 1
ATOM 3028 C C . ILE A 1 384 ? -11.105 -17.504 24.104 1.00 85.69 384 ILE A C 1
ATOM 3030 O O . ILE A 1 384 ? -10.562 -18.364 24.795 1.00 85.69 384 ILE A O 1
ATOM 3034 N N . HIS A 1 385 ? -11.278 -17.661 22.794 1.00 90.38 385 HIS A N 1
ATOM 3035 C CA . HIS A 1 385 ? -10.814 -18.830 22.052 1.00 90.38 385 HIS A CA 1
ATOM 3036 C C . HIS A 1 385 ? -10.384 -18.444 20.633 1.00 90.38 385 HIS A C 1
ATOM 3038 O O . HIS A 1 385 ? -10.762 -17.390 20.119 1.00 90.38 385 HIS A O 1
ATOM 3044 N N . LEU A 1 386 ? -9.606 -19.311 19.982 1.00 91.62 386 LEU A N 1
ATOM 3045 C CA . LEU A 1 386 ? -9.337 -19.185 18.552 1.00 91.62 386 LEU A CA 1
ATOM 3046 C C . LEU A 1 386 ? -10.628 -19.309 17.737 1.00 91.62 386 LEU A C 1
ATOM 3048 O O . LEU A 1 386 ? -11.531 -20.050 18.136 1.00 91.62 386 LEU A O 1
ATOM 3052 N N . PRO A 1 387 ? -10.719 -18.651 16.572 1.00 92.31 387 PRO A N 1
ATOM 3053 C CA . PRO A 1 387 ? -11.855 -18.837 15.683 1.00 92.31 387 PRO A CA 1
ATOM 3054 C C . PRO A 1 387 ? -12.015 -20.312 15.296 1.00 92.31 387 PRO A C 1
ATOM 3056 O O . PRO A 1 387 ? -11.042 -21.057 15.170 1.00 92.31 387 PRO A O 1
ATOM 3059 N N . ALA A 1 388 ? -13.261 -20.730 15.080 1.00 92.31 388 ALA A N 1
ATOM 3060 C CA . ALA A 1 388 ? -13.531 -22.006 14.437 1.00 92.31 388 ALA A CA 1
ATOM 3061 C C . ALA A 1 388 ? -13.079 -21.967 12.968 1.00 92.31 388 ALA A C 1
ATOM 3063 O O . ALA A 1 388 ? -12.960 -20.901 12.362 1.00 92.31 388 ALA A O 1
ATOM 3064 N N . ARG A 1 389 ? -12.873 -23.153 12.390 1.00 92.62 389 ARG A N 1
ATOM 3065 C CA . ARG A 1 389 ? -12.604 -23.337 10.958 1.00 92.62 389 ARG A CA 1
ATOM 3066 C C . ARG A 1 389 ? -13.643 -22.619 10.104 1.00 92.62 389 ARG A C 1
ATOM 3068 O O . ARG A 1 389 ? -14.843 -22.780 10.340 1.00 92.62 389 ARG A O 1
ATOM 3075 N N . ASN A 1 390 ? -13.196 -21.871 9.098 1.00 91.56 390 ASN A N 1
ATOM 3076 C CA . ASN A 1 390 ? -14.120 -21.171 8.219 1.00 91.56 390 ASN A CA 1
ATOM 3077 C C . ASN A 1 390 ? -14.773 -22.140 7.218 1.00 91.56 390 ASN A C 1
ATOM 3079 O O . ASN A 1 390 ? -14.179 -22.519 6.211 1.00 91.56 390 ASN A O 1
ATOM 3083 N N . VAL A 1 391 ? -16.029 -22.505 7.479 1.00 91.31 391 VAL A N 1
ATOM 3084 C CA . VAL A 1 391 ? -16.832 -23.401 6.624 1.00 91.31 391 VAL A CA 1
ATOM 3085 C C . VAL A 1 391 ? -17.318 -22.755 5.320 1.00 91.31 391 VAL A C 1
ATOM 3087 O O . VAL A 1 391 ? -17.893 -23.444 4.485 1.00 91.31 391 VAL A O 1
ATOM 3090 N N . PHE A 1 392 ? -17.107 -21.448 5.137 1.00 89.19 392 PHE A N 1
ATOM 3091 C CA . PHE A 1 392 ? -17.490 -20.710 3.929 1.00 89.19 392 PHE A CA 1
ATOM 3092 C C . PHE A 1 392 ? -16.349 -20.568 2.919 1.00 89.19 392 PHE A C 1
ATOM 3094 O O . PHE A 1 392 ? -16.504 -19.872 1.914 1.00 89.19 392 PHE A O 1
ATOM 3101 N N . LEU A 1 393 ? -15.191 -21.182 3.176 1.00 86.75 393 LEU A N 1
ATOM 3102 C CA . LEU A 1 393 ? -14.114 -21.188 2.196 1.00 86.75 393 LEU A CA 1
ATOM 3103 C C . LEU A 1 393 ? -14.527 -22.019 0.976 1.00 86.75 393 LEU A C 1
ATOM 3105 O O . LEU A 1 393 ? -14.942 -23.166 1.142 1.00 86.75 393 LEU A O 1
ATOM 3109 N N . PRO A 1 394 ? -14.416 -21.461 -0.241 1.00 82.06 394 PRO A N 1
ATOM 3110 C CA . PRO A 1 394 ? -14.757 -22.193 -1.448 1.00 82.06 394 PRO A CA 1
ATOM 3111 C C . PRO A 1 394 ? -13.775 -23.348 -1.662 1.00 82.06 394 PRO A C 1
ATOM 3113 O O . PRO A 1 394 ? -12.558 -23.165 -1.655 1.00 82.06 394 PRO A O 1
ATOM 3116 N N . ASP A 1 395 ? -14.323 -24.536 -1.887 1.00 78.56 395 ASP A N 1
ATOM 3117 C CA . ASP A 1 395 ? -13.613 -25.751 -2.290 1.00 78.56 395 ASP A CA 1
ATOM 3118 C C . ASP A 1 395 ? -13.651 -25.966 -3.815 1.00 78.56 395 ASP A C 1
ATOM 3120 O O . ASP A 1 395 ? -12.852 -26.726 -4.366 1.00 78.56 395 ASP A O 1
ATOM 3124 N N . ASN A 1 396 ? -14.550 -25.262 -4.510 1.00 79.38 396 ASN A N 1
ATOM 3125 C CA . ASN A 1 396 ? -14.755 -25.357 -5.946 1.00 79.38 396 ASN A CA 1
ATOM 3126 C C . ASN A 1 396 ? -14.693 -23.981 -6.622 1.00 79.38 396 ASN A C 1
ATOM 3128 O O . ASN A 1 396 ? -15.554 -23.129 -6.420 1.00 79.38 396 ASN A O 1
ATOM 3132 N N . PHE A 1 397 ? -13.703 -23.805 -7.497 1.00 79.19 397 PHE A N 1
ATOM 3133 C CA . PHE A 1 397 ? -13.536 -22.604 -8.320 1.00 79.19 397 PHE A CA 1
ATOM 3134 C C . PHE A 1 397 ? -13.894 -22.833 -9.797 1.00 79.19 397 PHE A C 1
ATOM 3136 O O . PHE A 1 397 ? -13.509 -22.057 -10.669 1.00 79.19 397 PHE A O 1
ATOM 3143 N N . THR A 1 398 ? -14.602 -23.921 -10.106 1.00 79.81 398 THR A N 1
ATOM 3144 C CA . THR A 1 398 ? -14.986 -24.251 -11.481 1.00 79.81 398 THR A CA 1
ATOM 3145 C C . THR A 1 398 ? -15.993 -23.233 -12.000 1.00 79.81 398 THR A C 1
ATOM 3147 O O . THR A 1 398 ? -17.116 -23.143 -11.507 1.00 79.81 398 THR A O 1
ATOM 3150 N N . VAL A 1 399 ? -15.611 -22.502 -13.044 1.00 76.25 399 VAL A N 1
ATOM 3151 C CA . VAL A 1 399 ? -16.500 -21.572 -13.742 1.00 76.25 399 VAL A CA 1
ATOM 3152 C C . VAL A 1 399 ? -17.254 -22.329 -14.829 1.00 76.25 399 VAL A C 1
ATOM 3154 O O . VAL A 1 399 ? -16.646 -22.920 -15.726 1.00 76.25 399 VAL A O 1
ATOM 3157 N N . ALA A 1 400 ? -18.584 -22.311 -14.759 1.00 71.12 400 ALA A N 1
ATOM 3158 C CA . ALA A 1 400 ? -19.438 -22.893 -15.787 1.00 71.12 400 ALA A CA 1
ATOM 3159 C C . ALA A 1 400 ? -19.284 -22.107 -17.099 1.00 71.12 400 ALA A C 1
ATOM 3161 O O . ALA A 1 400 ? -19.881 -21.045 -17.279 1.00 71.12 400 ALA A O 1
ATOM 3162 N N . LYS A 1 401 ? -18.462 -22.625 -18.017 1.00 65.19 401 LYS A N 1
ATOM 3163 C CA . LYS A 1 401 ? -18.330 -22.079 -19.372 1.00 65.19 401 LYS A CA 1
ATOM 3164 C C . LYS A 1 401 ? -19.569 -22.433 -20.193 1.00 65.19 401 LYS A C 1
ATOM 3166 O O . LYS A 1 401 ? -20.090 -23.542 -20.094 1.00 65.19 401 LYS A O 1
ATOM 3171 N N . LEU A 1 402 ? -20.018 -21.491 -21.016 1.00 64.38 402 LEU A N 1
ATOM 3172 C CA . LEU A 1 402 ? -21.112 -21.697 -21.965 1.00 64.38 402 LEU A CA 1
ATOM 3173 C C . LEU A 1 402 ? -20.719 -22.803 -22.955 1.00 64.38 402 LEU A C 1
ATOM 3175 O O . LEU A 1 402 ? -19.644 -22.744 -23.552 1.00 64.38 402 LEU A O 1
ATOM 3179 N N . ALA A 1 403 ? -21.565 -23.825 -23.096 1.00 56.00 403 ALA A N 1
ATOM 3180 C CA . ALA A 1 403 ? -21.231 -25.034 -23.847 1.00 56.00 403 ALA A CA 1
ATOM 3181 C C . ALA A 1 403 ? -21.155 -24.792 -25.364 1.00 56.00 403 ALA A C 1
ATOM 3183 O O . ALA A 1 403 ? -20.347 -25.427 -26.043 1.00 56.00 403 ALA A O 1
ATOM 3184 N N . THR A 1 404 ? -21.960 -23.870 -25.907 1.00 55.75 404 THR A N 1
ATOM 3185 C CA . THR A 1 404 ? -21.961 -23.530 -27.337 1.00 55.75 404 THR A CA 1
ATOM 3186 C C . THR A 1 404 ? -22.287 -22.055 -27.603 1.00 55.75 404 THR A C 1
ATOM 3188 O O . THR A 1 404 ? -22.853 -21.360 -26.764 1.00 55.75 404 THR A O 1
ATOM 3191 N N . ALA A 1 405 ? -21.974 -21.566 -28.813 1.00 54.28 405 ALA A N 1
ATOM 3192 C CA . ALA A 1 405 ? -22.329 -20.212 -29.263 1.00 54.28 405 ALA A CA 1
ATOM 3193 C C . ALA A 1 405 ? -23.852 -19.959 -29.346 1.00 54.28 405 ALA A C 1
ATOM 3195 O O . ALA A 1 405 ? -24.265 -18.802 -29.400 1.00 54.28 405 ALA A O 1
ATOM 3196 N N . ALA A 1 406 ? -24.671 -21.019 -29.345 1.00 55.84 406 ALA A N 1
ATOM 3197 C CA . ALA A 1 406 ? -26.131 -20.943 -29.295 1.00 55.84 406 ALA A CA 1
ATOM 3198 C C . ALA A 1 406 ? -26.675 -20.674 -27.876 1.00 55.84 406 ALA A C 1
ATOM 3200 O O . ALA A 1 406 ? -27.826 -20.269 -27.747 1.00 55.84 406 ALA A O 1
ATOM 3201 N N . ASP A 1 407 ? -25.841 -20.827 -26.840 1.00 60.03 407 ASP A N 1
ATOM 3202 C CA . ASP A 1 407 ? -26.191 -20.599 -25.432 1.00 60.03 407 ASP A CA 1
ATOM 3203 C C . ASP A 1 407 ? -25.737 -19.220 -24.924 1.00 60.03 407 ASP A C 1
ATOM 3205 O O . ASP A 1 407 ? -25.684 -18.994 -23.717 1.00 60.03 407 ASP A O 1
ATOM 3209 N N . LYS A 1 408 ? -25.359 -18.291 -25.819 1.00 63.59 408 LYS A N 1
ATOM 3210 C CA . LYS A 1 408 ? -24.902 -16.952 -25.419 1.00 63.59 408 LYS A CA 1
ATOM 3211 C C . LYS A 1 408 ? -25.984 -16.264 -24.564 1.00 63.59 408 LYS A C 1
ATOM 3213 O O . LYS A 1 408 ? -27.100 -16.094 -25.060 1.00 63.59 408 LYS A O 1
ATOM 3218 N N . PRO A 1 409 ? -25.672 -15.853 -23.318 1.00 65.94 409 PRO A N 1
ATOM 3219 C CA . PRO A 1 409 ? -26.586 -15.094 -22.484 1.00 65.94 409 PRO A CA 1
ATOM 3220 C C . PRO A 1 409 ? -27.059 -13.846 -23.218 1.00 65.94 409 PRO A C 1
ATOM 3222 O O . PRO A 1 409 ? -26.341 -13.268 -24.039 1.00 65.94 409 PRO A O 1
ATOM 3225 N N . THR A 1 410 ? -28.282 -13.423 -22.922 1.00 73.25 410 THR A N 1
ATOM 3226 C CA . THR A 1 410 ? -28.783 -12.128 -23.376 1.00 73.25 410 THR A CA 1
ATOM 3227 C C . THR A 1 410 ? -27.856 -11.014 -22.889 1.00 73.25 410 THR A C 1
ATOM 3229 O O . THR A 1 410 ? -27.289 -11.100 -21.799 1.00 73.25 410 THR A O 1
ATOM 3232 N N . SER A 1 411 ? -27.716 -9.943 -23.678 1.00 81.19 411 SER A N 1
ATOM 3233 C CA . SER A 1 411 ? -26.902 -8.777 -23.295 1.00 81.19 411 SER A CA 1
ATOM 3234 C C . SER A 1 411 ? -27.354 -8.168 -21.962 1.00 81.19 411 SER A C 1
ATOM 3236 O O . SER A 1 411 ? -26.530 -7.682 -21.187 1.00 81.19 411 SER A O 1
ATOM 3238 N N . GLU A 1 412 ? -28.654 -8.261 -21.682 1.00 86.75 412 GLU A N 1
ATOM 3239 C CA . GLU A 1 412 ? -29.326 -7.769 -20.481 1.00 86.75 412 GLU A CA 1
ATOM 3240 C C . GLU A 1 412 ? -29.865 -8.926 -19.618 1.00 86.75 412 GLU A C 1
ATOM 3242 O O . GLU A 1 412 ? -30.071 -10.031 -20.133 1.00 86.75 412 GLU A O 1
ATOM 3247 N N . PRO A 1 413 ? -30.117 -8.712 -18.312 1.00 90.94 413 PRO A N 1
ATOM 3248 C CA . PRO A 1 413 ? -30.769 -9.706 -17.465 1.00 90.94 413 PRO A CA 1
ATOM 3249 C C . PRO A 1 413 ? -32.145 -10.126 -17.992 1.00 90.94 413 PRO A C 1
ATOM 3251 O O . PRO A 1 413 ? -32.970 -9.294 -18.357 1.00 90.94 413 PRO A O 1
ATOM 3254 N N . THR A 1 414 ? -32.415 -11.430 -17.979 1.00 90.81 414 THR A N 1
ATOM 3255 C CA . THR A 1 414 ? -33.714 -11.993 -18.363 1.00 90.81 414 THR A CA 1
ATOM 3256 C C . THR A 1 414 ? -34.612 -12.139 -17.136 1.00 90.81 414 THR A C 1
ATOM 3258 O O . THR A 1 414 ? -34.191 -12.673 -16.106 1.00 90.81 414 THR A O 1
ATOM 3261 N N . LEU A 1 415 ? -35.873 -11.713 -17.248 1.00 93.56 415 LEU A N 1
ATOM 3262 C CA . LEU A 1 415 ? -36.900 -11.977 -16.241 1.00 93.56 415 LEU A CA 1
ATOM 3263 C C . LEU A 1 415 ? -37.285 -13.462 -16.276 1.00 93.56 415 LEU A C 1
ATOM 3265 O O . LEU A 1 415 ? -37.960 -13.918 -17.196 1.00 93.56 415 LEU A O 1
ATOM 3269 N N . LEU A 1 416 ? -36.872 -14.221 -15.263 1.00 93.31 416 LEU A N 1
ATOM 3270 C CA . LEU A 1 416 ? -37.160 -15.652 -15.166 1.00 93.31 416 LEU A CA 1
ATOM 3271 C C . LEU A 1 416 ? -38.546 -15.931 -14.593 1.00 93.31 416 LEU A C 1
ATOM 3273 O O . LEU A 1 416 ? -39.214 -16.884 -14.997 1.00 93.31 416 LEU A O 1
ATOM 3277 N N . ARG A 1 417 ? -38.955 -15.154 -13.586 1.00 94.25 417 ARG A N 1
ATOM 3278 C CA . ARG A 1 417 ? -40.221 -15.346 -12.871 1.00 94.25 417 ARG A CA 1
ATOM 3279 C C . ARG A 1 417 ? -40.768 -14.012 -12.405 1.00 94.25 417 ARG A C 1
ATOM 3281 O O . ARG A 1 417 ? -40.019 -13.184 -11.900 1.00 94.25 417 ARG A O 1
ATOM 3288 N N . LYS A 1 418 ? -42.084 -13.858 -12.515 1.00 95.06 418 LYS A N 1
ATOM 3289 C CA . LYS A 1 418 ? -42.835 -12.721 -11.993 1.00 95.06 418 LYS A CA 1
ATOM 3290 C C . LYS A 1 418 ? -44.182 -13.198 -11.472 1.00 95.06 418 LYS A C 1
ATOM 3292 O O . LYS A 1 418 ? -44.872 -13.958 -12.147 1.00 95.06 418 LYS A O 1
ATOM 3297 N N . ASN A 1 419 ? -44.534 -12.761 -10.273 1.00 95.12 419 ASN A N 1
ATOM 3298 C CA . ASN A 1 419 ? -45.877 -12.858 -9.709 1.00 95.12 419 ASN A CA 1
ATOM 3299 C C . ASN A 1 419 ? -46.142 -11.623 -8.834 1.00 95.12 419 ASN A C 1
ATOM 3301 O O . ASN A 1 419 ? -45.293 -10.742 -8.741 1.00 95.12 419 ASN A O 1
ATOM 3305 N N . ASP A 1 420 ? -47.291 -11.584 -8.165 1.00 93.12 420 ASP A N 1
ATOM 3306 C CA . ASP A 1 420 ? -47.708 -10.439 -7.342 1.00 93.12 420 ASP A CA 1
ATOM 3307 C C . ASP A 1 420 ? -46.803 -10.169 -6.121 1.00 93.12 420 ASP A C 1
ATOM 3309 O O . ASP A 1 420 ? -46.973 -9.160 -5.445 1.00 93.12 420 ASP A O 1
ATOM 3313 N N . LYS A 1 421 ? -45.864 -11.071 -5.798 1.00 92.06 421 LYS A N 1
ATOM 3314 C CA . LYS A 1 421 ? -44.986 -10.976 -4.621 1.00 92.06 421 LYS A CA 1
ATOM 3315 C C . LYS A 1 421 ? -43.522 -10.721 -4.956 1.00 92.06 421 LYS A C 1
ATOM 3317 O O . LYS A 1 421 ? -42.823 -10.153 -4.124 1.00 92.06 421 LYS A O 1
ATOM 3322 N N . TYR A 1 422 ? -43.028 -11.201 -6.096 1.00 94.00 422 TYR A N 1
ATOM 3323 C CA . TYR A 1 422 ? -41.614 -11.075 -6.441 1.00 94.00 422 TYR A CA 1
ATOM 3324 C C . TYR A 1 422 ? -41.346 -11.151 -7.943 1.00 94.00 422 TYR A C 1
ATOM 3326 O O . TYR A 1 422 ? -42.094 -11.759 -8.717 1.00 94.00 422 TYR A O 1
ATOM 3334 N N . GLU A 1 423 ? -40.193 -10.604 -8.316 1.00 96.69 423 GLU A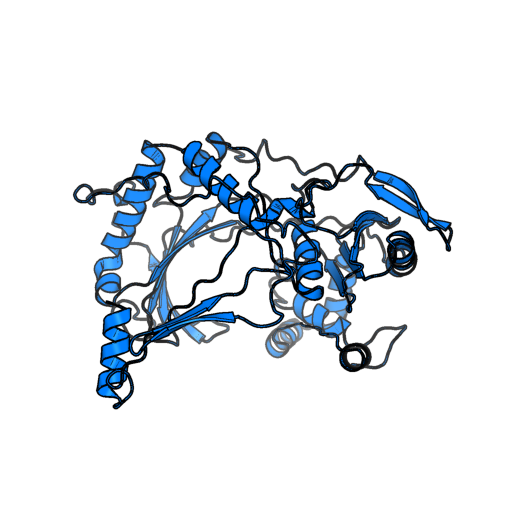 N 1
ATOM 3335 C CA . GLU A 1 423 ? -39.587 -10.724 -9.635 1.00 96.69 423 GLU A CA 1
ATOM 3336 C C . GLU A 1 423 ? -38.175 -11.298 -9.495 1.00 96.69 423 GLU A C 1
ATOM 3338 O O . GLU A 1 423 ? -37.425 -10.906 -8.603 1.00 96.69 423 GLU A O 1
ATOM 3343 N N . VAL A 1 424 ? -37.815 -12.247 -10.361 1.00 96.19 424 VAL A N 1
ATOM 3344 C CA . VAL A 1 424 ? -36.471 -12.837 -10.408 1.00 96.19 424 VAL A CA 1
ATOM 3345 C C . VAL A 1 424 ? -35.852 -12.546 -11.760 1.00 96.19 424 VAL A C 1
ATOM 3347 O O . VAL A 1 424 ? -36.329 -13.039 -12.783 1.00 96.19 424 VAL A O 1
ATOM 3350 N N . TRP A 1 425 ? -34.758 -11.796 -11.733 1.00 94.94 425 TRP A N 1
ATOM 3351 C CA . TRP A 1 425 ? -33.941 -11.471 -12.891 1.00 94.94 425 TRP A CA 1
ATOM 3352 C C . TRP A 1 425 ? -32.640 -12.265 -12.833 1.00 94.94 425 TRP A C 1
ATOM 3354 O O . TRP A 1 425 ? -32.051 -12.422 -11.764 1.00 94.94 425 TRP A O 1
ATOM 3364 N N . PHE A 1 426 ? -32.196 -12.781 -13.974 1.00 92.25 426 PHE A N 1
ATOM 3365 C CA . PHE A 1 426 ? -30.965 -13.558 -14.065 1.00 92.25 426 PHE A CA 1
ATOM 3366 C C . PHE A 1 426 ? -30.190 -13.211 -15.328 1.00 92.25 426 PHE A C 1
ATOM 3368 O O . PHE A 1 426 ? -30.754 -13.120 -16.419 1.00 92.25 426 PHE A O 1
ATOM 3375 N N . LYS A 1 427 ? -28.876 -13.077 -15.174 1.00 88.94 427 LYS A N 1
ATOM 3376 C CA . LYS A 1 427 ? -27.918 -13.042 -16.270 1.00 88.94 427 LYS A CA 1
ATOM 3377 C C . LYS A 1 427 ? -26.736 -13.918 -15.875 1.00 88.94 427 LYS A C 1
ATOM 3379 O O . LYS A 1 427 ? -26.150 -13.700 -14.818 1.00 88.94 427 LYS A O 1
ATOM 3384 N N . GLN A 1 428 ? -26.395 -14.894 -16.708 1.00 87.31 428 GLN A N 1
ATOM 3385 C CA . GLN A 1 428 ? -25.124 -15.595 -16.566 1.00 87.31 428 GLN A CA 1
ATOM 3386 C C . GLN A 1 428 ? -23.996 -14.683 -17.056 1.00 87.31 428 GLN A C 1
ATOM 3388 O O . GLN A 1 428 ? -24.155 -14.007 -18.072 1.00 87.31 428 GLN A O 1
ATOM 3393 N N . ASP A 1 429 ? -22.880 -14.663 -16.330 1.00 84.25 429 ASP A N 1
ATOM 3394 C CA . ASP A 1 429 ? -21.693 -13.908 -16.724 1.00 84.25 429 ASP A CA 1
ATOM 3395 C C . ASP A 1 429 ? -21.153 -14.393 -18.079 1.00 84.25 429 ASP A C 1
ATOM 3397 O O . ASP A 1 429 ? -20.940 -15.587 -18.300 1.00 84.25 429 ASP A O 1
ATOM 3401 N N . ASP A 1 430 ? -20.959 -13.440 -18.983 1.00 83.44 430 ASP A N 1
ATOM 3402 C CA . ASP A 1 430 ? -20.451 -13.617 -20.339 1.00 83.44 430 ASP A CA 1
ATOM 3403 C C . ASP A 1 430 ? -19.204 -12.761 -20.620 1.00 83.4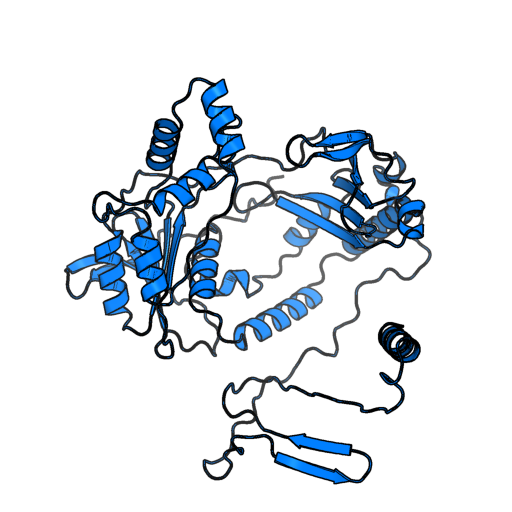4 430 ASP A C 1
ATOM 3405 O O . ASP A 1 430 ? -18.739 -12.713 -21.762 1.00 83.44 430 ASP A O 1
ATOM 3409 N N . GLN A 1 431 ? -18.664 -12.092 -19.593 1.00 78.44 431 GLN A N 1
ATOM 3410 C CA . GLN A 1 431 ? -17.562 -11.137 -19.718 1.00 78.44 431 GLN A CA 1
ATOM 3411 C C . GLN A 1 431 ? -16.353 -11.521 -18.867 1.00 78.44 431 GLN A C 1
ATOM 3413 O O . GLN A 1 431 ? -15.234 -11.554 -19.379 1.00 78.44 431 GLN A O 1
ATOM 3418 N N . PHE A 1 432 ? -16.562 -11.803 -17.579 1.00 78.06 432 PHE A N 1
ATOM 3419 C CA . PHE A 1 432 ? -15.463 -11.910 -16.617 1.00 78.06 432 PHE A CA 1
ATOM 3420 C C . PHE A 1 432 ? -14.988 -13.352 -16.423 1.00 78.06 432 PHE A C 1
ATOM 3422 O O . PHE A 1 432 ? -13.807 -13.583 -16.175 1.00 78.06 432 PHE A O 1
ATOM 3429 N N . PHE A 1 433 ? -15.893 -14.321 -16.562 1.00 78.62 433 PHE A N 1
ATOM 3430 C CA . PHE A 1 433 ? -15.676 -15.752 -16.366 1.00 78.62 433 PHE A CA 1
ATOM 3431 C C . PHE A 1 433 ? -14.933 -16.063 -15.061 1.00 78.62 433 PHE A C 1
ATOM 3433 O O . PHE A 1 433 ? -13.994 -16.860 -15.039 1.00 78.62 433 PHE A O 1
ATOM 3440 N N . THR A 1 434 ? -15.373 -15.438 -13.966 1.00 80.06 434 THR A N 1
ATOM 3441 C CA . THR A 1 434 ? -14.829 -15.669 -12.618 1.00 80.06 434 THR A CA 1
ATOM 3442 C C . THR A 1 434 ? -15.798 -16.511 -11.778 1.00 80.06 434 THR A C 1
ATOM 3444 O O . THR A 1 434 ? -16.997 -16.522 -12.060 1.00 80.06 434 THR A O 1
ATOM 3447 N N . PRO A 1 435 ? -15.337 -17.217 -10.728 1.00 83.56 435 PRO A N 1
ATOM 3448 C CA . PRO A 1 435 ? -16.191 -17.989 -9.824 1.00 83.56 435 PRO A CA 1
ATOM 3449 C C . PRO A 1 435 ? -16.898 -17.076 -8.808 1.00 83.56 435 PRO A C 1
ATOM 3451 O O . PRO A 1 435 ? -16.987 -17.389 -7.624 1.00 83.56 435 PRO A O 1
ATOM 3454 N N . HIS A 1 436 ? -17.390 -15.928 -9.273 1.00 82.31 436 HIS A N 1
ATOM 3455 C CA . HIS A 1 436 ? -18.158 -14.971 -8.492 1.00 82.31 436 HIS A CA 1
ATOM 3456 C C . HIS A 1 436 ? -19.567 -14.842 -9.064 1.00 82.31 436 HIS A C 1
ATOM 3458 O O . HIS A 1 436 ? -19.793 -14.946 -10.268 1.00 82.31 436 HIS A O 1
ATOM 3464 N N . GLY A 1 437 ? -20.521 -14.570 -8.180 1.00 85.00 437 GLY A N 1
ATOM 3465 C CA . GLY A 1 437 ? -21.885 -14.211 -8.539 1.00 85.00 437 GLY A CA 1
ATOM 3466 C C . GLY A 1 437 ? -22.352 -13.042 -7.684 1.00 85.00 437 GLY A C 1
ATOM 3467 O O . GLY A 1 437 ? -21.918 -12.887 -6.544 1.00 85.00 437 GLY A O 1
ATOM 3468 N N . CYS A 1 438 ? -23.244 -12.223 -8.235 1.00 89.31 438 CYS A N 1
ATOM 3469 C CA . CYS A 1 438 ? -23.909 -11.162 -7.492 1.00 89.31 438 CYS A CA 1
ATOM 3470 C C . CYS A 1 438 ? -25.371 -11.552 -7.275 1.00 89.31 438 CYS A C 1
ATOM 3472 O O . CYS A 1 438 ? -26.102 -11.793 -8.236 1.00 89.31 438 CYS A O 1
ATOM 3474 N N . ILE A 1 439 ? -25.792 -11.612 -6.011 1.00 93.00 439 ILE A N 1
ATOM 3475 C CA . ILE A 1 439 ? -27.198 -11.753 -5.639 1.00 93.00 439 ILE A CA 1
ATOM 3476 C C . ILE A 1 439 ? -27.633 -10.414 -5.057 1.00 93.00 439 ILE A C 1
ATOM 3478 O O . ILE A 1 439 ? -27.157 -10.009 -3.999 1.00 93.00 439 ILE A O 1
ATOM 3482 N N . SER A 1 440 ? -28.541 -9.734 -5.752 1.00 94.44 440 SER A N 1
ATOM 3483 C CA . SER A 1 440 ? -29.176 -8.514 -5.262 1.00 94.44 440 SER A CA 1
ATOM 3484 C C . SER A 1 440 ? -30.625 -8.818 -4.897 1.00 94.44 440 SER A C 1
ATOM 3486 O O . SER A 1 440 ? -31.386 -9.311 -5.730 1.00 94.44 440 SER A O 1
ATOM 3488 N N . LEU A 1 441 ? -30.995 -8.554 -3.642 1.00 93.94 441 LEU A N 1
ATOM 3489 C CA . LEU A 1 441 ? -32.360 -8.681 -3.144 1.00 93.94 441 LEU A CA 1
ATOM 3490 C C . LEU A 1 441 ? -32.885 -7.290 -2.796 1.00 93.94 441 LEU A C 1
ATOM 3492 O O . LEU A 1 441 ? -32.389 -6.649 -1.873 1.00 93.94 441 LEU A O 1
ATOM 3496 N N . ILE A 1 442 ? -33.907 -6.847 -3.523 1.00 92.12 442 ILE A N 1
ATOM 3497 C CA . ILE A 1 442 ? -34.593 -5.581 -3.267 1.00 92.12 442 ILE A CA 1
ATOM 3498 C C . ILE A 1 442 ? -35.951 -5.913 -2.655 1.00 92.12 442 ILE A C 1
ATOM 3500 O O . ILE A 1 442 ? -36.798 -6.522 -3.306 1.00 92.12 442 ILE A O 1
ATOM 3504 N N . ILE A 1 443 ? -36.147 -5.533 -1.392 1.00 89.44 443 ILE A N 1
ATOM 3505 C CA . ILE A 1 443 ? -37.421 -5.691 -0.687 1.00 89.44 443 ILE A CA 1
ATOM 3506 C C . ILE A 1 443 ? -38.122 -4.337 -0.693 1.00 89.44 443 ILE A C 1
ATOM 3508 O O . ILE A 1 443 ? -37.683 -3.400 -0.032 1.00 89.44 443 ILE A O 1
ATOM 3512 N N . SER A 1 444 ? -39.212 -4.231 -1.446 1.00 87.69 444 SER A N 1
ATOM 3513 C CA . SER A 1 444 ? -40.038 -3.025 -1.477 1.00 87.69 444 SER A CA 1
ATOM 3514 C C . SER A 1 444 ? -41.116 -3.091 -0.399 1.00 87.69 444 SER A C 1
ATOM 3516 O O . SER A 1 444 ? -41.847 -4.075 -0.304 1.00 87.69 444 SER A O 1
ATOM 3518 N N . SER A 1 445 ? -41.236 -2.028 0.393 1.00 87.62 445 SER A N 1
ATOM 3519 C CA . SER A 1 445 ? -42.314 -1.850 1.365 1.00 87.62 445 SER A CA 1
ATOM 3520 C C . SER A 1 445 ? -42.821 -0.414 1.310 1.00 87.62 445 SER A C 1
ATOM 3522 O O . SER A 1 445 ? -42.036 0.526 1.237 1.00 87.62 445 SER A O 1
ATOM 3524 N N . GLU A 1 446 ? -44.137 -0.230 1.397 1.00 87.31 446 GLU A N 1
ATOM 3525 C CA . GLU A 1 446 ? -44.747 1.103 1.475 1.00 87.31 446 GLU A CA 1
ATOM 3526 C C . GLU A 1 446 ? -44.462 1.801 2.810 1.00 87.31 446 GLU A C 1
ATOM 3528 O O . GLU A 1 446 ? -44.681 3.002 2.944 1.00 87.31 446 GLU A O 1
ATOM 3533 N N . THR A 1 447 ? -44.002 1.062 3.824 1.00 88.50 447 THR A N 1
ATOM 3534 C CA . THR A 1 447 ? -43.809 1.612 5.165 1.00 88.50 447 THR A CA 1
ATOM 3535 C C . THR A 1 447 ? -42.414 2.151 5.404 1.00 88.50 447 THR A C 1
ATOM 3537 O O . THR A 1 447 ? -42.277 2.978 6.291 1.00 88.50 447 THR A O 1
ATOM 3540 N N . THR A 1 448 ? -41.393 1.710 4.665 1.00 87.00 448 THR A N 1
ATOM 3541 C CA . THR A 1 448 ? -39.988 1.964 5.031 1.00 87.00 448 THR A CA 1
ATOM 3542 C C . THR A 1 448 ? -39.586 3.428 4.889 1.00 87.00 448 THR A C 1
ATOM 3544 O O . THR A 1 448 ? -38.904 3.932 5.768 1.00 87.00 448 THR A O 1
ATOM 3547 N N . ASP A 1 449 ? -40.075 4.133 3.863 1.00 86.19 449 ASP A N 1
ATOM 3548 C CA . ASP A 1 449 ? -39.681 5.525 3.567 1.00 86.19 449 ASP A CA 1
ATOM 3549 C C . ASP A 1 449 ? -40.866 6.507 3.489 1.00 86.19 449 ASP A C 1
ATOM 3551 O O . ASP A 1 449 ? -40.739 7.626 2.997 1.00 86.19 449 ASP A O 1
ATOM 3555 N N . ASN A 1 450 ? -42.047 6.126 3.988 1.00 91.38 450 ASN A N 1
ATOM 3556 C CA . ASN A 1 450 ? -43.235 6.993 3.923 1.00 91.38 450 ASN A CA 1
ATOM 3557 C C . ASN A 1 450 ? -43.234 8.151 4.939 1.00 91.38 450 ASN A C 1
ATOM 3559 O O . ASN A 1 450 ? -44.125 9.000 4.922 1.00 91.38 450 ASN A O 1
ATOM 3563 N N . SER A 1 451 ? -42.266 8.172 5.853 1.00 93.69 451 SER A N 1
ATOM 3564 C CA . SER A 1 451 ? -42.078 9.230 6.836 1.00 93.69 451 SER A CA 1
ATOM 3565 C C . SER A 1 451 ? -40.654 9.186 7.398 1.00 93.69 451 SER A C 1
ATOM 3567 O O . SER A 1 451 ? -40.059 8.106 7.456 1.00 93.69 451 SER A O 1
ATOM 3569 N N . PRO A 1 452 ? -40.118 10.318 7.891 1.00 94.56 452 PRO A N 1
ATOM 3570 C CA . PRO A 1 452 ? -38.791 10.342 8.505 1.00 94.56 452 PRO A CA 1
ATOM 3571 C C . PRO A 1 452 ? -38.640 9.346 9.663 1.00 94.56 452 PRO A C 1
ATOM 3573 O O . PRO A 1 452 ? -37.585 8.741 9.827 1.00 94.56 452 PRO A O 1
ATOM 3576 N N . ILE A 1 453 ? -39.704 9.132 10.449 1.00 94.81 453 ILE A N 1
ATOM 3577 C CA . ILE A 1 453 ? -39.681 8.183 11.569 1.00 94.81 453 ILE A CA 1
ATOM 3578 C C . ILE A 1 453 ? -39.509 6.741 11.081 1.00 94.81 453 ILE A C 1
ATOM 3580 O O . ILE A 1 453 ? -38.687 6.010 11.627 1.00 94.81 453 ILE A O 1
ATOM 3584 N N . ASN A 1 454 ? -40.226 6.338 10.031 1.00 93.25 454 ASN A N 1
ATOM 3585 C CA . ASN A 1 454 ? -40.123 4.976 9.523 1.00 93.25 454 ASN A CA 1
ATOM 3586 C C . ASN A 1 454 ? -38.797 4.718 8.810 1.00 93.25 454 ASN A C 1
ATOM 3588 O O . ASN A 1 454 ? -38.274 3.610 8.919 1.00 93.25 454 ASN A O 1
ATOM 3592 N N . GLN A 1 455 ? -38.216 5.735 8.171 1.00 91.69 455 GLN A N 1
ATOM 3593 C CA . GLN A 1 455 ? -36.882 5.629 7.588 1.00 91.69 455 GLN A CA 1
ATOM 3594 C C . GLN A 1 455 ? -35.836 5.340 8.674 1.00 91.69 455 GLN A C 1
ATOM 3596 O O . GLN A 1 455 ? -35.046 4.405 8.544 1.00 91.69 455 GLN A O 1
ATOM 3601 N N . VAL A 1 456 ? -35.884 6.075 9.792 1.00 92.69 456 VAL A N 1
ATOM 3602 C CA . VAL A 1 456 ? -34.993 5.846 10.942 1.00 92.69 456 VAL A CA 1
ATOM 3603 C C . VAL A 1 456 ? -35.234 4.473 11.572 1.00 92.69 456 VAL A C 1
ATOM 3605 O O . VAL A 1 456 ? -34.277 3.752 11.837 1.00 92.69 456 VAL A O 1
ATOM 3608 N N . LEU A 1 457 ? -36.491 4.066 11.780 1.00 92.06 457 LEU A N 1
ATOM 3609 C CA . LEU A 1 457 ? -36.812 2.743 12.333 1.00 92.06 457 LEU A CA 1
ATOM 3610 C C . LEU A 1 457 ? -36.350 1.601 11.421 1.00 92.06 457 LEU A C 1
ATOM 3612 O O . LEU A 1 457 ? -35.854 0.595 11.918 1.00 92.06 457 LEU A O 1
ATOM 3616 N N . SER A 1 458 ? -36.474 1.762 10.104 1.00 90.69 458 SER A N 1
ATOM 3617 C CA . SER A 1 458 ? -36.009 0.774 9.125 1.00 90.69 458 SER A CA 1
ATOM 3618 C C . SER A 1 458 ? -34.487 0.668 9.133 1.00 90.69 458 SER A C 1
ATOM 3620 O O . SER A 1 458 ? -33.952 -0.437 9.129 1.00 90.69 458 SER A O 1
ATOM 3622 N N . GLN A 1 459 ? -33.779 1.801 9.219 1.00 90.00 459 GLN A N 1
ATOM 3623 C CA . GLN A 1 459 ? -32.328 1.796 9.394 1.00 90.00 459 GLN A CA 1
ATOM 3624 C C . GLN A 1 459 ? -31.929 1.115 10.704 1.00 90.00 459 GLN A C 1
ATOM 3626 O O . GLN A 1 459 ? -31.056 0.255 10.681 1.00 90.00 459 GLN A O 1
ATOM 3631 N N . LEU A 1 460 ? -32.586 1.430 11.823 1.00 91.50 460 LEU A N 1
ATOM 3632 C CA . LEU A 1 460 ? -32.317 0.773 13.104 1.00 91.50 460 LEU A CA 1
ATOM 3633 C C . LEU A 1 460 ? -32.564 -0.736 13.026 1.00 91.50 460 LEU A C 1
ATOM 3635 O O . LEU A 1 460 ? -31.710 -1.497 13.451 1.00 91.50 460 LEU A O 1
ATOM 3639 N N . PHE A 1 461 ? -33.669 -1.179 12.426 1.00 89.88 461 PHE A N 1
ATOM 3640 C CA . PHE A 1 461 ? -33.968 -2.603 12.248 1.00 89.88 461 PHE A CA 1
ATOM 3641 C C . PHE A 1 461 ? -32.899 -3.354 11.438 1.00 89.88 461 PHE A C 1
ATOM 3643 O O . PHE A 1 461 ? -32.670 -4.528 11.689 1.00 89.88 461 PHE A O 1
ATOM 3650 N N . ILE A 1 462 ? -32.247 -2.695 10.476 1.00 88.19 462 ILE A N 1
ATOM 3651 C CA . ILE A 1 462 ? -31.166 -3.298 9.677 1.00 88.19 462 ILE A CA 1
ATOM 3652 C C . ILE A 1 462 ? -29.840 -3.363 10.458 1.00 88.19 462 ILE A C 1
ATOM 3654 O O . ILE A 1 462 ? -29.014 -4.228 10.176 1.00 88.19 462 ILE A O 1
ATOM 3658 N N . HIS A 1 463 ? -29.616 -2.446 11.404 1.00 81.38 463 HIS A N 1
ATOM 3659 C CA . HIS A 1 463 ? -28.354 -2.332 12.150 1.00 81.38 463 HIS A CA 1
ATOM 3660 C C . HIS A 1 463 ? -28.374 -2.997 13.539 1.00 81.38 463 HIS A C 1
ATOM 3662 O O . HIS A 1 463 ? -27.305 -3.156 14.131 1.00 81.38 463 HIS A O 1
ATOM 3668 N N . VAL A 1 464 ? -29.557 -3.329 14.068 1.00 70.94 464 VAL A N 1
ATOM 3669 C CA . VAL A 1 464 ? -29.774 -4.096 15.313 1.00 70.94 464 VAL A CA 1
ATOM 3670 C C . VAL A 1 464 ? -29.739 -5.583 15.003 1.00 70.94 464 VAL A C 1
ATOM 3672 O O . VAL A 1 464 ? -29.077 -6.311 15.776 1.00 70.94 464 VAL A O 1
#

pLDDT: mean 87.04, std 11.17, range [36.0, 98.31]

Secondary structure (DSSP, 8-state):
--TTTT-PPP--SSSEEEEE-TTT--EEEEE-SPPP--TT---EEEEEE-TTS-EEEEEE-TT-S--EEEEEES--GGGS-TTSTTHHHHHHHHTTS--SSS-STTHHHHHHHHTT--------HHHHHHHHHHTT--HHHHHHHHHHHH--GGGEEEEEEESS-HHHHHHHHHHHHTTSPP----PPP----SS-TTTTTEEEEEE-SSS-EEEEEEEEE--SSSS-EEEEEEEE--HHHHHSHHHHHHHHHHHHHHHHHH---HHHHHHHHHHHHHHHHTPPPPPHHHHHHHHHHHTT-TTS-GGGTTTTTTS-----HHHHHHHHHTSSTTSEEEEEEESS-GGG---EEPTTT--EEEEEEPPGGGTSGGGGTT-TTS---PPPP-TTS-S-------SSGGGPPPSS-EEEEE-SS-EEEE---SSS--S----------SSSSSSHHHHHHHHHHHH-